Protein 2OL1 (pdb70)

Radius of gyration: 19.92 Å; Cα contacts (8 Å, |Δi|>4): 1117; chains: 3; bounding box: 46×47×49 Å

Foldseek 3Di:
DDKDKDQQDPLADDWDDDDPPDQFTWAFASAKDKAFAQGKDKGWRSMFIQADPQWWKFFAADVVVVVQQWGWPDGTGDNPTGDTDITIIHRNHHGMDIGHRGDGGTGIGTGGHDDDDDDDDPDD/DDKDKDQQDPLADDFDAPDPPGQFTWAFASAKDKAAAQGKDWGWRSMFIQADPQWWKFFAFDVVVVVQQKGWPDGTHDNPTGDTDITIIHHNHNGMDIGHRGDGGTTIGTGGHDDDDDDDDPDD/DDDKDKDQQDPLADPWDDPDPPGQATWAAASAKDKAFAQGKDWGFRSMFIQADPQWWKFFAFDVVCVVQVWGWPDGTHDNPDGDTDITIIHRNHNGMDIGHRGDTGTGIGTGGHDDDDDDDDPPD

InterPro domains:
  IPR008181 Deoxyuridine triphosphate nucleotidohydrolase [PTHR11241] (9-145)
  IPR008181 Deoxyuridine triphosphate nucleotidohydrolase [TIGR00576] (10-145)
  IPR029054 dUTPase-like [PF00692] (18-145)
  IPR033704 dUTPase, trimeric [cd07557] (30-117)
  IPR036157 dUTPase-like superfamily [G3DSA:2.70.40.10] (2-146)
  IPR036157 dUTPase-like superfamily [SSF51283] (5-146)

B-factor: mean 25.53, std 4.1, range [13.59, 59.12]

Sequence (373 aa):
SPVRFVKETNRAKSPTRQSPGAAGYDLYSAYDYTIPPGERQLIKTDISMSMPKFCYGRIAPRSGLSLKGIDIGGGVIDEDYRGNIGVILINNGKCTFNVNTGDRIAQLIYQRIYYPELEEVQSLSPVRFVKETNRAKSPTRQSPGAAGYDLYSAYDYTIPPGERQLIKTDISMSMPKFCYGRIAPRSGLSLKGIDIGGGVIDEDYRGNIGVILINNGKCTFNVNTGDRIAQLIYQRIYYPELEEVQSLNSPVRFVKETNRAKSPTRQSPGAAGYDLYSAYDYTIPPGERQLIKTDISMSMPKFCYGRIAPRSGLSLKGIDIGGGVIDEDYRGNIGVILINNGKCTFNVNTGDRIAQLIYQRIYYYPELEEVQSL

CATH classification: 2.70.40.10

Nearest PDB structures (foldseek):
  2ol0-assembly1_C  TM=1.003E+00  e=3.080E-21  Orthopoxvirus vaccinia
  2okb-assembly1_A  TM=9.701E-01  e=3.869E-18  Orthopoxvirus vaccinia
  1f7r-assembly1_A  TM=9.213E-01  e=2.983E-09  Feline immunodeficiency virus
  1dun-assembly1_A  TM=8.952E-01  e=1.508E-09  Equine infectious anemia virus
  1f7q-assembly1_C  TM=9.386E-01  e=3.001E-08  Feline immunodeficiency virus

Organism: Vaccinia virus (strain Western Reserve) (NCBI:txid10254)

Secondary structure (DSSP, 8-state):
-PEEEEESSTT----B---TT-SSEEEE-SS-EEE-TTEEEEEE--EEE-PPTTEEEEEE--HHHHTTTEEEE--EE-TT--S--EEEEEE-SSSPEEE-TT-EEEEEEEEEEE-PPEEE-S--/-PEEEEESSTT------SSTT-SSEEEE-SS-EEE-TTEEEEEE--EEE-PPTTEEEEEE--HHHHHTTEEEE--EE-TT--S--EEEEEE-SSS-EEE-TT-EEEEEEEEEEE---EEE-S--/-PPEEEEESSTT----B-SSTT-SSEEEE-SS-EEE-TTEEEEEE--EEE-PPTTEEEEEE--HHHHHTTEEEE--EE-TT--S--EEEEEE-SSS-EEE-TT-EEEEEEEEEEE---EEE-S--

Structure (mmCIF, N/CA/C/O backbone):
data_2OL1
#
_entry.id   2OL1
#
_cell.length_a   119.970
_cell.length_b   119.970
_cell.length_c   50.130
_cell.angle_alpha   90.00
_cell.angle_beta   90.00
_cell.angle_gamma   120.00
#
_symmetry.space_group_name_H-M   'P 65'
#
loop_
_entity.id
_entity.type
_entity.pdbx_description
1 polymer "Deoxyuridine 5'-triphosphate nucleotidohydrolase"
2 non-polymer 'CHLORIDE ION'
3 non-polymer "2'-DEOXYURIDINE 5'-MONOPHOSPHATE"
4 non-polymer 1,2-ETHANEDIOL
5 water water
#
loop_
_atom_site.group_PDB
_atom_site.id
_atom_site.type_symbol
_atom_site.label_atom_id
_atom_site.label_alt_id
_atom_site.label_comp_id
_atom_site.label_asym_id
_atom_site.label_entity_id
_atom_site.label_seq_id
_atom_site.pdbx_PDB_ins_code
_atom_site.Cartn_x
_atom_site.Cartn_y
_atom_site.Cartn_z
_atom_site.occupancy
_atom_site.B_iso_or_equiv
_atom_site.auth_seq_id
_atom_site.auth_comp_id
_atom_site.auth_asym_id
_atom_site.auth_atom_id
_atom_site.pdbx_PDB_model_num
ATOM 1 N N . SER A 1 8 ? 29.698 41.706 -16.805 1.00 32.09 8 SER A N 1
ATOM 2 C CA . SER A 1 8 ? 29.936 40.316 -17.176 1.00 31.80 8 SER A CA 1
ATOM 3 C C . SER A 1 8 ? 28.677 39.474 -16.996 1.00 31.57 8 SER A C 1
ATOM 4 O O . SER A 1 8 ? 27.867 39.749 -16.120 1.00 31.74 8 SER A O 1
ATOM 7 N N . PRO A 1 9 ? 28.524 38.430 -17.841 1.00 31.26 9 PRO A N 1
ATOM 8 C CA . PRO A 1 9 ? 27.358 37.550 -17.728 1.00 30.82 9 PRO A CA 1
ATOM 9 C C . PRO A 1 9 ? 27.350 36.754 -16.426 1.00 30.39 9 PRO A C 1
ATOM 10 O O . PRO A 1 9 ? 28.409 36.472 -15.858 1.00 30.62 9 PRO A O 1
ATOM 14 N N . VAL A 1 10 ? 26.155 36.413 -15.958 1.00 29.55 10 VAL A N 1
ATOM 15 C CA . VAL A 1 10 ? 25.999 35.517 -14.823 1.00 28.96 10 VAL A CA 1
ATOM 16 C C . VAL A 1 10 ? 26.042 34.077 -15.334 1.00 28.54 10 VAL A C 1
ATOM 17 O O . VAL A 1 10 ? 25.242 33.687 -16.185 1.00 28.55 10 VAL A O 1
ATOM 21 N N . ARG A 1 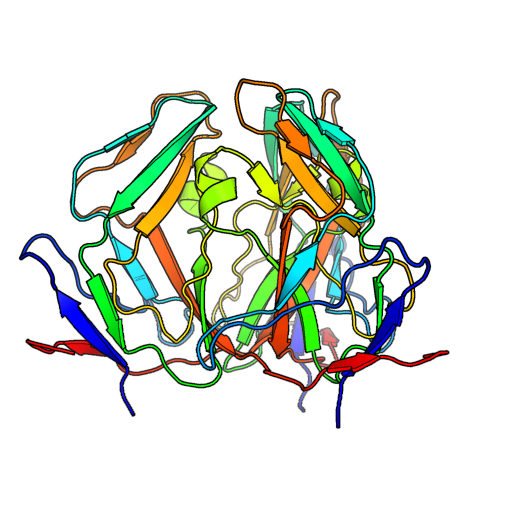11 ? 26.998 33.302 -14.827 1.00 27.98 11 ARG A N 1
ATOM 22 C CA . ARG A 1 11 ? 27.143 31.908 -15.228 1.00 27.42 11 ARG A CA 1
ATOM 23 C C . ARG A 1 11 ? 26.190 31.009 -14.448 1.00 26.87 11 ARG A C 1
ATOM 24 O O . ARG A 1 11 ? 25.963 31.234 -13.257 1.00 26.65 11 ARG A O 1
ATOM 32 N N . PHE A 1 12 ? 25.626 30.017 -15.119 1.00 26.35 12 PHE A N 1
ATOM 33 C CA . PHE A 1 12 ? 24.794 29.021 -14.449 1.00 25.84 12 PHE A CA 1
ATOM 34 C C . PHE A 1 12 ? 25.063 27.615 -14.977 1.00 25.63 12 PHE A C 1
ATOM 35 O O . PHE A 1 12 ? 25.499 27.444 -16.115 1.00 25.34 12 PHE A O 1
ATOM 43 N N . VAL A 1 13 ? 24.806 26.620 -14.130 1.00 25.53 13 VAL A N 1
ATOM 44 C CA . VAL A 1 13 ? 25.013 25.215 -14.473 1.00 25.59 13 VAL A CA 1
ATOM 45 C C . VAL A 1 13 ? 23.713 24.441 -14.259 1.00 25.61 13 VAL A C 1
ATOM 46 O O . VAL A 1 13 ? 23.015 24.643 -13.259 1.00 25.43 13 VAL A O 1
ATOM 50 N N . LYS A 1 14 ? 23.384 23.583 -15.221 1.00 25.86 14 LYS A N 1
ATOM 51 C CA . LYS A 1 14 ? 22.292 22.631 -15.074 1.00 26.14 14 LYS A CA 1
ATOM 52 C C . LYS A 1 14 ? 22.832 21.377 -14.393 1.00 26.31 14 LYS A C 1
ATOM 53 O O . LYS A 1 14 ? 23.709 20.699 -14.941 1.00 26.23 14 LYS A O 1
ATOM 59 N N . GLU A 1 15 ? 22.325 21.080 -13.197 1.00 26.49 15 GLU A N 1
ATOM 60 C CA . GLU A 1 15 ? 22.747 19.884 -12.456 1.00 27.03 15 GLU A CA 1
ATOM 61 C C . GLU A 1 15 ? 22.313 18.603 -13.178 1.00 26.90 15 GLU A C 1
ATOM 62 O O . GLU A 1 15 ? 23.070 17.628 -13.240 1.00 26.93 15 GLU A O 1
ATOM 68 N N . THR A 1 16 ? 21.093 18.614 -13.715 1.00 26.85 16 THR A N 1
ATOM 69 C CA . THR A 1 16 ? 20.604 17.545 -14.589 1.00 26.71 16 THR A CA 1
ATOM 70 C C . THR A 1 16 ? 20.024 18.146 -15.871 1.00 26.68 16 THR A C 1
ATOM 71 O O . THR A 1 16 ? 19.874 19.365 -15.979 1.00 26.63 16 THR A O 1
ATOM 75 N N . ASN A 1 17 ? 19.694 17.287 -16.836 1.00 26.57 17 ASN A N 1
ATOM 76 C CA . ASN A 1 17 ? 19.046 17.727 -18.073 1.00 26.69 17 ASN A CA 1
ATOM 77 C C . A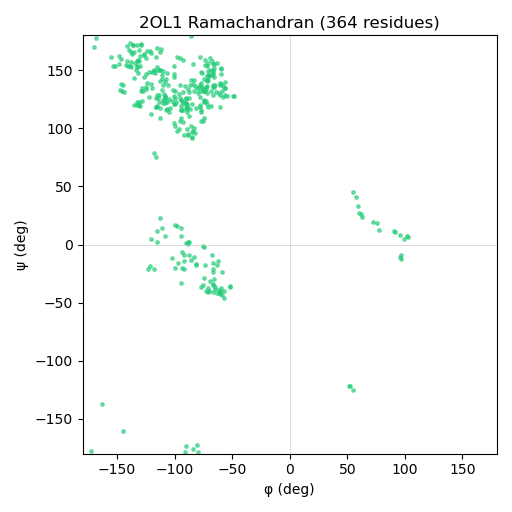SN A 1 17 ? 17.564 18.084 -17.887 1.00 26.47 17 ASN A C 1
ATOM 78 O O . ASN A 1 17 ? 16.897 18.514 -18.832 1.00 26.60 17 ASN A O 1
ATOM 83 N N . ARG A 1 18 ? 17.064 17.901 -16.665 1.00 26.11 18 ARG A N 1
ATOM 84 C CA . ARG A 1 18 ? 15.673 18.210 -16.328 1.00 25.82 18 ARG A CA 1
ATOM 85 C C . ARG A 1 18 ? 15.479 19.700 -16.056 1.00 25.63 18 ARG A C 1
ATOM 86 O O . ARG A 1 18 ? 14.349 20.201 -16.064 1.00 25.51 18 ARG A O 1
ATOM 94 N N . ALA A 1 19 ? 16.587 20.394 -15.806 1.00 25.32 19 ALA A N 1
ATOM 95 C CA . ALA A 1 19 ? 16.573 21.834 -15.555 1.00 25.23 19 ALA A CA 1
ATOM 96 C C . ALA A 1 19 ? 16.270 22.616 -16.828 1.00 25.27 19 ALA A C 1
ATOM 97 O O . ALA A 1 19 ? 16.719 22.250 -17.919 1.00 25.46 19 ALA A O 1
ATOM 99 N N . LYS A 1 20 ? 15.498 23.688 -16.683 1.00 25.35 20 LYS A N 1
ATOM 100 C CA . LYS A 1 20 ? 15.263 24.615 -17.780 1.00 25.32 20 LYS A CA 1
ATOM 101 C C . LYS A 1 20 ? 15.993 25.919 -17.485 1.00 25.29 20 LYS A C 1
ATOM 102 O O . LYS A 1 20 ? 15.871 26.474 -16.389 1.00 25.24 20 LYS A O 1
ATOM 108 N N . SER A 1 21 ? 16.767 26.387 -18.463 1.00 25.21 21 SER A N 1
ATOM 109 C CA . SER A 1 21 ? 17.475 27.659 -18.360 1.00 25.16 21 SER A CA 1
ATOM 110 C C . SER A 1 21 ? 16.483 28.781 -18.061 1.00 24.99 21 SER A C 1
ATOM 111 O O . SER A 1 21 ? 15.460 28.893 -18.744 1.00 24.95 21 SER A O 1
ATOM 114 N N . PRO A 1 22 ? 16.765 29.597 -17.023 1.00 24.85 22 PRO A N 1
ATOM 115 C CA . PRO A 1 22 ? 15.869 30.710 -16.686 1.00 24.66 22 PRO A CA 1
ATOM 116 C C . PRO A 1 22 ? 15.658 31.643 -17.873 1.00 24.66 22 PRO A C 1
ATOM 117 O O . PRO A 1 22 ? 16.601 31.918 -18.624 1.00 24.87 22 PRO A O 1
ATOM 121 N N . THR A 1 23 ? 14.423 32.105 -18.044 1.00 24.39 23 THR A N 1
ATOM 122 C CA . THR A 1 23 ? 14.042 32.879 -19.226 1.00 24.19 23 THR A CA 1
ATOM 123 C C . THR A 1 23 ? 13.637 34.316 -18.896 1.00 24.15 23 THR A C 1
ATOM 124 O O . THR A 1 23 ? 13.163 34.604 -17.792 1.00 24.33 23 THR A O 1
ATOM 128 N N . ARG A 1 24 ? 13.830 35.207 -19.866 1.00 23.96 24 ARG A N 1
ATOM 129 C CA . ARG A 1 24 ? 13.432 36.611 -19.753 1.00 24.02 24 ARG A CA 1
ATOM 130 C C . ARG A 1 24 ? 12.657 36.998 -21.012 1.00 23.96 24 ARG A C 1
ATOM 131 O O . ARG A 1 24 ? 13.163 36.870 -22.128 1.00 23.62 24 ARG A O 1
ATOM 139 N N . GLN A 1 25 ? 11.428 37.467 -20.821 1.00 24.22 25 GLN A N 1
ATOM 140 C CA . GLN A 1 25 ? 10.488 37.671 -21.927 1.00 24.66 25 GLN A CA 1
ATOM 141 C C . GLN A 1 25 ? 10.485 39.101 -22.485 1.00 24.34 25 GLN A C 1
ATOM 142 O O . GLN A 1 25 ? 10.290 39.302 -23.685 1.00 24.45 25 GLN A O 1
ATOM 152 N N . SER A 1 26 ? 10.721 40.085 -21.623 1.00 24.10 26 SER A N 1
ATOM 153 C CA . SER A 1 26 ? 10.668 41.487 -22.035 1.00 24.08 26 SER A CA 1
ATOM 154 C C . SER A 1 26 ? 11.742 42.340 -21.351 1.00 23.69 26 SER A C 1
ATOM 155 O O . SER A 1 26 ? 12.218 41.988 -20.267 1.00 23.54 26 SER A O 1
ATOM 158 N N . PRO A 1 27 ? 12.137 43.458 -21.993 1.00 23.49 27 PRO A N 1
ATOM 159 C CA . PRO A 1 27 ? 13.149 44.356 -21.426 1.00 23.36 27 PRO A CA 1
ATOM 160 C C . PRO A 1 27 ? 12.733 45.004 -20.106 1.00 23.40 27 PRO A C 1
ATOM 161 O O . PRO A 1 27 ? 13.589 45.502 -19.373 1.00 23.23 27 PRO A O 1
ATOM 165 N N . GLY A 1 28 ? 11.433 44.985 -19.813 1.00 23.43 28 GLY A N 1
ATOM 166 C CA . GLY A 1 28 ? 10.895 45.614 -18.611 1.00 23.60 28 GLY A CA 1
ATOM 167 C C . GLY A 1 28 ? 10.424 44.656 -17.526 1.00 23.61 28 GLY A C 1
ATOM 168 O O . GLY A 1 28 ? 9.818 45.089 -16.545 1.00 23.62 28 GLY A O 1
ATOM 169 N N . ALA A 1 29 ? 10.688 43.360 -17.702 1.00 23.51 29 ALA A N 1
ATOM 170 C CA . ALA A 1 29 ? 10.398 42.360 -16.675 1.00 23.48 29 ALA A CA 1
ATOM 171 C C . ALA A 1 29 ? 11.375 42.508 -15.512 1.00 23.52 29 ALA A C 1
ATOM 172 O O . ALA A 1 29 ? 12.558 42.760 -15.726 1.00 23.46 29 ALA A O 1
ATOM 174 N N . ALA A 1 30 ? 10.878 42.352 -14.286 1.00 23.72 30 ALA A N 1
ATOM 175 C CA . ALA A 1 30 ? 11.717 42.481 -13.092 1.00 24.03 30 ALA A CA 1
ATOM 176 C C . ALA A 1 30 ? 12.762 41.378 -12.987 1.00 24.38 30 ALA A C 1
ATOM 177 O O . ALA A 1 30 ? 13.869 41.606 -12.497 1.00 23.98 30 ALA A O 1
ATOM 179 N N . GLY A 1 31 ? 12.396 40.186 -13.450 1.00 25.17 31 GLY A N 1
ATOM 180 C CA . GLY A 1 31 ? 13.201 39.007 -13.209 1.00 25.84 31 GLY A CA 1
ATOM 181 C C . GLY A 1 31 ? 13.258 37.972 -14.309 1.00 26.14 31 GLY A C 1
ATOM 182 O O . GLY A 1 31 ? 12.977 38.248 -15.482 1.00 26.39 31 GLY A O 1
ATOM 183 N N . TYR A 1 32 ? 13.652 36.771 -13.903 1.00 26.13 32 TYR A N 1
ATOM 184 C CA . TYR A 1 32 ? 13.915 35.669 -14.804 1.00 26.10 32 TYR A CA 1
ATOM 185 C C . TYR A 1 32 ? 13.098 34.489 -14.307 1.00 25.80 32 TYR A C 1
ATOM 186 O O . TYR A 1 32 ? 13.104 34.193 -13.112 1.00 25.70 32 TYR A O 1
ATOM 195 N N . ASP A 1 33 ? 12.383 33.837 -15.220 1.00 25.66 33 ASP A N 1
ATOM 196 C CA . ASP A 1 33 ? 11.489 32.737 -14.859 1.00 25.81 33 ASP A CA 1
ATOM 197 C C . ASP A 1 33 ? 12.288 31.558 -14.323 1.00 25.38 33 ASP A C 1
ATOM 198 O O . ASP A 1 33 ? 13.321 31.199 -14.887 1.00 25.35 33 ASP A O 1
ATOM 203 N N . LEU A 1 34 ? 11.811 30.976 -13.226 1.00 24.94 34 LEU A N 1
ATOM 204 C CA . LEU A 1 34 ? 12.362 29.726 -12.705 1.00 24.47 34 LEU A CA 1
ATOM 205 C C . LEU A 1 34 ? 11.358 28.597 -12.885 1.00 24.39 34 LEU A C 1
ATOM 206 O O . LEU A 1 34 ? 10.150 28.791 -12.731 1.00 24.35 34 LEU A O 1
ATOM 211 N N . TYR A 1 35 ? 11.876 27.417 -13.202 1.00 24.03 35 TYR A N 1
ATOM 212 C CA . TYR A 1 35 ? 11.039 26.268 -13.508 1.00 23.79 35 TYR A CA 1
ATOM 213 C C . TYR A 1 35 ? 11.344 25.100 -12.580 1.00 23.58 35 TYR A C 1
ATOM 214 O O . TYR A 1 35 ? 12.483 24.922 -12.134 1.00 23.48 35 TYR A O 1
ATOM 223 N N . SER A 1 36 ? 10.320 24.305 -12.290 1.00 23.12 36 SER A N 1
ATOM 224 C CA . SER A 1 36 ? 10.506 23.073 -11.538 1.00 22.83 36 SER A CA 1
ATOM 225 C C . SER A 1 36 ? 11.216 22.030 -12.397 1.00 22.70 36 SER A C 1
ATOM 226 O O . SER A 1 36 ? 10.895 21.868 -13.577 1.00 22.60 36 SER A O 1
ATOM 229 N N . ALA A 1 37 ? 12.181 21.334 -11.800 1.00 22.63 37 ALA A N 1
ATOM 230 C CA . ALA A 1 37 ? 12.860 20.231 -12.470 1.00 22.81 37 ALA A CA 1
ATOM 231 C C . ALA A 1 37 ? 12.182 18.893 -12.180 1.00 22.86 37 ALA A C 1
ATOM 232 O O . ALA A 1 37 ? 12.532 17.878 -12.790 1.00 23.03 37 ALA A O 1
ATOM 234 N N . TYR A 1 38 ? 11.225 18.888 -11.248 1.00 22.91 38 TYR A N 1
ATOM 235 C CA . TYR A 1 38 ? 10.582 17.636 -10.800 1.00 23.13 38 TYR A CA 1
ATOM 236 C C . TYR A 1 38 ? 9.073 17.765 -10.576 1.00 23.23 38 TYR A C 1
ATOM 237 O O . TYR A 1 38 ? 8.530 18.874 -10.550 1.00 22.97 38 TYR A O 1
ATOM 246 N N . ASP A 1 39 ? 8.408 16.619 -10.432 1.00 23.28 39 ASP A N 1
ATOM 247 C CA . ASP A 1 39 ? 6.984 16.566 -10.107 1.00 23.60 39 ASP A CA 1
ATOM 248 C C . ASP A 1 39 ? 6.784 16.606 -8.597 1.00 23.64 39 ASP A C 1
ATOM 249 O O . ASP A 1 39 ? 7.434 15.862 -7.851 1.00 23.80 39 ASP A O 1
ATOM 254 N N . TYR A 1 40 ? 5.883 17.475 -8.153 1.00 23.56 40 TYR A N 1
ATOM 255 C CA . TYR A 1 40 ? 5.533 17.581 -6.743 1.00 23.75 40 TYR A CA 1
ATOM 256 C C . TYR A 1 40 ? 4.027 17.741 -6.583 1.00 23.89 40 TYR A C 1
ATOM 257 O O . TYR A 1 40 ? 3.343 18.191 -7.504 1.00 24.23 40 TYR A O 1
ATOM 266 N N . THR A 1 41 ? 3.523 17.377 -5.407 1.00 24.15 41 THR A N 1
ATOM 267 C CA . THR A 1 41 ? 2.156 17.704 -5.002 1.00 24.64 41 THR A CA 1
ATOM 268 C C . THR A 1 41 ? 2.210 18.341 -3.618 1.00 24.73 41 THR A C 1
ATOM 269 O O . THR A 1 41 ? 2.888 17.832 -2.718 1.00 25.04 41 THR A O 1
ATOM 273 N N . ILE A 1 42 ? 1.513 19.461 -3.454 1.00 24.65 42 ILE A N 1
ATOM 274 C CA . ILE A 1 42 ? 1.546 20.201 -2.195 1.00 24.62 42 ILE A CA 1
ATOM 275 C C . ILE A 1 42 ? 0.142 20.316 -1.602 1.00 24.55 42 ILE A C 1
ATOM 276 O O . ILE A 1 42 ? -0.715 21.001 -2.165 1.00 24.61 42 ILE A O 1
ATOM 281 N N . PRO A 1 43 ? -0.098 19.644 -0.461 1.00 24.62 43 PRO A N 1
ATOM 282 C CA . PRO A 1 43 ? -1.410 19.715 0.192 1.00 24.63 43 PRO A CA 1
ATOM 283 C C . PRO A 1 43 ? -1.674 21.121 0.742 1.00 24.68 43 PRO A C 1
ATOM 284 O O . PRO A 1 43 ? -0.720 21.875 0.961 1.00 24.47 43 PRO A O 1
ATOM 288 N N . PRO A 1 44 ? -2.958 21.478 0.952 1.00 24.76 44 PRO A N 1
ATOM 289 C CA . PRO A 1 44 ? -3.294 22.778 1.539 1.00 24.85 44 PRO A CA 1
ATOM 290 C C . PRO A 1 44 ? -2.699 22.915 2.937 1.00 24.99 44 PRO A C 1
ATOM 291 O O . PRO A 1 44 ? -2.741 21.962 3.724 1.00 24.98 44 PRO A O 1
ATOM 295 N N . GLY A 1 45 ? -2.141 24.088 3.228 1.00 24.82 45 GLY A N 1
ATOM 296 C CA . GLY A 1 45 ? -1.529 24.360 4.525 1.00 25.00 45 GLY A CA 1
ATOM 297 C C . GLY A 1 45 ? -0.147 23.755 4.696 1.00 25.03 45 GLY A C 1
ATOM 298 O O . GLY A 1 45 ? 0.379 23.707 5.810 1.00 25.58 45 GLY A O 1
ATOM 299 N N . GLU A 1 46 ? 0.440 23.294 3.594 1.00 24.67 46 GLU A N 1
ATOM 300 C CA . GLU A 1 46 ? 1.788 22.722 3.608 1.00 24.56 46 GLU A CA 1
ATOM 301 C C . GLU A 1 46 ? 2.698 23.493 2.661 1.00 24.52 46 GLU A C 1
ATOM 302 O O . GLU A 1 46 ? 2.226 24.288 1.843 1.00 24.51 46 GLU A O 1
ATOM 308 N N . ARG A 1 47 ? 4.001 23.255 2.784 1.00 24.23 47 ARG A N 1
ATOM 309 C CA . ARG A 1 47 ? 4.992 23.857 1.899 1.00 24.40 47 ARG A CA 1
ATOM 310 C C . ARG A 1 47 ? 5.981 22.808 1.400 1.00 24.37 47 ARG A C 1
ATOM 311 O O . ARG A 1 47 ? 6.150 21.758 2.026 1.00 24.60 47 ARG A O 1
ATOM 319 N N . GLN A 1 48 ? 6.629 23.105 0.277 1.00 24.35 48 GLN A N 1
ATOM 320 C CA . GLN A 1 48 ? 7.521 22.157 -0.383 1.00 24.47 48 GLN A CA 1
ATOM 321 C C . GLN A 1 48 ? 8.688 22.885 -1.046 1.00 24.32 48 GLN A C 1
ATOM 322 O O . GLN A 1 48 ? 8.485 23.870 -1.755 1.00 24.03 48 GLN A O 1
ATOM 328 N N . LEU A 1 49 ? 9.902 22.395 -0.808 1.00 24.31 49 LEU A N 1
ATOM 329 C CA . LEU A 1 49 ? 11.080 22.889 -1.514 1.00 24.17 49 LEU A CA 1
ATOM 330 C C . LEU A 1 49 ? 11.116 22.284 -2.917 1.00 23.94 49 LEU A C 1
ATOM 331 O O . LEU A 1 49 ? 11.165 21.056 -3.083 1.00 23.97 49 LEU A O 1
ATOM 336 N N . ILE A 1 50 ? 11.077 23.160 -3.915 1.00 23.56 50 ILE A N 1
ATOM 337 C CA . ILE A 1 50 ? 11.037 22.775 -5.322 1.00 23.58 50 ILE A CA 1
ATOM 338 C C . ILE A 1 50 ? 12.412 23.003 -5.954 1.00 23.51 50 ILE A C 1
ATOM 339 O O . ILE A 1 50 ? 12.881 24.140 -6.063 1.00 23.71 50 ILE A O 1
ATOM 344 N N . LYS A 1 51 ? 13.059 21.913 -6.359 1.00 23.79 51 LYS A N 1
ATOM 345 C CA . LYS A 1 51 ? 14.393 21.991 -6.957 1.00 23.65 51 LYS A CA 1
ATOM 346 C C . LYS A 1 51 ? 14.321 22.444 -8.409 1.00 23.34 51 LYS A C 1
ATOM 347 O O . LYS A 1 51 ? 13.520 21.930 -9.195 1.00 23.35 51 LYS A O 1
ATOM 353 N N . THR A 1 52 ? 15.165 23.413 -8.756 1.00 22.98 52 THR A N 1
ATOM 354 C CA . THR A 1 52 ? 15.286 23.876 -10.139 1.00 22.82 52 THR A CA 1
ATOM 355 C C . THR A 1 52 ? 16.377 23.128 -10.904 1.00 22.61 52 THR A C 1
ATOM 356 O O . THR A 1 52 ? 16.375 23.120 -12.135 1.00 22.47 52 THR A O 1
ATOM 360 N N . ASP A 1 53 ? 17.309 22.523 -10.167 1.00 22.91 53 ASP A N 1
ATOM 361 C CA . ASP A 1 53 ? 18.531 21.920 -10.733 1.00 23.09 53 ASP A CA 1
ATOM 362 C C . ASP A 1 53 ? 19.392 22.962 -11.462 1.00 23.47 53 ASP A C 1
ATOM 363 O O . ASP A 1 53 ? 20.150 22.640 -12.385 1.00 23.36 53 ASP A O 1
ATOM 368 N N . ILE A 1 54 ? 19.262 24.212 -11.021 1.00 23.60 54 ILE A N 1
ATOM 369 C CA . ILE A 1 54 ? 20.059 25.326 -11.528 1.00 24.21 54 ILE A CA 1
ATOM 370 C C . ILE A 1 54 ? 20.919 25.887 -10.399 1.00 24.60 54 ILE A C 1
ATOM 371 O O . ILE A 1 54 ? 20.412 26.214 -9.325 1.00 24.71 54 ILE A O 1
ATOM 376 N N . SER A 1 55 ? 22.222 25.971 -10.645 1.00 25.24 55 SER A N 1
ATOM 377 C CA . SER A 1 55 ? 23.139 26.676 -9.758 1.00 25.96 55 SER A CA 1
ATOM 378 C C . SER A 1 55 ? 23.743 27.828 -10.557 1.00 26.76 55 SER A C 1
ATOM 379 O O . SER A 1 55 ? 23.879 27.722 -11.771 1.00 26.54 55 SER A O 1
ATOM 382 N N . MET A 1 56 ? 24.074 28.931 -9.890 1.00 28.00 56 MET A N 1
ATOM 383 C CA . MET A 1 56 ? 24.675 30.074 -10.578 1.00 29.53 56 MET A CA 1
ATOM 384 C C . MET A 1 56 ? 25.687 30.853 -9.738 1.00 30.36 56 MET A C 1
ATOM 385 O O . MET A 1 56 ? 25.707 30.751 -8.508 1.00 30.70 56 MET A O 1
ATOM 390 N N . SER A 1 57 ? 26.541 31.607 -10.427 1.00 31.32 57 SER A N 1
ATOM 391 C CA . SER A 1 57 ? 27.446 32.551 -9.776 1.00 32.06 57 SER A CA 1
ATOM 392 C C . SER A 1 57 ? 26.848 33.958 -9.826 1.00 32.24 57 SER A C 1
ATOM 393 O O . SER A 1 57 ? 26.940 34.662 -10.840 1.00 32.65 57 SER A O 1
ATOM 396 N N . MET A 1 58 ? 26.212 34.332 -8.716 1.00 32.12 58 MET A N 1
ATOM 397 C CA . MET A 1 58 ? 25.487 35.591 -8.546 1.00 31.76 58 MET A CA 1
ATOM 398 C C . MET A 1 58 ? 26.411 36.798 -8.740 1.00 31.16 58 MET A C 1
ATOM 399 O O . MET A 1 58 ? 27.598 36.722 -8.410 1.00 31.19 58 MET A O 1
ATOM 407 N N . PRO A 1 59 ? 25.879 37.911 -9.288 1.00 30.41 59 PRO A N 1
ATOM 408 C CA . PRO A 1 59 ? 26.733 39.091 -9.456 1.00 29.69 59 PRO A CA 1
ATOM 409 C C . PRO A 1 59 ? 27.107 39.739 -8.119 1.00 28.82 59 PRO A C 1
ATOM 410 O O . PRO A 1 59 ? 26.448 39.490 -7.103 1.00 28.36 59 PRO A O 1
ATOM 414 N N . LYS A 1 60 ? 28.170 40.543 -8.129 1.00 27.88 60 LYS A N 1
ATOM 415 C CA . LYS A 1 60 ? 28.660 41.214 -6.925 1.00 27.07 60 LYS A CA 1
ATOM 416 C C . LYS A 1 60 ? 27.671 42.259 -6.412 1.00 26.11 60 LYS A C 1
ATOM 417 O O . LYS A 1 60 ? 26.979 42.906 -7.205 1.00 25.83 60 LYS A O 1
ATOM 423 N N . PHE A 1 61 ? 27.630 42.420 -5.087 1.00 25.24 61 PHE A N 1
ATOM 424 C CA . PHE A 1 61 ? 26.768 43.402 -4.406 1.00 24.71 61 PHE A CA 1
ATOM 425 C C . PHE A 1 61 ? 25.296 43.238 -4.786 1.00 24.41 61 PHE A C 1
ATOM 426 O O . PHE A 1 61 ? 24.573 44.204 -5.056 1.00 24.17 61 PHE A O 1
ATOM 434 N N . CYS A 1 62 ? 24.870 41.982 -4.774 1.00 24.02 62 CYS A N 1
ATOM 435 C CA . CYS A 1 62 ? 23.563 41.580 -5.248 1.00 23.73 62 CYS A CA 1
ATOM 436 C C . CYS A 1 62 ? 23.147 40.328 -4.494 1.00 23.27 62 CYS A C 1
ATOM 437 O O . CYS A 1 62 ? 23.995 39.579 -4.011 1.00 22.70 62 CYS A O 1
ATOM 441 N N . TYR A 1 63 ? 21.841 40.123 -4.368 1.00 22.71 63 TYR A N 1
ATOM 442 C CA . TYR A 1 63 ? 21.318 38.799 -4.070 1.00 22.57 63 TYR A CA 1
ATOM 443 C C . TYR A 1 63 ? 20.172 38.510 -5.019 1.00 22.25 63 TYR A C 1
ATOM 444 O O . TYR A 1 63 ? 19.518 39.435 -5.509 1.00 22.38 63 TYR A O 1
ATOM 453 N N . GLY A 1 64 ? 19.945 37.230 -5.295 1.00 22.06 64 GLY A N 1
ATOM 454 C CA . GLY A 1 64 ? 18.792 36.824 -6.087 1.00 22.17 64 GLY A CA 1
ATOM 455 C C . GLY A 1 64 ? 17.599 36.567 -5.185 1.00 22.22 64 GLY A C 1
ATOM 456 O O . GLY A 1 64 ? 17.642 35.680 -4.327 1.00 22.19 64 GLY A O 1
ATOM 457 N N . ARG A 1 65 ? 16.545 37.362 -5.357 1.00 22.21 65 ARG A N 1
ATOM 458 C CA . ARG A 1 65 ? 15.312 37.160 -4.613 1.00 22.54 65 ARG A CA 1
ATOM 459 C C . ARG A 1 65 ? 14.399 36.219 -5.392 1.00 22.55 65 ARG A C 1
ATOM 460 O O . ARG A 1 65 ? 14.065 36.488 -6.547 1.00 22.74 65 ARG A O 1
ATOM 468 N N . ILE A 1 66 ? 14.031 35.102 -4.768 1.00 22.57 66 ILE A N 1
ATOM 469 C CA . ILE A 1 66 ? 12.997 34.226 -5.305 1.00 22.88 66 ILE A CA 1
ATOM 470 C C . ILE A 1 66 ? 11.667 34.905 -5.035 1.00 22.43 66 ILE A C 1
ATOM 471 O O . ILE A 1 66 ? 11.215 34.955 -3.891 1.00 22.85 66 ILE A O 1
ATOM 476 N N . ALA A 1 67 ? 11.068 35.450 -6.089 1.00 22.40 67 ALA A N 1
ATOM 477 C CA . ALA A 1 67 ? 9.886 36.295 -5.966 1.00 22.43 67 ALA A CA 1
ATOM 478 C C . ALA A 1 67 ? 8.653 35.636 -6.582 1.00 22.76 67 ALA A C 1
ATOM 479 O O . ALA A 1 67 ? 8.775 34.849 -7.524 1.00 22.44 67 ALA A O 1
ATOM 481 N N . PRO A 1 68 ? 7.459 35.942 -6.040 1.00 23.12 68 PRO A N 1
ATOM 482 C CA . PRO A 1 68 ? 6.241 35.314 -6.562 1.00 23.72 68 PRO A CA 1
ATOM 483 C C . PRO A 1 68 ? 5.801 35.806 -7.942 1.00 24.36 68 PRO A C 1
ATOM 484 O O . PRO A 1 68 ? 5.962 36.990 -8.273 1.00 24.23 68 PRO A O 1
ATOM 488 N N . ARG A 1 69 ? 5.253 34.883 -8.732 1.00 24.85 69 ARG A N 1
ATOM 489 C CA . ARG A 1 69 ? 4.445 35.220 -9.898 1.00 25.76 69 ARG A CA 1
ATOM 490 C C . ARG A 1 69 ? 3.074 35.637 -9.371 1.00 25.15 69 ARG A C 1
ATOM 491 O O . ARG A 1 69 ? 2.551 35.022 -8.439 1.00 25.06 69 ARG A O 1
ATOM 499 N N . SER A 1 70 ? 2.490 36.677 -9.957 1.00 24.84 70 SER A N 1
ATOM 500 C CA . SER A 1 70 ? 1.212 37.193 -9.462 1.00 24.76 70 SER A CA 1
ATOM 501 C C . SER A 1 70 ? 0.067 36.183 -9.621 1.00 24.30 70 SER A C 1
ATOM 502 O O . SER A 1 70 ? -0.808 36.095 -8.759 1.00 24.28 70 SER A O 1
ATOM 505 N N . GLY A 1 71 ? 0.093 35.426 -10.717 1.00 23.84 71 GLY A N 1
ATOM 506 C CA . GLY A 1 71 ? -0.934 34.417 -11.005 1.00 23.64 71 GLY A CA 1
ATOM 507 C C . GLY A 1 71 ? -1.014 33.330 -9.950 1.00 23.11 71 GLY A C 1
ATOM 508 O O . GLY A 1 71 ? -2.109 32.908 -9.560 1.00 23.15 71 GLY A O 1
ATOM 509 N N . LEU A 1 72 ? 0.148 32.881 -9.486 1.00 22.73 72 LEU A N 1
ATOM 510 C CA . LEU A 1 72 ? 0.212 31.885 -8.422 1.00 22.36 72 LEU A CA 1
ATOM 511 C C . LEU A 1 72 ? -0.163 32.480 -7.069 1.00 22.02 72 LEU A C 1
ATOM 512 O O . LEU A 1 72 ? -0.859 31.845 -6.284 1.00 21.56 72 LEU A O 1
ATOM 517 N N . SER A 1 73 ? 0.288 33.708 -6.807 1.00 21.41 73 SER A N 1
ATOM 518 C CA . SER A 1 73 ? -0.091 34.414 -5.584 1.00 21.21 73 SER A CA 1
ATOM 519 C C . SER A 1 73 ? -1.612 34.565 -5.449 1.00 21.35 73 SER A C 1
ATOM 520 O O . SER A 1 73 ? -2.162 34.406 -4.357 1.00 21.18 73 SER A O 1
ATOM 523 N N . LEU A 1 74 ? -2.286 34.853 -6.560 1.00 21.45 74 LEU A N 1
ATOM 524 C CA . LEU A 1 74 ? -3.747 34.965 -6.563 1.00 21.98 74 LEU A CA 1
ATOM 525 C C . LEU A 1 74 ? -4.429 33.620 -6.292 1.00 22.15 74 LEU A C 1
ATOM 526 O O . LEU A 1 74 ? -5.589 33.583 -5.881 1.00 22.30 74 LEU A O 1
ATOM 531 N N . LYS A 1 75 ? -3.699 32.530 -6.518 1.00 22.28 75 LYS A N 1
ATOM 532 C CA . LYS A 1 75 ? -4.196 31.179 -6.245 1.00 22.84 75 LYS A CA 1
ATOM 533 C C . LYS A 1 75 ? -3.880 30.719 -4.820 1.00 22.71 75 LYS A C 1
ATOM 534 O O . LYS A 1 75 ? -4.224 29.603 -4.432 1.00 22.83 75 LYS A O 1
ATOM 540 N N . GLY A 1 76 ? -3.238 31.592 -4.046 1.00 22.59 76 GLY A N 1
ATOM 541 C CA . GLY A 1 76 ? -2.879 31.296 -2.660 1.00 22.50 76 GLY A CA 1
ATOM 542 C C . GLY A 1 76 ? -1.507 30.664 -2.501 1.00 22.53 76 GLY A C 1
ATOM 543 O O . GLY A 1 76 ? -1.165 30.180 -1.422 1.00 22.70 76 GLY A O 1
ATOM 544 N N . ILE A 1 77 ? -0.717 30.670 -3.571 1.00 22.32 77 ILE A N 1
ATOM 545 C CA . ILE A 1 77 ? 0.639 30.122 -3.519 1.00 22.36 77 ILE A CA 1
ATOM 546 C C . ILE A 1 77 ? 1.639 31.238 -3.230 1.00 22.25 77 ILE A C 1
ATOM 547 O O . ILE A 1 77 ? 1.796 32.163 -4.024 1.00 22.43 77 ILE A O 1
ATOM 552 N N . ASP A 1 78 ? 2.299 31.136 -2.082 1.00 21.84 78 ASP A N 1
ATOM 553 C CA . ASP A 1 78 ? 3.261 32.137 -1.631 1.00 21.89 78 ASP A CA 1
ATOM 554 C C . ASP A 1 78 ? 4.677 31.564 -1.631 1.00 21.83 78 ASP A C 1
ATOM 555 O O . ASP A 1 78 ? 4.854 30.354 -1.786 1.00 21.93 78 ASP A O 1
ATOM 560 N N . ILE A 1 79 ? 5.675 32.439 -1.469 1.00 21.92 79 ILE A N 1
ATOM 561 C CA . ILE A 1 79 ? 7.092 32.031 -1.465 1.00 22.24 79 ILE A CA 1
ATOM 562 C C . ILE A 1 79 ? 7.701 32.126 -0.065 1.00 22.22 79 ILE A C 1
ATOM 563 O O . ILE A 1 79 ? 7.685 33.194 0.556 1.00 22.65 79 ILE A O 1
ATOM 568 N N . GLY A 1 80 ? 8.253 31.013 0.413 1.00 22.20 80 GLY A N 1
ATOM 569 C CA . GLY A 1 80 ? 9.012 30.989 1.661 1.00 21.89 80 GLY A CA 1
ATOM 570 C C . GLY A 1 80 ? 10.488 31.205 1.388 1.00 21.99 80 GLY A C 1
ATOM 571 O O . GLY A 1 80 ? 10.953 30.980 0.263 1.00 22.04 80 GLY A O 1
ATOM 572 N N . GLY A 1 81 ? 11.222 31.631 2.417 1.00 21.97 81 GLY A N 1
ATOM 573 C CA . GLY A 1 81 ? 12.659 31.915 2.293 1.00 22.13 81 GLY A CA 1
ATOM 574 C C . GLY A 1 81 ? 12.947 32.867 1.142 1.00 22.12 81 GLY A C 1
ATOM 575 O O . GLY A 1 81 ? 12.429 33.983 1.110 1.00 22.17 81 GLY A O 1
ATOM 576 N N . GLY A 1 82 ? 13.773 32.417 0.198 1.00 22.22 82 GLY A N 1
ATOM 577 C CA . GLY A 1 82 ? 13.929 33.102 -1.087 1.00 22.40 82 GLY A CA 1
ATOM 578 C C . GLY A 1 82 ? 15.157 33.976 -1.282 1.00 22.37 82 GLY A C 1
ATOM 579 O O . GLY A 1 82 ? 15.270 34.673 -2.297 1.00 22.50 82 GLY A O 1
ATOM 580 N N . VAL A 1 83 ? 16.076 33.942 -0.322 1.00 22.52 83 VAL A N 1
ATOM 581 C CA . VAL A 1 83 ? 17.302 34.736 -0.407 1.00 22.56 83 VAL A CA 1
ATOM 582 C C . VAL A 1 83 ? 18.444 33.891 -0.986 1.00 22.85 83 VAL A C 1
ATOM 583 O O . VAL A 1 83 ? 18.972 33.001 -0.314 1.00 22.31 83 VAL A O 1
ATOM 587 N N . ILE A 1 84 ? 18.810 34.160 -2.238 1.00 22.95 84 ILE A N 1
ATOM 588 C CA . ILE A 1 84 ? 19.981 33.518 -2.832 1.00 23.38 84 ILE A CA 1
ATOM 589 C C . ILE A 1 84 ? 21.182 34.462 -2.790 1.00 23.70 84 ILE A C 1
ATOM 590 O O . ILE A 1 84 ? 21.290 35.383 -3.600 1.00 23.83 84 ILE A O 1
ATOM 595 N N . ASP A 1 85 ? 22.080 34.216 -1.840 1.00 23.96 85 ASP A N 1
ATOM 596 C CA . ASP A 1 85 ? 23.271 35.047 -1.653 1.00 24.29 85 ASP A CA 1
ATOM 597 C C . ASP A 1 85 ? 24.317 34.810 -2.746 1.00 24.31 85 ASP A C 1
ATOM 598 O O . ASP A 1 85 ? 24.320 33.760 -3.398 1.00 23.90 85 ASP A O 1
ATOM 603 N N . GLU A 1 86 ? 25.209 35.781 -2.935 1.00 24.26 86 GLU A N 1
ATOM 604 C CA . GLU A 1 86 ? 26.242 35.656 -3.966 1.00 24.86 86 GLU A CA 1
ATOM 605 C C . GLU A 1 86 ? 27.278 34.551 -3.689 1.00 24.63 86 GLU A C 1
ATOM 606 O O . GLU A 1 86 ? 27.991 34.131 -4.596 1.00 25.04 86 GLU A O 1
ATOM 612 N N . ASP A 1 87 ? 27.332 34.064 -2.451 1.00 24.57 87 ASP A N 1
ATOM 613 C CA . ASP A 1 87 ? 28.222 32.950 -2.100 1.00 24.92 87 ASP A CA 1
ATOM 614 C C . ASP A 1 87 ? 27.651 31.559 -2.423 1.00 25.08 87 ASP A C 1
ATOM 615 O O . ASP A 1 87 ? 28.378 30.563 -2.363 1.00 25.22 87 ASP A O 1
ATOM 620 N N . TYR A 1 88 ? 26.365 31.490 -2.762 1.00 25.19 88 TYR A N 1
ATOM 621 C CA . TYR A 1 88 ? 25.693 30.200 -2.969 1.00 25.43 88 TYR A CA 1
ATOM 622 C C . TYR A 1 88 ? 26.007 29.562 -4.319 1.00 25.65 88 TYR A C 1
ATOM 623 O O . TYR A 1 88 ? 25.825 30.180 -5.372 1.00 25.96 88 TYR A O 1
ATOM 632 N N . ARG A 1 89 ? 26.453 28.312 -4.268 1.00 25.98 89 ARG A N 1
ATOM 633 C CA . ARG A 1 89 ? 26.842 27.576 -5.464 1.00 26.41 89 ARG A CA 1
ATOM 634 C C . ARG A 1 89 ? 26.016 26.302 -5.632 1.00 26.04 89 ARG A C 1
ATOM 635 O O . ARG A 1 89 ? 26.259 25.505 -6.545 1.00 26.16 89 ARG A O 1
ATOM 643 N N . GLY A 1 90 ? 25.036 26.120 -4.750 1.00 25.72 90 GLY A N 1
ATOM 644 C CA . GLY A 1 90 ? 24.198 24.925 -4.766 1.00 25.27 90 GLY A CA 1
ATOM 645 C C . GLY A 1 90 ? 22.955 25.040 -5.630 1.00 24.86 90 GLY A C 1
ATOM 646 O O . GLY A 1 90 ? 22.768 26.023 -6.349 1.00 24.75 90 GLY A O 1
ATOM 647 N N . ASN A 1 91 ? 22.107 24.017 -5.541 1.00 24.29 91 ASN A N 1
ATOM 648 C CA . ASN A 1 91 ? 20.851 23.928 -6.277 1.00 24.01 91 ASN A CA 1
ATOM 649 C C . ASN A 1 91 ? 19.861 24.973 -5.755 1.00 23.75 91 ASN A C 1
ATOM 650 O O . ASN A 1 91 ? 19.511 24.972 -4.572 1.00 23.79 91 ASN A O 1
ATOM 655 N N . ILE A 1 92 ? 19.434 25.884 -6.627 1.00 23.32 92 ILE A N 1
ATOM 656 C CA . ILE A 1 92 ? 18.459 26.908 -6.232 1.00 22.96 92 ILE A CA 1
ATOM 657 C C . ILE A 1 92 ? 17.094 26.250 -6.024 1.00 22.63 92 ILE A C 1
ATOM 658 O O . ILE A 1 92 ? 16.541 25.653 -6.946 1.00 22.46 92 ILE A O 1
ATOM 663 N N . GLY A 1 93 ? 16.592 26.334 -4.795 1.00 22.49 93 GLY A N 1
ATOM 664 C CA . GLY A 1 93 ? 15.301 25.754 -4.432 1.00 22.77 93 GLY A CA 1
ATOM 665 C C . GLY A 1 93 ? 14.253 26.814 -4.152 1.00 22.79 93 GLY A C 1
ATOM 666 O O . GLY A 1 93 ? 14.531 27.822 -3.490 1.00 23.16 93 GLY A O 1
ATOM 667 N N . VAL A 1 94 ? 13.044 26.591 -4.664 1.00 22.32 94 VAL A N 1
ATOM 668 C CA . VAL A 1 94 ? 11.920 27.500 -4.443 1.00 22.13 94 VAL A CA 1
ATOM 669 C C . VAL A 1 94 ? 10.973 26.899 -3.405 1.00 21.98 94 VAL A C 1
ATOM 670 O O . VAL A 1 94 ? 10.407 25.823 -3.622 1.00 22.41 94 VAL A O 1
ATOM 674 N N . ILE A 1 95 ? 10.817 27.581 -2.273 1.00 21.88 95 ILE A N 1
ATOM 675 C CA . ILE A 1 95 ? 9.870 27.141 -1.252 1.00 22.06 95 ILE A CA 1
ATOM 676 C C . ILE A 1 95 ? 8.466 27.645 -1.601 1.00 21.85 95 ILE A C 1
ATOM 677 O O . ILE A 1 95 ? 8.133 28.818 -1.384 1.00 22.13 95 ILE A O 1
ATOM 682 N N . LEU A 1 96 ? 7.663 26.750 -2.169 1.00 21.88 96 LEU A N 1
ATOM 683 C CA . LEU A 1 96 ? 6.273 27.063 -2.483 1.00 21.56 96 LEU A CA 1
ATOM 684 C C . LEU A 1 96 ? 5.391 26.711 -1.291 1.00 21.66 96 LEU A C 1
ATOM 685 O O . LEU A 1 96 ? 5.418 25.580 -0.799 1.00 21.48 96 LEU A O 1
ATOM 690 N N . ILE A 1 97 ? 4.627 27.695 -0.825 1.00 21.55 97 ILE A N 1
ATOM 691 C CA . ILE A 1 97 ? 3.715 27.519 0.296 1.00 21.50 97 ILE A CA 1
ATOM 692 C C . ILE A 1 97 ? 2.290 27.485 -0.239 1.00 21.65 97 ILE A C 1
ATOM 693 O O . ILE A 1 97 ? 1.812 28.460 -0.821 1.00 21.32 97 ILE A O 1
ATOM 698 N N . ASN A 1 98 ? 1.616 26.356 -0.055 1.00 21.88 98 ASN A N 1
ATOM 699 C CA . ASN A 1 98 ? 0.229 26.252 -0.479 1.00 22.34 98 ASN A CA 1
ATOM 700 C C . ASN A 1 98 ? -0.703 26.786 0.601 1.00 22.88 98 ASN A C 1
ATOM 701 O O . ASN A 1 98 ? -1.102 26.055 1.516 1.00 22.96 98 ASN A O 1
ATOM 706 N N . ASN A 1 99 ? -1.037 28.070 0.488 1.00 23.26 99 ASN A N 1
ATOM 707 C CA . ASN A 1 99 ? -2.022 28.690 1.369 1.00 23.95 99 ASN A CA 1
ATOM 708 C C . ASN A 1 99 ? -3.411 28.760 0.725 1.00 24.30 99 ASN A C 1
ATOM 709 O O . ASN A 1 99 ? -4.293 29.484 1.193 1.00 24.21 99 ASN A O 1
ATOM 714 N N . GLY A 1 100 ? -3.588 27.988 -0.346 1.00 24.82 100 GLY A N 1
ATOM 715 C CA . GLY A 1 100 ? -4.899 27.754 -0.951 1.00 25.56 100 GLY A CA 1
ATOM 716 C C . GLY A 1 100 ? -5.636 26.637 -0.232 1.00 26.16 100 GLY A C 1
ATOM 717 O O . GLY A 1 100 ? -5.141 26.097 0.766 1.00 26.34 100 GLY A O 1
ATOM 718 N N . LYS A 1 101 ? -6.811 26.278 -0.748 1.00 26.70 101 LYS A N 1
ATOM 719 C CA . LYS A 1 101 ? -7.698 25.318 -0.083 1.00 27.16 101 LYS A CA 1
ATOM 720 C C . LYS A 1 101 ? -7.660 23.922 -0.702 1.00 27.12 101 LYS A C 1
ATOM 721 O O . LYS A 1 101 ? -8.184 22.967 -0.120 1.00 27.13 101 LYS A O 1
ATOM 727 N N . CYS A 1 102 ? -7.047 23.807 -1.878 1.00 27.07 102 CYS A N 1
ATOM 728 C CA . CYS A 1 102 ? -6.943 22.524 -2.570 1.00 27.13 102 CYS A CA 1
ATOM 729 C C . CYS A 1 102 ? -5.482 22.142 -2.798 1.00 27.01 102 CYS A C 1
ATOM 730 O O . CYS A 1 102 ? -4.581 22.981 -2.668 1.00 26.91 102 CYS A O 1
ATOM 734 N N . THR A 1 103 ? -5.254 20.874 -3.132 1.00 26.81 103 THR A N 1
ATOM 735 C CA . THR A 1 103 ? -3.914 20.391 -3.454 1.00 26.78 103 THR A CA 1
ATOM 736 C C . THR A 1 103 ? -3.380 21.134 -4.678 1.00 26.64 103 THR A C 1
ATOM 737 O O . THR A 1 103 ? -4.075 21.261 -5.692 1.00 26.51 103 THR A O 1
ATOM 741 N N . PHE A 1 104 ? -2.159 21.651 -4.559 1.00 26.39 104 PHE A N 1
ATOM 742 C CA . PHE A 1 104 ? -1.499 22.329 -5.669 1.00 26.42 104 PHE A CA 1
ATOM 743 C C . PHE A 1 104 ? -0.462 21.405 -6.302 1.00 26.54 104 PHE A C 1
ATOM 744 O O . PHE A 1 104 ? 0.441 20.903 -5.625 1.00 26.38 104 PHE A O 1
ATOM 752 N N . ASN A 1 105 ? -0.608 21.186 -7.605 1.00 26.62 105 ASN A N 1
ATOM 753 C CA . ASN A 1 105 ? 0.273 20.295 -8.341 1.00 26.98 105 ASN A CA 1
ATOM 754 C C . ASN A 1 105 ? 1.350 21.045 -9.104 1.00 26.87 105 ASN A C 1
ATOM 755 O O . ASN A 1 105 ? 1.074 22.034 -9.791 1.00 26.63 105 ASN A O 1
ATOM 760 N N . VAL A 1 106 ? 2.583 20.568 -8.961 1.00 26.85 106 VAL A N 1
ATOM 761 C CA . VAL A 1 106 ? 3.716 21.102 -9.698 1.00 26.97 106 VAL A CA 1
ATOM 762 C C . VAL A 1 106 ? 4.248 20.019 -10.631 1.00 27.07 106 VAL A C 1
ATOM 763 O O . VAL A 1 106 ? 4.658 18.946 -10.181 1.00 27.18 106 VAL A O 1
ATOM 767 N N . ASN A 1 107 ? 4.215 20.301 -11.929 1.00 27.19 107 ASN A N 1
ATOM 768 C CA . ASN A 1 107 ? 4.760 19.398 -12.935 1.00 27.55 107 ASN A CA 1
ATOM 769 C C . ASN A 1 107 ? 6.137 19.866 -13.384 1.00 27.32 107 ASN A C 1
ATOM 770 O O . ASN A 1 107 ? 6.454 21.055 -13.298 1.00 27.58 107 ASN A O 1
ATOM 775 N N . THR A 1 108 ? 6.958 18.927 -13.847 1.00 27.19 108 THR A N 1
ATOM 776 C CA . THR A 1 108 ? 8.274 19.256 -14.394 1.00 26.80 108 THR A CA 1
ATOM 777 C C . THR A 1 108 ? 8.116 20.235 -15.555 1.00 26.55 108 THR A C 1
ATOM 778 O O . THR A 1 108 ? 7.344 19.989 -16.484 1.00 26.32 108 THR A O 1
ATOM 782 N N . GLY A 1 109 ? 8.835 21.354 -15.479 1.00 26.18 109 GLY A N 1
ATOM 783 C CA . GLY A 1 109 ? 8.774 22.387 -16.511 1.00 26.00 109 GLY A CA 1
ATOM 784 C C . GLY A 1 109 ? 7.835 23.540 -16.200 1.00 25.73 109 GLY A C 1
ATOM 785 O O . GLY A 1 109 ? 7.817 24.535 -16.926 1.00 25.60 109 GLY A O 1
ATOM 786 N N . ASP A 1 110 ? 7.047 23.404 -15.132 1.00 25.61 110 ASP A N 1
ATOM 787 C CA . ASP A 1 110 ? 6.132 24.461 -14.695 1.00 25.39 110 ASP A CA 1
ATOM 788 C C . ASP A 1 110 ? 6.885 25.683 -14.191 1.00 25.50 110 ASP A C 1
ATOM 789 O O . ASP A 1 110 ? 7.868 25.558 -13.458 1.00 25.07 110 ASP A O 1
ATOM 794 N N . ARG A 1 111 ? 6.401 26.859 -14.580 1.00 25.57 111 ARG A N 1
ATOM 795 C CA . ARG A 1 111 ? 6.929 28.123 -14.085 1.00 25.99 111 ARG A CA 1
ATOM 796 C C . ARG A 1 111 ? 6.443 28.329 -12.648 1.00 25.58 111 ARG A C 1
ATOM 797 O O . ARG A 1 111 ? 5.237 28.342 -12.388 1.00 25.60 111 ARG A O 1
ATOM 805 N N . ILE A 1 112 ? 7.384 28.490 -11.720 1.00 25.04 112 ILE A N 1
ATOM 806 C CA . ILE A 1 112 ? 7.066 28.478 -10.286 1.00 24.89 112 ILE A CA 1
ATOM 807 C C . ILE A 1 112 ? 7.378 29.780 -9.535 1.00 24.62 112 ILE A C 1
ATOM 808 O O . ILE A 1 112 ? 6.826 30.028 -8.460 1.00 24.45 112 ILE A O 1
ATOM 813 N N . ALA A 1 113 ? 8.265 30.596 -10.098 1.00 24.29 113 ALA A N 1
ATOM 814 C CA . ALA A 1 113 ? 8.699 31.840 -9.464 1.00 23.99 113 ALA A CA 1
ATOM 815 C C . ALA A 1 113 ? 9.491 32.692 -10.446 1.00 23.99 113 ALA A C 1
ATOM 816 O O . ALA A 1 113 ? 9.716 32.294 -11.591 1.00 24.20 113 ALA A O 1
ATOM 818 N N . GLN A 1 114 ? 9.905 33.870 -9.994 1.00 23.58 114 GLN A N 1
ATOM 819 C CA . GLN A 1 114 ? 10.804 34.709 -10.774 1.00 23.60 114 GLN A CA 1
ATOM 820 C C . GLN A 1 114 ? 12.007 35.126 -9.928 1.00 23.20 114 GLN A C 1
ATOM 821 O O . GLN A 1 114 ? 11.859 35.504 -8.766 1.00 23.61 114 GLN A O 1
ATOM 827 N N . LEU A 1 115 ? 13.198 35.028 -10.510 1.00 22.44 115 LEU A N 1
ATOM 828 C CA . LEU A 1 115 ? 14.409 35.421 -9.808 1.00 21.98 115 LEU A CA 1
ATOM 829 C C . LEU A 1 115 ? 14.727 36.869 -10.140 1.00 21.31 115 LEU A C 1
ATOM 830 O O . LEU A 1 115 ? 14.855 37.225 -11.309 1.00 21.30 115 LEU A O 1
ATOM 835 N N . ILE A 1 116 ? 14.842 37.696 -9.106 1.00 21.08 116 ILE A N 1
ATOM 836 C CA . ILE A 1 116 ? 15.174 39.109 -9.281 1.00 20.88 116 ILE A CA 1
ATOM 837 C C . ILE A 1 116 ? 16.539 39.403 -8.677 1.00 20.88 116 ILE A C 1
ATOM 838 O O . ILE A 1 116 ? 16.784 39.106 -7.505 1.00 20.77 116 ILE A O 1
ATOM 843 N N . TYR A 1 117 ? 17.416 39.986 -9.490 1.00 21.04 117 TYR A N 1
ATOM 844 C CA . TYR A 1 117 ? 18.766 40.360 -9.063 1.00 21.46 117 TYR A CA 1
ATOM 845 C C . TYR A 1 117 ? 18.721 41.725 -8.399 1.00 21.25 117 TYR A C 1
ATOM 846 O O . TYR A 1 117 ? 18.743 42.757 -9.065 1.00 21.72 117 TYR A O 1
ATOM 855 N N . GLN A 1 118 ? 18.657 41.709 -7.076 1.00 21.13 118 GLN A N 1
ATOM 856 C CA . GLN A 1 118 ? 18.425 42.912 -6.295 1.00 21.57 118 GLN A CA 1
ATOM 857 C C . GLN A 1 118 ? 19.729 43.519 -5.789 1.00 21.56 118 GLN A C 1
ATOM 858 O O . GLN A 1 118 ? 20.573 42.829 -5.209 1.00 21.40 118 GLN A O 1
ATOM 864 N N . ARG A 1 119 ? 19.887 44.815 -6.034 1.00 21.30 119 ARG A N 1
ATOM 865 C CA . ARG A 1 119 ? 21.123 45.513 -5.710 1.00 21.63 119 ARG A CA 1
ATOM 866 C C . ARG A 1 119 ? 21.177 45.856 -4.232 1.00 21.17 119 ARG A C 1
ATOM 867 O O . ARG A 1 119 ? 20.225 46.401 -3.675 1.00 21.23 119 ARG A O 1
ATOM 875 N N . ILE A 1 120 ? 22.296 45.524 -3.600 1.00 20.68 120 ILE A N 1
ATOM 876 C CA . ILE A 1 120 ? 22.437 45.675 -2.156 1.00 20.47 120 ILE A CA 1
ATOM 877 C C . ILE A 1 120 ? 23.784 46.272 -1.753 1.00 20.76 120 ILE A C 1
ATOM 878 O O . ILE A 1 120 ? 24.684 46.436 -2.581 1.00 20.51 120 ILE A O 1
ATOM 883 N N . TYR A 1 121 ? 23.892 46.580 -0.464 1.00 21.36 121 TYR A N 1
ATOM 884 C CA . TYR A 1 121 ? 25.029 47.264 0.123 1.00 22.26 121 TYR A CA 1
ATOM 885 C C . TYR A 1 121 ? 25.573 46.397 1.259 1.00 22.17 121 TYR A C 1
ATOM 886 O O . TYR A 1 121 ? 24.801 45.793 2.009 1.00 21.93 121 TYR A O 1
ATOM 895 N N . TYR A 1 122 ? 26.898 46.313 1.368 1.00 21.77 122 TYR A N 1
ATOM 896 C CA . TYR A 1 122 ? 27.529 45.574 2.461 1.00 21.87 122 TYR A CA 1
ATOM 897 C C . TYR A 1 122 ? 28.347 46.507 3.365 1.00 21.93 122 TYR A C 1
ATOM 898 O O . TYR A 1 122 ? 29.580 46.498 3.302 1.00 21.85 122 TYR A O 1
ATOM 907 N N . PRO A 1 123 ? 27.674 47.300 4.223 1.00 21.94 123 PRO A N 1
ATOM 908 C CA . PRO A 1 123 ? 28.418 48.205 5.093 1.00 22.17 123 PRO A CA 1
ATOM 909 C C . PRO A 1 123 ? 29.165 47.469 6.195 1.00 22.31 123 PRO A C 1
ATOM 910 O O . PRO A 1 123 ? 28.761 46.378 6.603 1.00 22.19 123 PRO A O 1
ATOM 914 N N . GLU A 1 124 ? 30.252 48.068 6.668 1.00 22.65 124 GLU A N 1
ATOM 915 C CA . GLU A 1 124 ? 30.880 47.592 7.884 1.00 23.06 124 GLU A CA 1
ATOM 916 C C . GLU A 1 124 ? 30.057 48.130 9.044 1.00 23.01 124 GLU A C 1
ATOM 917 O O . GLU A 1 124 ? 29.641 49.287 9.024 1.00 23.15 124 GLU A O 1
ATOM 927 N N . LEU A 1 125 ? 29.785 47.281 10.028 1.00 22.87 125 LEU A N 1
ATOM 928 C CA . LEU A 1 125 ? 29.020 47.709 11.196 1.00 22.98 125 LEU A CA 1
ATOM 929 C C . LEU A 1 125 ? 29.954 48.116 12.317 1.00 22.92 125 LEU A C 1
ATOM 930 O O . LEU A 1 125 ? 30.951 47.445 12.579 1.00 22.49 125 LEU A O 1
ATOM 935 N N . GLU A 1 126 ? 29.624 49.225 12.970 1.00 22.84 126 GLU A N 1
ATOM 936 C CA . GLU A 1 126 ? 30.421 49.733 14.075 1.00 23.10 126 GLU A CA 1
ATOM 937 C C . GLU A 1 126 ? 29.519 50.024 15.263 1.00 22.55 126 GLU A C 1
ATOM 938 O O . GLU A 1 126 ? 28.613 50.851 15.167 1.00 22.36 126 GLU A O 1
ATOM 944 N N . GLU A 1 127 ? 29.761 49.341 16.378 1.00 22.05 127 GLU A N 1
ATOM 945 C CA . GLU A 1 127 ? 29.017 49.624 17.599 1.00 21.70 127 GLU A CA 1
ATOM 946 C C . GLU A 1 127 ? 29.452 50.962 18.185 1.00 21.46 127 GLU A C 1
ATOM 947 O O . GLU A 1 127 ? 30.647 51.227 18.335 1.00 21.33 127 GLU A O 1
ATOM 953 N N . VAL A 1 128 ? 28.469 51.801 18.497 1.00 21.28 128 VAL A N 1
ATOM 954 C CA . VAL A 1 128 ? 28.713 53.077 19.165 1.00 21.39 128 VAL A CA 1
ATOM 955 C C . VAL A 1 128 ? 27.894 53.177 20.457 1.00 21.78 128 VAL A C 1
ATOM 956 O O . VAL A 1 128 ? 26.987 52.374 20.686 1.00 21.36 128 VAL A O 1
ATOM 960 N N . GLN A 1 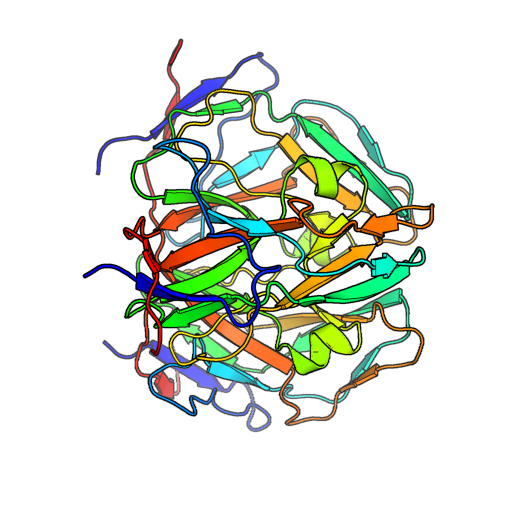129 ? 28.228 54.155 21.297 1.00 22.21 129 GLN A N 1
ATOM 961 C CA . GLN A 1 129 ? 27.524 54.372 22.567 1.00 23.06 129 GLN A CA 1
ATOM 962 C C . GLN A 1 129 ? 26.114 54.930 22.387 1.00 23.69 129 GLN A C 1
ATOM 963 O O . GLN A 1 129 ? 25.191 54.536 23.102 1.00 24.05 129 GLN A O 1
ATOM 969 N N . SER A 1 130 ? 25.970 55.868 21.453 1.00 24.64 130 SER A N 1
ATOM 970 C CA . SER A 1 130 ? 24.677 56.468 21.114 1.00 25.48 130 SER A CA 1
ATOM 971 C C . SER A 1 130 ? 24.699 56.955 19.671 1.00 26.10 130 SER A C 1
ATOM 972 O O . SER A 1 130 ? 25.765 57.263 19.129 1.00 26.15 130 SER A O 1
ATOM 975 N N . LEU A 1 131 ? 23.523 57.018 19.052 1.00 26.83 131 LEU A N 1
ATOM 976 C CA . LEU A 1 131 ? 23.400 57.466 17.666 1.00 27.65 131 LEU A CA 1
ATOM 977 C C . LEU A 1 131 ? 23.225 58.982 17.596 1.00 28.12 131 LEU A C 1
ATOM 978 O O . LEU A 1 131 ? 22.401 59.570 18.302 1.00 28.48 131 LEU A O 1
ATOM 983 N N . SER B 1 8 ? 14.538 61.699 -13.882 1.00 33.05 8 SER B N 1
ATOM 984 C CA . SER B 1 8 ? 13.187 62.125 -14.350 1.00 32.93 8 SER B CA 1
ATOM 985 C C . SER B 1 8 ? 12.095 61.575 -13.429 1.00 32.43 8 SER B C 1
ATOM 986 O O . SER B 1 8 ? 12.164 60.415 -13.016 1.00 32.68 8 SER B O 1
ATOM 989 N N . PRO B 1 9 ? 11.087 62.408 -13.096 1.00 31.92 9 PRO B N 1
ATOM 990 C CA . PRO B 1 9 ? 9.997 61.979 -12.218 1.00 31.23 9 PRO B CA 1
ATOM 991 C C . PRO B 1 9 ? 9.200 60.791 -12.759 1.00 30.51 9 PRO B C 1
ATOM 992 O O . PRO B 1 9 ? 9.112 60.597 -13.975 1.00 30.59 9 PRO B O 1
ATOM 996 N N . VAL B 1 10 ? 8.636 60.001 -11.853 1.00 29.39 10 VAL B N 1
ATOM 997 C CA . VAL B 1 10 ? 7.735 58.925 -12.240 1.00 28.47 10 VAL B CA 1
ATOM 998 C C . VAL B 1 10 ? 6.361 59.530 -12.487 1.00 27.92 10 VAL B C 1
ATOM 999 O O . VAL B 1 10 ? 5.758 60.108 -11.581 1.00 27.58 10 VAL B O 1
ATOM 1003 N N . ARG B 1 11 ? 5.888 59.416 -13.723 1.00 27.35 11 ARG B N 1
ATOM 1004 C CA . ARG B 1 11 ? 4.543 59.856 -14.073 1.00 27.16 11 ARG B CA 1
ATOM 1005 C C . ARG B 1 11 ? 3.524 58.819 -13.615 1.00 26.51 11 ARG B C 1
ATOM 1006 O O . ARG B 1 11 ? 3.746 57.616 -13.762 1.00 26.43 11 ARG B O 1
ATOM 1014 N N . PHE B 1 12 ? 2.419 59.290 -13.042 1.00 25.75 12 PHE B N 1
ATOM 1015 C CA . PHE B 1 12 ? 1.313 58.407 -12.675 1.00 25.31 12 PHE B CA 1
ATOM 1016 C C . PHE B 1 12 ? -0.031 58.964 -13.129 1.00 25.27 12 PHE B C 1
ATOM 1017 O O . PHE B 1 12 ? -0.186 60.174 -13.294 1.00 25.00 12 PHE B O 1
ATOM 1025 N N . VAL B 1 13 ? -0.987 58.064 -13.340 1.00 25.38 13 VAL B N 1
ATOM 1026 C CA . VAL B 1 13 ? -2.343 58.434 -13.736 1.00 25.60 13 VAL B CA 1
ATOM 1027 C C . VAL B 1 13 ? -3.331 57.929 -12.686 1.00 25.93 13 VAL B C 1
ATOM 1028 O O . VAL B 1 13 ? -3.184 56.819 -12.167 1.00 25.71 13 VAL B O 1
ATOM 1032 N 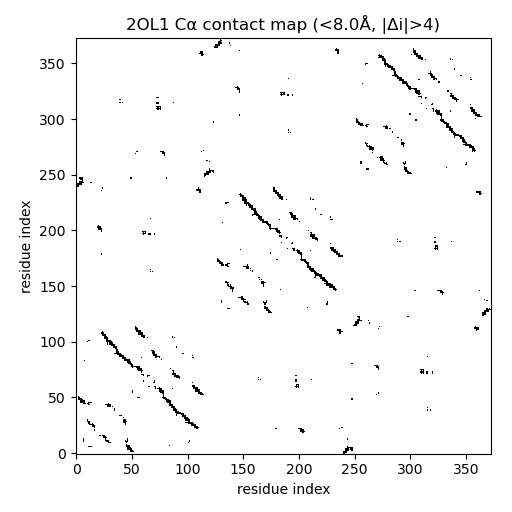N . LYS B 1 14 ? -4.318 58.763 -12.362 1.00 26.40 14 LYS B N 1
ATOM 1033 C CA . LYS B 1 14 ? -5.457 58.337 -11.561 1.00 27.05 14 LYS B CA 1
ATOM 1034 C C . LYS B 1 14 ? -6.532 57.808 -12.503 1.00 27.39 14 LYS B C 1
ATOM 1035 O O . LYS B 1 14 ? -7.083 58.565 -13.308 1.00 27.33 14 LYS B O 1
ATOM 1041 N N . GLU B 1 15 ? -6.813 56.510 -12.416 1.00 28.00 15 GLU B N 1
ATOM 1042 C CA . GLU B 1 15 ? -7.839 55.885 -13.257 1.00 28.57 15 GLU B CA 1
ATOM 1043 C C . GLU B 1 15 ? -9.236 56.416 -12.948 1.00 28.64 15 GLU B C 1
ATOM 1044 O O . GLU B 1 15 ? -10.054 56.592 -13.855 1.00 28.83 15 GLU B O 1
ATOM 1054 N N . THR B 1 16 ? -9.504 56.660 -11.667 1.00 28.71 16 THR B N 1
ATOM 1055 C CA . THR B 1 16 ? -10.745 57.307 -11.232 1.00 28.78 16 THR B CA 1
ATOM 1056 C C . THR B 1 16 ? -10.427 58.359 -10.170 1.00 28.66 16 THR B C 1
ATOM 1057 O O . THR B 1 16 ? -9.293 58.440 -9.692 1.00 28.63 16 THR B O 1
ATOM 1061 N N . ASN B 1 17 ? -11.428 59.155 -9.793 1.00 28.60 17 ASN B N 1
ATOM 1062 C CA . ASN B 1 17 ? -11.248 60.153 -8.735 1.00 28.51 17 ASN B CA 1
ATOM 1063 C C . ASN B 1 17 ? -11.212 59.565 -7.316 1.00 28.40 17 ASN B C 1
ATOM 1064 O O . ASN B 1 17 ? -11.033 60.290 -6.334 1.00 28.33 17 ASN B O 1
ATOM 1069 N N . ARG B 1 18 ? -11.366 58.244 -7.230 1.00 28.11 18 ARG B N 1
ATOM 1070 C CA . ARG B 1 18 ? -11.258 57.513 -5.969 1.00 28.09 18 ARG B CA 1
ATOM 1071 C C . ARG B 1 18 ? -9.790 57.244 -5.613 1.00 27.77 18 ARG B C 1
ATOM 1072 O O . ARG B 1 18 ? -9.469 56.929 -4.467 1.00 27.70 18 ARG B O 1
ATOM 1080 N N . ALA B 1 19 ? -8.910 57.381 -6.602 1.00 27.62 19 ALA B N 1
ATOM 1081 C CA . ALA B 1 19 ? -7.474 57.197 -6.407 1.00 27.59 19 ALA B CA 1
ATOM 1082 C C . ALA B 1 19 ? -6.850 58.321 -5.581 1.00 27.66 19 ALA B C 1
ATOM 1083 O O . ALA B 1 19 ? -7.262 59.486 -5.676 1.00 27.46 19 ALA B O 1
ATOM 1085 N N . LYS B 1 20 ? -5.860 57.955 -4.768 1.00 27.71 20 LYS B N 1
ATOM 1086 C CA . LYS B 1 20 ? -5.079 58.918 -3.999 1.00 27.90 20 LYS B CA 1
ATOM 1087 C C . LYS B 1 20 ? -3.616 58.827 -4.402 1.00 27.94 20 LYS B C 1
ATOM 1088 O O . LYS B 1 20 ? -3.057 57.725 -4.518 1.00 27.72 20 LYS B O 1
ATOM 1094 N N . SER B 1 21 ? -3.003 59.989 -4.613 1.00 27.97 21 SER B N 1
ATOM 1095 C CA . SER B 1 21 ? -1.597 60.076 -5.002 1.00 27.98 21 SER B CA 1
ATOM 1096 C C . SER B 1 21 ? -0.694 59.453 -3.942 1.00 28.33 21 SER B C 1
ATOM 1097 O O . SER B 1 21 ? -0.827 59.770 -2.757 1.00 28.13 21 SER B O 1
ATOM 1100 N N . PRO B 1 22 ? 0.204 58.539 -4.361 1.00 28.81 22 PRO B N 1
ATOM 1101 C CA . PRO B 1 22 ? 1.203 57.966 -3.457 1.00 29.25 22 PRO B CA 1
ATOM 1102 C C . PRO B 1 22 ? 2.179 59.023 -2.951 1.00 29.71 22 PRO B C 1
ATOM 1103 O O . PRO B 1 22 ? 2.717 59.808 -3.743 1.00 30.10 22 PRO B O 1
ATOM 1107 N N . THR B 1 23 ? 2.384 59.041 -1.635 1.00 30.05 23 THR B N 1
ATOM 1108 C CA . THR B 1 23 ? 3.259 60.013 -0.980 1.00 30.55 23 THR B CA 1
ATOM 1109 C C . THR B 1 23 ? 4.177 59.296 0.007 1.00 30.00 23 THR B C 1
ATOM 1110 O O . THR B 1 23 ? 3.802 58.269 0.565 1.00 29.77 23 THR B O 1
ATOM 1114 N N . ARG B 1 24 ? 5.377 59.838 0.219 1.00 29.96 24 ARG B N 1
ATOM 1115 C CA . ARG B 1 24 ? 6.248 59.362 1.298 1.00 29.75 24 ARG B CA 1
ATOM 1116 C C . ARG B 1 24 ? 5.948 60.114 2.595 1.00 29.79 24 ARG B C 1
ATOM 1117 O O . ARG B 1 24 ? 5.827 61.341 2.592 1.00 29.62 24 ARG B O 1
ATOM 1125 N N . GLN B 1 25 ? 5.835 59.367 3.694 1.00 29.81 25 GLN B N 1
ATOM 1126 C CA . GLN B 1 25 ? 5.525 59.916 5.023 1.00 29.94 25 GLN B CA 1
ATOM 1127 C C . GLN B 1 25 ? 6.573 60.925 5.500 1.00 29.38 25 GLN B C 1
ATOM 1128 O O . GLN B 1 25 ? 6.232 61.955 6.091 1.00 29.42 25 GLN B O 1
ATOM 1134 N N . SER B 1 26 ? 7.842 60.615 5.233 1.00 28.59 26 SER B N 1
ATOM 1135 C CA . SER B 1 26 ? 8.984 61.406 5.695 1.00 27.90 26 SER B CA 1
ATOM 1136 C C . SER B 1 26 ? 10.138 61.321 4.682 1.00 27.01 26 SER B C 1
ATOM 1137 O O . SER B 1 26 ? 10.144 60.424 3.836 1.00 26.91 26 SER B O 1
ATOM 1140 N N . PRO B 1 27 ? 11.113 62.257 4.748 1.00 26.43 27 PRO B N 1
ATOM 1141 C CA . PRO B 1 27 ? 12.245 62.188 3.810 1.00 25.70 27 PRO B CA 1
ATOM 1142 C C . PRO B 1 27 ? 13.107 60.918 3.924 1.00 24.89 27 PRO B C 1
ATOM 1143 O O . PRO B 1 27 ? 13.909 60.641 3.026 1.00 24.80 27 PRO B O 1
ATOM 1147 N N . GLY B 1 28 ? 12.938 60.164 5.010 1.00 23.84 28 GLY B N 1
ATOM 1148 C CA . GLY B 1 28 ? 13.675 58.914 5.210 1.00 22.56 28 GLY B CA 1
ATOM 1149 C C . GLY B 1 28 ? 12.809 57.668 5.135 1.00 21.85 28 GLY B C 1
ATOM 1150 O O . GLY B 1 28 ? 13.234 56.581 5.541 1.00 21.20 28 GLY B O 1
ATOM 1151 N N . ALA B 1 29 ? 11.590 57.823 4.622 1.00 21.18 29 ALA B N 1
ATOM 1152 C CA . ALA B 1 29 ? 10.677 56.693 4.442 1.00 20.70 29 ALA B CA 1
ATOM 1153 C C . ALA B 1 29 ? 11.094 55.854 3.234 1.00 20.59 29 ALA B C 1
ATOM 1154 O O . ALA B 1 29 ? 11.411 56.393 2.176 1.00 20.33 29 ALA B O 1
ATOM 1156 N N . ALA B 1 30 ? 11.092 54.532 3.393 1.00 20.86 30 ALA B N 1
ATOM 1157 C CA . ALA B 1 30 ? 11.454 53.630 2.301 1.00 20.90 30 ALA B CA 1
ATOM 1158 C C . ALA B 1 30 ? 10.448 53.649 1.148 1.00 21.07 30 ALA B C 1
ATOM 1159 O O . ALA B 1 30 ? 10.826 53.515 -0.020 1.00 20.96 30 ALA B O 1
ATOM 1161 N N . GLY B 1 31 ? 9.172 53.825 1.485 1.00 21.37 31 GLY B N 1
ATOM 1162 C CA . GLY B 1 31 ? 8.098 53.593 0.530 1.00 21.42 31 GLY B CA 1
ATOM 1163 C C . GLY B 1 31 ? 7.063 54.690 0.382 1.00 21.65 31 GLY B C 1
ATOM 1164 O O . GLY B 1 31 ? 6.942 55.578 1.229 1.00 22.22 31 GLY B O 1
ATOM 1165 N N . TYR B 1 32 ? 6.332 54.617 -0.724 1.00 21.65 32 TYR B N 1
ATOM 1166 C CA . TYR B 1 32 ? 5.271 55.560 -1.051 1.00 21.72 32 TYR B CA 1
ATOM 1167 C C . TYR B 1 32 ? 3.933 54.921 -0.687 1.00 21.87 32 TYR B C 1
ATOM 1168 O O . TYR B 1 32 ? 3.639 53.805 -1.123 1.00 21.65 32 TYR B O 1
ATOM 1177 N N . ASP B 1 33 ? 3.140 55.626 0.120 1.00 22.22 33 ASP B N 1
ATOM 1178 C CA . ASP B 1 33 ? 1.867 55.096 0.625 1.00 22.73 33 ASP B CA 1
ATOM 1179 C C . ASP B 1 33 ? 0.928 54.723 -0.512 1.00 22.70 33 ASP B C 1
ATOM 1180 O O . ASP B 1 33 ? 0.734 55.501 -1.449 1.00 22.93 33 ASP B O 1
ATOM 1185 N N . LEU B 1 34 ? 0.353 53.526 -0.422 1.00 22.76 34 LEU B N 1
ATOM 1186 C CA . LEU B 1 34 ? -0.679 53.088 -1.355 1.00 22.56 34 LEU B CA 1
ATOM 1187 C C . LEU B 1 34 ? -2.003 52.960 -0.618 1.00 22.63 34 LEU B C 1
ATOM 1188 O O . LEU B 1 34 ? -2.044 52.513 0.529 1.00 22.65 34 LEU B O 1
ATOM 1193 N N . TYR B 1 35 ? -3.075 53.365 -1.290 1.00 22.68 35 TYR B N 1
ATOM 1194 C CA . TYR B 1 35 ? -4.400 53.454 -0.687 1.00 22.63 35 TYR B CA 1
ATOM 1195 C C . TYR B 1 35 ? -5.394 52.643 -1.496 1.00 22.68 35 TYR B C 1
ATOM 1196 O O . TYR B 1 35 ? -5.280 52.555 -2.720 1.00 22.98 35 TYR B O 1
ATOM 1205 N N . SER B 1 36 ? -6.375 52.062 -0.813 1.00 22.53 36 SER B N 1
ATOM 1206 C CA . SER B 1 36 ? -7.474 51.386 -1.495 1.00 22.34 36 SER B CA 1
ATOM 1207 C C . SER B 1 36 ? -8.420 52.389 -2.156 1.00 22.22 36 SER B C 1
ATOM 1208 O O . SER B 1 36 ? -8.819 53.386 -1.546 1.00 22.26 36 SER B O 1
ATOM 1211 N N . ALA B 1 37 ? -8.776 52.113 -3.406 1.00 22.05 37 ALA B N 1
ATOM 1212 C CA . ALA B 1 37 ? -9.727 52.946 -4.132 1.00 22.01 37 ALA B CA 1
ATOM 1213 C C . ALA B 1 37 ? -11.175 52.511 -3.897 1.00 22.13 37 ALA B C 1
ATOM 1214 O O . ALA B 1 37 ? -12.103 53.208 -4.304 1.00 22.14 37 ALA B O 1
ATOM 1216 N N . TYR B 1 38 ? -11.361 51.358 -3.249 1.00 22.28 38 TYR B N 1
ATOM 1217 C CA . TYR B 1 38 ? -12.696 50.777 -3.038 1.00 22.32 38 TYR B CA 1
ATOM 1218 C C . TYR B 1 38 ? -12.853 50.138 -1.658 1.00 22.12 38 TYR B C 1
ATOM 1219 O O . TYR B 1 38 ? -11.881 50.002 -0.910 1.00 21.94 38 TYR B O 1
ATOM 1228 N N . ASP B 1 39 ? -14.090 49.766 -1.328 1.00 21.71 39 ASP B N 1
ATOM 1229 C CA . ASP B 1 39 ? -14.389 49.024 -0.111 1.00 21.75 39 ASP B CA 1
ATOM 1230 C C . ASP B 1 39 ? -14.168 47.538 -0.363 1.00 21.55 39 ASP B C 1
ATOM 1231 O O . ASP B 1 39 ? -14.533 47.025 -1.424 1.00 21.45 39 ASP B O 1
ATOM 1236 N N . TYR B 1 40 ? -13.559 46.862 0.607 1.00 21.39 40 TYR B N 1
ATOM 1237 C CA . TYR B 1 40 ? -13.361 45.414 0.541 1.00 21.28 40 TYR B CA 1
ATOM 1238 C C . TYR B 1 40 ? -13.586 44.759 1.897 1.00 21.26 40 TYR B C 1
ATOM 1239 O O . TYR B 1 40 ? -13.408 45.390 2.941 1.00 21.38 40 TYR B O 1
ATOM 1248 N N . THR B 1 41 ? -13.963 43.483 1.868 1.00 21.28 41 THR B N 1
ATOM 1249 C CA . THR B 1 41 ? -14.088 42.682 3.080 1.00 20.94 41 THR B CA 1
ATOM 1250 C C . THR B 1 41 ? -13.356 41.362 2.859 1.00 21.06 41 THR B C 1
ATOM 1251 O O . THR B 1 41 ? -13.691 40.609 1.938 1.00 21.05 41 THR B O 1
ATOM 1255 N N . ILE B 1 42 ? -12.355 41.093 3.696 1.00 21.02 42 ILE B N 1
ATOM 1256 C CA . ILE B 1 42 ? -11.543 39.884 3.550 1.00 21.10 42 ILE B CA 1
ATOM 1257 C C . ILE B 1 42 ? -11.776 38.921 4.713 1.00 21.32 42 ILE B C 1
ATOM 1258 O O . ILE B 1 42 ? -11.476 39.257 5.862 1.00 21.48 42 ILE B O 1
ATOM 1263 N N . PRO B 1 43 ? -12.300 37.711 4.419 1.00 21.77 43 PRO B N 1
ATOM 1264 C CA . PRO B 1 43 ? -12.471 36.692 5.455 1.00 21.70 43 PRO B CA 1
ATOM 1265 C C . PRO B 1 43 ? -11.113 36.228 5.983 1.00 21.71 43 PRO B C 1
ATOM 1266 O O . PRO B 1 43 ? -10.123 36.330 5.260 1.00 21.66 43 PRO B O 1
ATOM 1270 N N . PRO B 1 44 ? -11.066 35.718 7.232 1.00 21.91 44 PRO B N 1
ATOM 1271 C CA . PRO B 1 44 ? -9.827 35.124 7.753 1.00 21.84 44 PRO B CA 1
ATOM 1272 C C . PRO B 1 44 ? -9.398 33.928 6.905 1.00 21.91 44 PRO B C 1
ATOM 1273 O O . PRO B 1 44 ? -10.244 33.132 6.482 1.00 21.57 44 PRO B O 1
ATOM 1277 N N . GLY B 1 45 ? -8.094 33.820 6.655 1.00 21.92 45 GLY B N 1
ATOM 1278 C CA . GLY B 1 45 ? -7.542 32.760 5.813 1.00 22.23 45 GLY B CA 1
ATOM 1279 C C . GLY B 1 45 ? -7.823 32.921 4.330 1.00 22.45 45 GLY B C 1
ATOM 1280 O O . GLY B 1 45 ? -7.749 31.950 3.570 1.00 22.77 45 GLY B O 1
ATOM 1281 N N . GLU B 1 46 ? -8.159 34.143 3.918 1.00 22.47 46 GLU B N 1
ATOM 1282 C CA . GLU B 1 46 ? -8.397 34.461 2.512 1.00 22.48 46 GLU B CA 1
ATOM 1283 C C . GLU B 1 46 ? -7.578 35.691 2.113 1.00 22.41 46 GLU B C 1
ATOM 1284 O O . GLU B 1 46 ? -6.958 36.341 2.959 1.00 22.36 46 GLU B O 1
ATOM 1290 N N . ARG B 1 47 ? -7.584 35.999 0.820 1.00 22.32 47 ARG B N 1
ATOM 1291 C CA . ARG B 1 47 ? -6.891 37.170 0.299 1.00 22.65 47 ARG B CA 1
ATOM 1292 C C . ARG B 1 47 ? -7.747 37.891 -0.734 1.00 22.64 47 ARG B C 1
ATOM 1293 O O . ARG B 1 47 ? -8.718 37.333 -1.252 1.00 22.54 47 ARG B O 1
ATOM 1301 N N . GLN B 1 48 ? -7.373 39.128 -1.039 1.00 22.90 48 GLN B N 1
ATOM 1302 C CA . GLN B 1 48 ? -8.136 39.962 -1.951 1.00 23.07 48 GLN B CA 1
ATOM 1303 C C . GLN B 1 48 ? -7.194 40.877 -2.725 1.00 23.00 48 GLN B C 1
ATOM 1304 O O . GLN B 1 48 ? -6.303 41.491 -2.137 1.00 23.05 48 GLN B O 1
ATOM 1310 N N . LEU B 1 49 ? -7.385 40.945 -4.040 1.00 22.86 49 LEU B N 1
ATOM 1311 C CA . LEU B 1 49 ? -6.705 41.937 -4.863 1.00 23.22 49 LEU B CA 1
ATOM 1312 C C . LEU B 1 49 ? -7.396 43.287 -4.673 1.00 23.21 49 LEU B C 1
ATOM 1313 O O . LEU B 1 49 ? -8.572 43.447 -5.020 1.00 23.40 49 LEU B O 1
ATOM 1318 N N . ILE B 1 50 ? -6.660 44.244 -4.113 1.00 23.37 50 ILE B N 1
ATOM 1319 C CA . ILE B 1 50 ? -7.172 45.593 -3.848 1.00 23.67 50 ILE B CA 1
ATOM 1320 C C . ILE B 1 50 ? -6.678 46.549 -4.938 1.00 23.57 50 ILE B C 1
ATOM 1321 O O . ILE B 1 50 ? -5.472 46.705 -5.122 1.00 23.43 50 ILE B O 1
ATOM 1326 N N . LYS B 1 51 ? -7.605 47.181 -5.652 1.00 23.50 51 LYS B N 1
ATOM 1327 C CA . LYS B 1 51 ? -7.246 48.157 -6.687 1.00 23.45 51 LYS B CA 1
ATOM 1328 C C . LYS B 1 51 ? -6.921 49.509 -6.065 1.00 22.94 51 LYS B C 1
ATOM 1329 O O . LYS B 1 51 ? -7.648 49.988 -5.193 1.00 22.88 51 LYS B O 1
ATOM 1335 N N . THR B 1 52 ? -5.821 50.111 -6.518 1.00 22.48 52 THR B N 1
ATOM 1336 C CA . THR B 1 52 ? -5.434 51.460 -6.091 1.00 22.31 52 THR B CA 1
ATOM 1337 C C . THR B 1 52 ? -5.958 52.511 -7.060 1.00 21.95 52 THR B C 1
ATOM 1338 O O . THR B 1 52 ? -6.057 53.689 -6.708 1.00 21.89 52 THR B O 1
ATOM 1342 N N . ASP B 1 53 ? -6.273 52.075 -8.282 1.00 22.07 53 ASP B N 1
ATOM 1343 C CA . ASP B 1 53 ? -6.640 52.967 -9.393 1.00 22.41 53 ASP B CA 1
ATOM 1344 C C . ASP B 1 53 ? -5.501 53.925 -9.767 1.00 22.55 53 ASP B C 1
ATOM 1345 O O . ASP B 1 53 ? -5.734 55.015 -10.296 1.00 22.52 53 ASP B O 1
ATOM 1350 N N . ILE B 1 54 ? -4.272 53.502 -9.479 1.00 22.73 54 ILE B N 1
ATOM 1351 C CA . ILE B 1 54 ? -3.071 54.242 -9.860 1.00 23.26 54 ILE B CA 1
ATOM 1352 C C . ILE B 1 54 ? -2.271 53.413 -10.864 1.00 23.58 54 ILE B C 1
ATOM 1353 O O . ILE B 1 54 ? -1.997 52.241 -10.623 1.00 23.71 54 ILE B O 1
ATOM 1358 N N . SER B 1 55 ? -1.915 54.027 -11.990 1.00 24.21 55 SER B N 1
ATOM 1359 C CA . SER B 1 55 ? -1.005 53.418 -12.956 1.00 24.98 55 SER B CA 1
ATOM 1360 C C . SER B 1 55 ? 0.255 54.275 -13.051 1.00 25.37 55 SER B C 1
ATOM 1361 O O . SER B 1 55 ? 0.188 55.489 -12.887 1.00 25.09 55 SER B O 1
ATOM 1364 N N . MET B 1 56 ? 1.396 53.638 -13.301 1.00 25.94 56 MET B N 1
ATOM 1365 C CA . MET B 1 56 ? 2.689 54.331 -13.312 1.00 26.99 56 MET B CA 1
ATOM 1366 C C . MET B 1 56 ? 3.543 54.019 -14.530 1.00 26.92 56 MET B C 1
ATOM 1367 O O . MET B 1 56 ? 3.509 52.906 -15.063 1.00 26.84 56 MET B O 1
ATOM 1372 N N . SER B 1 57 ? 4.316 55.019 -14.948 1.00 27.00 57 SER B N 1
ATOM 1373 C CA . SER B 1 57 ? 5.433 54.818 -15.856 1.00 27.20 57 SER B CA 1
ATOM 1374 C C . SER B 1 57 ? 6.647 54.587 -14.965 1.00 27.11 57 SER B C 1
ATOM 1375 O O . SER B 1 57 ? 7.278 55.531 -14.491 1.00 27.08 57 SER B O 1
ATOM 1378 N N . MET B 1 58 ? 6.938 53.314 -14.718 1.00 26.90 58 MET B N 1
ATOM 1379 C CA . MET B 1 58 ? 7.940 52.899 -13.740 1.00 26.79 58 MET B CA 1
ATOM 1380 C C . MET B 1 58 ? 9.371 53.266 -14.152 1.00 26.59 58 MET B C 1
ATOM 1381 O O . MET B 1 58 ? 9.692 53.259 -15.343 1.00 26.60 58 MET B O 1
ATOM 1386 N N . PRO B 1 59 ? 10.232 53.598 -13.166 1.00 26.23 59 PRO B N 1
ATOM 1387 C CA . PRO B 1 59 ? 11.608 54.009 -13.460 1.00 26.04 59 PRO B CA 1
ATOM 1388 C C . PRO B 1 59 ? 12.480 52.853 -13.952 1.00 25.75 59 PRO B C 1
ATOM 1389 O O . PRO B 1 59 ? 12.187 51.687 -13.663 1.00 25.58 59 PRO B O 1
ATOM 1393 N N . LYS B 1 60 ? 13.540 53.189 -14.686 1.00 25.38 60 LYS B N 1
ATOM 1394 C CA .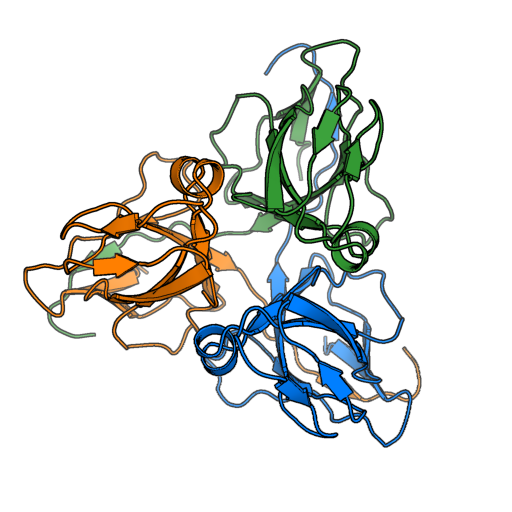 LYS B 1 60 ? 14.433 52.196 -15.290 1.00 25.24 60 LYS B CA 1
ATOM 1395 C C . LYS B 1 60 ? 15.290 51.468 -14.255 1.00 24.69 60 LYS B C 1
ATOM 1396 O O . LYS B 1 60 ? 15.683 52.055 -13.244 1.00 24.52 60 LYS B O 1
ATOM 1402 N N . PHE B 1 61 ? 15.568 50.190 -14.522 1.00 24.13 61 PHE B N 1
ATOM 1403 C CA . PHE B 1 61 ? 16.434 49.355 -13.675 1.00 23.78 61 PHE B CA 1
ATOM 1404 C C . PHE B 1 61 ? 15.933 49.272 -12.236 1.00 23.25 61 PHE B C 1
ATOM 1405 O O . PHE B 1 61 ? 16.701 49.311 -11.265 1.00 22.51 61 PHE B O 1
ATOM 1413 N N . CYS B 1 62 ? 14.616 49.147 -12.132 1.00 23.13 62 CYS B N 1
ATOM 1414 C CA . CYS B 1 62 ? 13.912 49.147 -10.875 1.00 22.41 62 CYS B CA 1
ATOM 1415 C C . CYS B 1 62 ? 12.685 48.251 -11.016 1.00 21.81 62 CYS B C 1
ATOM 1416 O O . CYS B 1 62 ? 12.200 48.026 -12.123 1.00 21.33 62 CYS B O 1
ATOM 1420 N N . TYR B 1 63 ? 12.207 47.724 -9.896 1.00 21.87 63 TYR B N 1
ATOM 1421 C CA . TYR B 1 63 ? 10.816 47.280 -9.812 1.00 22.07 63 TYR B CA 1
ATOM 1422 C C . TYR B 1 63 ? 10.173 47.874 -8.563 1.00 22.17 63 TYR B C 1
ATOM 1423 O O . TYR B 1 63 ? 10.864 48.198 -7.598 1.00 22.46 63 TYR B O 1
ATOM 1432 N N . GLY B 1 64 ? 8.855 48.038 -8.597 1.00 22.32 64 GLY B N 1
ATOM 1433 C CA . GLY B 1 64 ? 8.122 48.506 -7.427 1.00 22.30 64 GLY B CA 1
ATOM 1434 C C . GLY B 1 64 ? 7.695 47.312 -6.595 1.00 22.50 64 GLY B C 1
ATOM 1435 O O . GLY B 1 64 ? 6.950 46.450 -7.073 1.00 22.35 64 GLY B O 1
ATOM 1436 N N . ARG B 1 65 ? 8.181 47.249 -5.358 1.00 22.38 65 ARG B N 1
ATOM 1437 C CA . ARG B 1 65 ? 7.748 46.211 -4.431 1.00 22.90 65 ARG B CA 1
ATOM 1438 C C . ARG B 1 65 ? 6.576 46.724 -3.604 1.00 22.68 65 ARG B C 1
ATOM 1439 O O . ARG B 1 65 ? 6.685 47.756 -2.931 1.00 22.51 65 ARG B O 1
ATOM 1447 N N . ILE B 1 66 ? 5.452 46.010 -3.683 1.00 22.81 66 ILE B N 1
ATOM 1448 C CA . ILE B 1 66 ? 4.332 46.234 -2.773 1.00 22.86 66 ILE B CA 1
ATOM 1449 C C . ILE B 1 66 ? 4.751 45.635 -1.435 1.00 22.86 66 ILE B C 1
ATOM 1450 O O . ILE B 1 66 ? 4.850 44.413 -1.287 1.00 22.50 66 ILE B O 1
ATOM 1455 N N . ALA B 1 67 ? 5.019 46.509 -0.474 1.00 22.62 67 ALA B N 1
ATOM 1456 C CA . ALA B 1 67 ? 5.557 46.112 0.814 1.00 22.77 67 ALA B CA 1
ATOM 1457 C C . ALA B 1 67 ? 4.557 46.386 1.931 1.00 22.98 67 ALA B C 1
ATOM 1458 O O . ALA B 1 67 ? 3.744 47.309 1.821 1.00 22.87 67 ALA B O 1
ATOM 1460 N N . PRO B 1 68 ? 4.599 45.574 3.001 1.00 23.26 68 PRO B N 1
ATOM 1461 C CA . PRO B 1 68 ? 3.665 45.744 4.114 1.00 23.59 68 PRO B CA 1
ATOM 1462 C C . PRO B 1 68 ? 3.911 46.985 4.976 1.00 23.84 68 PRO B C 1
ATOM 1463 O O . PRO B 1 68 ? 5.050 47.453 5.105 1.00 23.66 68 PRO B O 1
ATOM 1467 N N . ARG B 1 69 ? 2.825 47.518 5.532 1.00 23.97 69 ARG B N 1
ATOM 1468 C CA . ARG B 1 69 ? 2.890 48.473 6.632 1.00 24.49 69 ARG B CA 1
ATOM 1469 C C . ARG B 1 69 ? 2.951 47.662 7.922 1.00 24.15 69 ARG B C 1
ATOM 1470 O O . ARG B 1 69 ? 2.220 46.675 8.070 1.00 24.19 69 ARG B O 1
ATOM 1478 N N . SER B 1 70 ? 3.808 48.081 8.853 1.00 23.71 70 SER B N 1
ATOM 1479 C CA . SER B 1 70 ? 4.068 47.299 10.072 1.00 23.58 70 SER B CA 1
ATOM 1480 C C . SER B 1 70 ? 2.830 47.088 10.954 1.00 23.25 70 SER B C 1
ATOM 1481 O O . SER B 1 70 ? 2.643 46.007 11.510 1.00 23.10 70 SER B O 1
ATOM 1484 N N . GLY B 1 71 ? 1.997 48.123 11.077 1.00 23.12 71 GLY B N 1
ATOM 1485 C CA . GLY B 1 71 ? 0.767 48.046 11.869 1.00 22.78 71 GLY B CA 1
ATOM 1486 C C . GLY B 1 71 ? -0.185 46.956 11.401 1.00 22.67 71 GLY B C 1
ATOM 1487 O O . GLY B 1 71 ? -0.747 46.214 12.214 1.00 22.74 71 GLY B O 1
ATOM 1488 N N . LEU B 1 72 ? -0.357 46.854 10.086 1.00 22.33 72 LEU B N 1
ATOM 1489 C CA . LEU B 1 72 ? -1.223 45.834 9.499 1.00 22.24 72 LEU B CA 1
ATOM 1490 C C . LEU B 1 72 ? -0.613 44.441 9.637 1.00 22.11 72 LEU B C 1
ATOM 1491 O O . LEU B 1 72 ? -1.323 43.467 9.876 1.00 21.80 72 LEU B O 1
ATOM 1496 N N . SER B 1 73 ? 0.708 44.361 9.495 1.00 22.03 73 SER B N 1
ATOM 1497 C CA . SER B 1 73 ? 1.431 43.107 9.681 1.00 22.12 73 SER B CA 1
ATOM 1498 C C . SER B 1 73 ? 1.255 42.548 11.092 1.00 22.29 73 SER B C 1
ATOM 1499 O O . SER B 1 73 ? 1.060 41.341 11.268 1.00 22.41 73 SER B O 1
ATOM 1502 N N . LEU B 1 74 ? 1.320 43.424 12.094 1.00 22.62 74 LEU B N 1
ATOM 1503 C CA . LEU B 1 74 ? 1.162 43.011 13.488 1.00 23.00 74 LEU B CA 1
ATOM 1504 C C . LEU B 1 74 ? -0.250 42.508 13.771 1.00 23.28 74 LEU B C 1
ATOM 1505 O O . LEU B 1 74 ? -0.460 41.729 14.700 1.00 23.38 74 LEU B O 1
ATOM 1510 N N . LYS B 1 75 ? -1.198 42.955 12.950 1.00 23.63 75 LYS B N 1
ATOM 1511 C CA . LYS B 1 75 ? -2.609 42.555 13.048 1.00 24.38 75 LYS B CA 1
ATOM 1512 C C . LYS B 1 75 ? -2.919 41.293 12.236 1.00 24.02 75 LYS B C 1
ATOM 1513 O O . LYS B 1 75 ? -4.070 40.830 12.196 1.00 24.11 75 LYS B O 1
ATOM 1519 N N . GLY B 1 76 ? -1.896 40.750 11.580 1.00 23.72 76 GLY B N 1
ATOM 1520 C CA . GLY B 1 76 ? -2.031 39.513 10.814 1.00 23.29 76 GLY B CA 1
ATOM 1521 C C . GLY B 1 76 ? -2.287 39.693 9.329 1.00 23.12 76 GLY B C 1
ATOM 1522 O O . GLY B 1 76 ? -2.562 38.722 8.625 1.00 22.98 76 GLY B O 1
ATOM 1523 N N . ILE B 1 77 ? -2.198 40.929 8.846 1.00 22.99 77 ILE B N 1
ATOM 1524 C CA . ILE B 1 77 ? -2.420 41.217 7.429 1.00 23.15 77 ILE B CA 1
ATOM 1525 C C . ILE B 1 77 ? -1.089 41.225 6.679 1.00 23.20 77 ILE B C 1
ATOM 1526 O O . ILE B 1 77 ? -0.206 42.028 6.976 1.00 23.42 77 ILE B O 1
ATOM 1531 N N . ASP B 1 78 ? -0.961 40.323 5.708 1.00 23.28 78 ASP B N 1
ATOM 1532 C CA . ASP B 1 78 ? 0.280 40.150 4.956 1.00 23.35 78 ASP B CA 1
ATOM 1533 C C . ASP B 1 78 ? 0.094 40.514 3.484 1.00 23.40 78 ASP B C 1
ATOM 1534 O O . ASP B 1 78 ? -1.034 40.701 3.027 1.00 23.89 78 ASP B O 1
ATOM 1539 N N . ILE B 1 79 ? 1.201 40.619 2.750 1.00 23.27 79 ILE B N 1
ATOM 1540 C CA . ILE B 1 79 ? 1.158 40.983 1.335 1.00 23.17 79 ILE B CA 1
ATOM 1541 C C . ILE B 1 79 ? 1.497 39.785 0.450 1.00 23.05 79 ILE B C 1
ATOM 1542 O O . ILE B 1 79 ? 2.525 39.132 0.643 1.00 23.15 79 ILE B O 1
ATOM 1547 N N . GLY B 1 80 ? 0.629 39.513 -0.523 1.00 22.80 80 GLY B N 1
ATOM 1548 C CA . GLY B 1 80 ? 0.895 38.506 -1.547 1.00 22.96 80 GLY B CA 1
ATOM 1549 C C . GLY B 1 80 ? 1.414 39.131 -2.830 1.00 22.76 80 GLY B C 1
ATOM 1550 O O . GLY B 1 80 ? 1.251 40.330 -3.048 1.00 22.82 80 GLY B O 1
ATOM 1551 N N . GLY B 1 81 ? 2.038 38.321 -3.685 1.00 22.64 81 GLY B N 1
ATOM 1552 C CA . GLY B 1 81 ? 2.608 38.831 -4.942 1.00 22.43 81 GLY B CA 1
ATOM 1553 C C . GLY B 1 81 ? 3.516 40.029 -4.704 1.00 22.48 81 GLY B C 1
ATOM 1554 O O . GLY B 1 81 ? 4.492 39.939 -3.956 1.00 22.43 81 GLY B O 1
ATOM 1555 N N . GLY B 1 82 ? 3.184 41.155 -5.335 1.00 22.19 82 GLY B N 1
ATOM 1556 C CA . GLY B 1 82 ? 3.834 42.429 -5.032 1.00 22.46 82 GLY B CA 1
ATOM 1557 C C . GLY B 1 82 ? 4.945 42.909 -5.947 1.00 22.55 82 GLY B C 1
ATOM 1558 O O . GLY B 1 82 ? 5.571 43.933 -5.663 1.00 22.82 82 GLY B O 1
ATOM 1559 N N . VAL B 1 83 ? 5.199 42.187 -7.035 1.00 22.54 83 VAL B N 1
ATOM 1560 C CA . VAL B 1 83 ? 6.221 42.604 -8.001 1.00 22.86 83 VAL B CA 1
ATOM 1561 C C . VAL B 1 83 ? 5.602 43.450 -9.120 1.00 22.86 83 VAL B C 1
ATOM 1562 O O . VAL B 1 83 ? 4.904 42.930 -9.998 1.00 23.13 83 VAL B O 1
ATOM 1566 N N . ILE B 1 84 ? 5.843 44.759 -9.064 1.00 23.14 84 ILE B N 1
ATOM 1567 C CA . ILE B 1 84 ? 5.408 45.668 -10.123 1.00 23.09 84 ILE B CA 1
ATOM 1568 C C . ILE B 1 84 ? 6.573 45.894 -11.080 1.00 23.60 84 ILE B C 1
ATOM 1569 O O . ILE B 1 84 ? 7.473 46.693 -10.805 1.00 23.22 84 ILE B O 1
ATOM 1574 N N . ASP B 1 85 ? 6.541 45.167 -12.195 1.00 24.25 85 ASP B N 1
ATOM 1575 C CA . ASP B 1 85 ? 7.557 45.226 -13.238 1.00 25.13 85 ASP B CA 1
ATOM 1576 C C . ASP B 1 85 ? 7.687 46.616 -13.836 1.00 25.46 85 ASP B C 1
ATOM 1577 O O . ASP B 1 85 ? 6.718 47.381 -13.888 1.00 25.28 85 ASP B O 1
ATOM 1582 N N . GLU B 1 86 ? 8.896 46.921 -14.296 1.00 25.74 86 GLU B N 1
ATOM 1583 C CA . GLU B 1 86 ? 9.197 48.170 -14.987 1.00 26.35 86 GLU B CA 1
ATOM 1584 C C . GLU B 1 86 ? 8.230 48.445 -16.150 1.00 26.56 86 GLU B C 1
ATOM 1585 O O . GLU B 1 86 ? 7.859 49.597 -16.400 1.00 26.69 86 GLU B O 1
ATOM 1591 N N . ASP B 1 87 ? 7.817 47.388 -16.848 1.00 26.95 87 ASP B N 1
ATOM 1592 C CA . ASP B 1 87 ? 6.963 47.536 -18.030 1.00 27.53 87 ASP B CA 1
ATOM 1593 C C . ASP B 1 87 ? 5.456 47.574 -17.736 1.00 27.35 87 ASP B C 1
ATOM 1594 O O . ASP B 1 87 ? 4.642 47.663 -18.662 1.00 27.49 87 ASP B O 1
ATOM 1599 N N . TYR B 1 88 ? 5.088 47.514 -16.456 1.00 27.05 88 TYR B N 1
ATOM 1600 C CA . TYR B 1 88 ? 3.675 47.508 -16.073 1.00 26.91 88 TYR B CA 1
ATOM 1601 C C . TYR B 1 88 ? 3.047 48.897 -16.135 1.00 26.85 88 TYR B C 1
ATOM 1602 O O . TYR B 1 88 ? 3.463 49.813 -15.422 1.00 26.82 88 TYR B O 1
ATOM 1611 N N . ARG B 1 89 ? 2.041 49.033 -16.993 1.00 27.05 89 ARG B N 1
ATOM 1612 C CA . ARG B 1 89 ? 1.328 50.297 -17.170 1.00 27.05 89 ARG B CA 1
ATOM 1613 C C . ARG B 1 89 ? -0.135 50.197 -16.736 1.00 26.81 89 ARG B C 1
ATOM 1614 O O . ARG B 1 89 ? -0.934 51.097 -17.003 1.00 26.97 89 ARG B O 1
ATOM 1622 N N . GLY B 1 90 ? -0.476 49.108 -16.054 1.00 26.28 90 GLY B N 1
ATOM 1623 C CA . GLY B 1 90 ? -1.842 48.889 -15.593 1.00 25.65 90 GLY B CA 1
ATOM 1624 C C . GLY B 1 90 ? -2.129 49.417 -14.199 1.00 25.18 90 GLY B C 1
ATOM 1625 O O . GLY B 1 90 ? -1.262 50.008 -13.549 1.00 24.82 90 GLY B O 1
ATOM 1626 N N . ASN B 1 91 ? -3.368 49.197 -13.759 1.00 24.94 91 ASN B N 1
ATOM 1627 C CA . ASN B 1 91 ? -3.830 49.490 -12.406 1.00 24.61 91 ASN B CA 1
ATOM 1628 C C . ASN B 1 91 ? -3.029 48.682 -11.384 1.00 24.46 91 ASN B C 1
ATOM 1629 O O . ASN B 1 91 ? -3.052 47.446 -11.406 1.00 24.18 91 ASN B O 1
ATOM 1634 N N . ILE B 1 92 ? -2.313 49.378 -10.500 1.00 24.06 92 ILE B N 1
ATOM 1635 C CA . ILE B 1 92 ? -1.516 48.707 -9.468 1.00 23.97 92 ILE B CA 1
ATOM 1636 C C . ILE B 1 92 ? -2.426 48.096 -8.403 1.00 23.82 92 ILE B C 1
ATOM 1637 O O . ILE B 1 92 ? -3.220 48.794 -7.765 1.00 23.60 92 ILE B O 1
ATOM 1642 N N . GLY B 1 93 ? -2.312 46.782 -8.240 1.00 23.90 93 GLY B N 1
ATOM 1643 C CA . GLY B 1 93 ? -3.113 46.046 -7.273 1.00 23.74 93 GLY B CA 1
ATOM 1644 C C . GLY B 1 93 ? -2.306 45.579 -6.076 1.00 23.67 93 GLY B C 1
ATOM 1645 O O . GLY B 1 93 ? -1.137 45.192 -6.200 1.00 23.71 93 GLY B O 1
ATOM 1646 N N . VAL B 1 94 ? -2.931 45.624 -4.907 1.00 23.10 94 VAL B N 1
ATOM 1647 C CA . VAL B 1 94 ? -2.309 45.145 -3.679 1.00 23.12 94 VAL B CA 1
ATOM 1648 C C . VAL B 1 94 ? -3.020 43.862 -3.248 1.00 23.22 94 VAL B C 1
ATOM 1649 O O . VAL B 1 94 ? -4.229 43.868 -3.046 1.00 23.19 94 VAL B O 1
ATOM 1653 N N . ILE B 1 95 ? -2.271 42.767 -3.129 1.00 22.81 95 ILE B N 1
ATOM 1654 C CA . ILE B 1 95 ? -2.846 41.522 -2.627 1.00 23.06 95 ILE B CA 1
ATOM 1655 C C . ILE B 1 95 ? -2.701 41.495 -1.108 1.00 23.03 95 ILE B C 1
ATOM 1656 O O . ILE B 1 95 ? -1.628 41.194 -0.583 1.00 23.04 95 ILE B O 1
ATOM 1661 N N . LEU B 1 96 ? -3.783 41.845 -0.415 1.00 22.98 96 LEU B N 1
ATOM 1662 C CA . LEU B 1 96 ? -3.828 41.747 1.039 1.00 22.95 96 LEU B CA 1
ATOM 1663 C C . LEU B 1 96 ? -4.293 40.360 1.452 1.00 22.91 96 LEU B C 1
ATOM 1664 O O . LEU B 1 96 ? -5.353 39.895 1.016 1.00 22.87 96 LEU B O 1
ATOM 1669 N N . ILE B 1 97 ? -3.497 39.708 2.294 1.00 22.77 97 ILE B N 1
ATOM 1670 C CA . ILE B 1 97 ? -3.848 38.398 2.839 1.00 22.54 97 ILE B CA 1
ATOM 1671 C C . ILE B 1 97 ? -4.247 38.557 4.296 1.00 22.67 97 ILE B C 1
ATOM 1672 O O . ILE B 1 97 ? -3.468 39.054 5.113 1.00 22.67 97 ILE B O 1
ATOM 1677 N N . ASN B 1 98 ? -5.462 38.128 4.622 1.00 22.88 98 ASN B N 1
ATOM 1678 C CA . ASN B 1 98 ? -5.928 38.179 5.997 1.00 23.08 98 ASN B CA 1
ATOM 1679 C C . ASN B 1 98 ? -5.546 36.921 6.764 1.00 23.29 98 ASN B C 1
ATOM 1680 O O . ASN B 1 98 ? -6.259 35.915 6.735 1.00 23.16 98 ASN B O 1
ATOM 1685 N N . ASN B 1 99 ? -4.409 36.988 7.451 1.00 23.48 99 ASN B N 1
ATOM 1686 C CA . ASN B 1 99 ? -3.984 35.900 8.319 1.00 23.88 99 ASN B CA 1
ATOM 1687 C C . ASN B 1 99 ? -4.295 36.176 9.792 1.00 24.09 99 ASN B C 1
ATOM 1688 O O . ASN B 1 99 ? -3.750 35.532 10.691 1.00 24.47 99 ASN B O 1
ATOM 1693 N N . GLY B 1 100 ? -5.187 37.140 10.020 1.00 24.29 100 GLY B N 1
ATOM 1694 C CA . GLY B 1 100 ? -5.787 37.359 11.334 1.00 24.56 100 GLY B CA 1
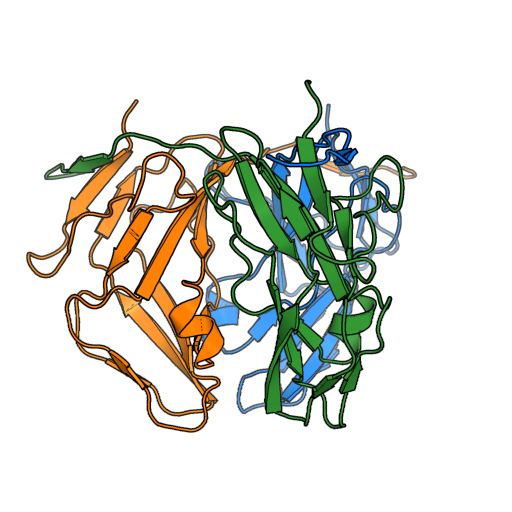ATOM 1695 C C . GLY B 1 100 ? -6.914 36.367 11.589 1.00 24.89 100 GLY B C 1
ATOM 1696 O O . GLY B 1 100 ? -7.205 35.509 10.748 1.00 24.88 100 GLY B O 1
ATOM 1697 N N . LYS B 1 101 ? -7.552 36.490 12.749 1.00 25.00 101 LYS B N 1
ATOM 1698 C CA . LYS B 1 101 ? -8.616 35.569 13.154 1.00 25.30 101 LYS B CA 1
ATOM 1699 C C . LYS B 1 101 ? -10.017 36.111 12.868 1.00 25.23 101 LYS B C 1
ATOM 1700 O O . LYS B 1 101 ? -10.994 35.355 12.880 1.00 25.13 101 LYS B O 1
ATOM 1706 N N . CYS B 1 102 ? -10.110 37.416 12.616 1.00 25.01 102 CYS B N 1
ATOM 1707 C CA . CYS B 1 102 ? -11.402 38.062 12.375 1.00 25.08 102 CYS B CA 1
ATOM 1708 C C . CYS B 1 102 ? -11.498 38.626 10.960 1.00 24.89 102 CYS B C 1
ATOM 1709 O O . CYS B 1 102 ? -10.484 38.839 10.296 1.00 25.01 102 CYS B O 1
ATOM 1713 N N . THR B 1 103 ? -12.727 38.872 10.514 1.00 24.73 103 THR B N 1
ATOM 1714 C CA . THR B 1 103 ? -12.979 39.516 9.228 1.00 24.47 103 THR B CA 1
ATOM 1715 C C . THR B 1 103 ? -12.257 40.866 9.178 1.00 24.45 103 THR B C 1
ATOM 1716 O O . THR B 1 103 ? -12.296 41.632 10.145 1.00 24.34 103 THR B O 1
ATOM 1720 N N . PHE B 1 104 ? -11.582 41.140 8.064 1.00 24.56 104 PHE B N 1
ATOM 1721 C CA . PHE B 1 104 ? -10.845 42.395 7.912 1.00 24.72 104 PHE B CA 1
ATOM 1722 C C . PHE B 1 104 ? -11.518 43.346 6.927 1.00 24.74 104 PHE B C 1
ATOM 1723 O O . PHE B 1 104 ? -11.719 43.012 5.757 1.00 24.72 104 PHE B O 1
ATOM 1731 N N . ASN B 1 105 ? -11.850 44.534 7.422 1.00 24.95 105 ASN B N 1
ATOM 1732 C CA . ASN B 1 105 ? -12.504 45.569 6.630 1.00 25.19 105 ASN B CA 1
ATOM 1733 C C . ASN B 1 105 ? -11.509 46.535 5.979 1.00 24.99 105 ASN B C 1
ATOM 1734 O O . ASN B 1 105 ? -10.604 47.045 6.641 1.00 25.44 105 ASN B O 1
ATOM 1739 N N . VAL B 1 106 ? -11.684 46.767 4.679 1.00 24.75 106 VAL B N 1
ATOM 1740 C CA . VAL B 1 106 ? -10.968 47.820 3.955 1.00 24.67 106 VAL B CA 1
ATOM 1741 C C . VAL B 1 106 ? -11.975 48.879 3.499 1.00 24.58 106 VAL B C 1
ATOM 1742 O O . VAL B 1 106 ? -12.952 48.567 2.813 1.00 24.24 106 VAL B O 1
ATOM 1746 N N . ASN B 1 107 ? -11.743 50.122 3.908 1.00 24.55 107 ASN B N 1
ATOM 1747 C CA . ASN B 1 107 ? -12.560 51.249 3.464 1.00 24.69 107 ASN B CA 1
ATOM 1748 C C . ASN B 1 107 ? -11.852 52.026 2.369 1.00 24.24 107 ASN B C 1
ATOM 1749 O O . ASN B 1 107 ? -10.629 52.155 2.398 1.00 23.90 107 ASN B O 1
ATOM 1754 N N . THR B 1 108 ? -12.616 52.535 1.404 1.00 23.84 108 THR B N 1
ATOM 1755 C CA . THR B 1 108 ? -12.067 53.425 0.376 1.00 23.68 108 THR B CA 1
ATOM 1756 C C . THR B 1 108 ? -11.218 54.518 1.040 1.00 23.58 108 THR B C 1
ATOM 1757 O O . THR B 1 108 ? -11.670 55.182 1.978 1.00 23.68 108 THR B O 1
ATOM 1761 N N . GLY B 1 109 ? -9.985 54.677 0.566 1.00 23.59 109 GLY B N 1
ATOM 1762 C CA . GLY B 1 109 ? -9.072 55.683 1.102 1.00 23.59 109 GLY B CA 1
ATOM 1763 C C . GLY B 1 109 ? -8.082 55.183 2.146 1.00 23.54 109 GLY B C 1
ATOM 1764 O O . GLY B 1 109 ? -7.144 55.903 2.495 1.00 23.41 109 GLY B O 1
ATOM 1765 N N . ASP B 1 110 ? -8.292 53.966 2.653 1.00 23.70 110 ASP B N 1
ATOM 1766 C CA . ASP B 1 110 ? -7.411 53.372 3.676 1.00 23.81 110 ASP B CA 1
ATOM 1767 C C . ASP B 1 110 ? -5.995 53.113 3.160 1.00 24.10 110 ASP B C 1
ATOM 1768 O O . ASP B 1 110 ? -5.814 52.619 2.048 1.00 23.77 110 ASP B O 1
ATOM 1773 N N . ARG B 1 111 ? -5.000 53.433 3.986 1.00 24.40 111 ARG B N 1
ATOM 1774 C CA . ARG B 1 111 ? -3.607 53.098 3.687 1.00 25.11 111 ARG B CA 1
ATOM 1775 C C . ARG B 1 111 ? -3.438 51.584 3.866 1.00 25.10 111 ARG B C 1
ATOM 1776 O O . ARG B 1 111 ? -3.753 51.039 4.929 1.00 25.40 111 ARG B O 1
ATOM 1790 N N . ILE B 1 112 ? -2.984 50.909 2.811 1.00 24.63 112 ILE B N 1
ATOM 1791 C CA . ILE B 1 112 ? -2.987 49.441 2.762 1.00 24.62 112 ILE B CA 1
ATOM 1792 C C . ILE B 1 112 ? -1.609 48.801 2.560 1.00 24.07 112 ILE B C 1
ATOM 1793 O O . ILE B 1 112 ? -1.435 47.607 2.809 1.00 23.76 112 ILE B O 1
ATOM 1798 N N . ALA B 1 113 ? -0.651 49.593 2.087 1.00 23.29 113 ALA B N 1
ATOM 1799 C CA . ALA B 1 113 ? 0.683 49.101 1.758 1.00 23.04 113 ALA B CA 1
ATOM 1800 C C . ALA B 1 113 ? 1.586 50.278 1.421 1.00 22.89 113 ALA B C 1
ATOM 1801 O O . ALA B 1 113 ? 1.168 51.434 1.489 1.00 22.81 113 ALA B O 1
ATOM 1803 N N . GLN B 1 114 ? 2.825 49.971 1.058 1.00 22.50 114 GLN B N 1
ATOM 1804 C CA . GLN B 1 114 ? 3.760 50.977 0.584 1.00 22.66 114 GLN B CA 1
ATOM 1805 C C . GLN B 1 114 ? 4.490 50.456 -0.648 1.00 22.69 114 GLN B C 1
ATOM 1806 O O . GLN B 1 114 ? 4.798 49.258 -0.744 1.00 23.12 114 GLN B O 1
ATOM 1812 N N . LEU B 1 115 ? 4.752 51.351 -1.596 1.00 22.24 115 LEU B N 1
ATOM 1813 C CA . LEU B 1 115 ? 5.509 50.992 -2.790 1.00 21.93 115 LEU B CA 1
ATOM 1814 C C . LEU B 1 115 ? 6.962 51.413 -2.632 1.00 21.46 115 LEU B C 1
ATOM 1815 O O . LEU B 1 115 ? 7.254 52.592 -2.408 1.00 20.80 115 LEU B O 1
ATOM 1820 N N . ILE B 1 116 ? 7.867 50.444 -2.746 1.00 20.92 116 ILE B N 1
ATOM 1821 C CA . ILE B 1 116 ? 9.297 50.718 -2.660 1.00 20.92 116 ILE B CA 1
ATOM 1822 C C . ILE B 1 116 ? 9.932 50.537 -4.038 1.00 20.89 116 ILE B C 1
ATOM 1823 O O . ILE B 1 116 ? 9.794 49.482 -4.667 1.00 20.53 116 ILE B O 1
ATOM 1828 N N . TYR B 1 117 ? 10.608 51.580 -4.511 1.00 20.83 117 TYR B N 1
ATOM 1829 C CA . TYR B 1 117 ? 11.313 51.509 -5.786 1.00 21.24 117 TYR B CA 1
ATOM 1830 C C . TYR B 1 117 ? 12.674 50.845 -5.600 1.00 21.47 117 TYR B C 1
ATOM 1831 O O . TYR B 1 117 ? 13.661 51.488 -5.229 1.00 21.50 117 TYR B O 1
ATOM 1840 N N . GLN B 1 118 ? 12.710 49.543 -5.870 1.00 21.49 118 GLN B N 1
ATOM 1841 C CA . GLN B 1 118 ? 13.870 48.716 -5.565 1.00 21.79 118 GLN B CA 1
ATOM 1842 C C . GLN B 1 118 ? 14.811 48.591 -6.757 1.00 21.60 118 GLN B C 1
ATOM 1843 O O . GLN B 1 118 ? 14.396 48.184 -7.842 1.00 21.55 118 GLN B O 1
ATOM 1849 N N . ARG B 1 119 ? 16.078 48.944 -6.547 1.00 21.47 119 ARG B N 1
ATOM 1850 C CA . ARG B 1 119 ? 17.076 48.924 -7.617 1.00 21.71 119 ARG B CA 1
ATOM 1851 C C . ARG B 1 119 ? 17.528 47.506 -7.942 1.00 21.64 119 ARG B C 1
ATOM 1852 O O . ARG B 1 119 ? 17.843 46.728 -7.043 1.00 21.70 119 ARG B O 1
ATOM 1860 N N . ILE B 1 120 ? 17.554 47.188 -9.233 1.00 21.63 120 ILE B N 1
ATOM 1861 C CA . ILE B 1 120 ? 17.879 45.838 -9.697 1.00 22.10 120 ILE B CA 1
ATOM 1862 C C . ILE B 1 120 ? 18.850 45.827 -10.880 1.00 22.51 120 ILE B C 1
ATOM 1863 O O . ILE B 1 120 ? 19.106 46.865 -11.503 1.00 22.09 120 ILE B O 1
ATOM 1868 N N . TYR B 1 121 ? 19.410 44.649 -11.150 1.00 22.93 121 TYR B N 1
ATOM 1869 C CA . TYR B 1 121 ? 20.234 44.403 -12.324 1.00 24.00 121 TYR B CA 1
ATOM 1870 C C . TYR B 1 121 ? 19.515 43.482 -13.298 1.00 23.76 121 TYR B C 1
ATOM 1871 O O . TYR B 1 121 ? 18.734 42.623 -12.888 1.00 23.63 121 TYR B O 1
ATOM 1880 N N . TYR B 1 122 ? 19.801 43.660 -14.585 1.00 23.53 122 TYR B N 1
ATOM 1881 C CA . TYR B 1 122 ? 19.343 42.737 -15.618 1.00 23.21 122 TYR B CA 1
ATOM 1882 C C . TYR B 1 122 ? 20.568 42.117 -16.284 1.00 23.28 122 TYR B C 1
ATOM 1883 O O . TYR B 1 122 ? 20.957 42.528 -17.380 1.00 22.94 122 TYR B O 1
ATOM 1892 N N . PRO B 1 123 ? 21.179 41.115 -15.629 1.00 23.29 123 PRO B N 1
ATOM 1893 C CA . PRO B 1 123 ? 22.396 40.562 -16.198 1.00 23.48 123 PRO B CA 1
ATOM 1894 C C . PRO B 1 123 ? 22.104 39.617 -17.356 1.00 23.53 123 PRO B C 1
ATOM 1895 O O . PRO B 1 123 ? 20.970 39.151 -17.515 1.00 23.50 123 PRO B O 1
ATOM 1899 N N . GLU B 1 124 ? 23.123 39.369 -18.170 1.00 23.52 124 GLU B N 1
ATOM 1900 C CA . GLU B 1 124 ? 23.083 38.304 -19.156 1.00 23.80 124 GLU B CA 1
ATOM 1901 C C . GLU B 1 124 ? 23.277 36.985 -18.430 1.00 23.79 124 GLU B C 1
ATOM 1902 O O . GLU B 1 124 ? 23.984 36.931 -17.423 1.00 23.78 124 GLU B O 1
ATOM 1908 N N . LEU B 1 125 ? 22.652 35.929 -18.940 1.00 23.83 125 LEU B N 1
ATOM 1909 C CA . LEU B 1 125 ? 22.892 34.587 -18.424 1.00 23.91 125 LEU B CA 1
ATOM 1910 C C . LEU B 1 125 ? 23.687 33.773 -19.439 1.00 23.86 125 LEU B C 1
ATOM 1911 O O . LEU B 1 125 ? 23.450 33.865 -20.645 1.00 23.83 125 LEU B O 1
ATOM 1916 N N . GLU B 1 126 ? 24.640 32.992 -18.940 1.00 23.78 126 GLU B N 1
ATOM 1917 C CA . GLU B 1 126 ? 25.471 32.141 -19.782 1.00 23.98 126 GLU B CA 1
ATOM 1918 C C . GLU B 1 126 ? 25.594 30.760 -19.141 1.00 23.90 126 GLU B C 1
ATOM 1919 O O . GLU B 1 126 ? 26.069 30.638 -18.009 1.00 23.73 126 GLU B O 1
ATOM 1925 N N . GLU B 1 127 ? 25.155 29.727 -19.855 1.00 23.86 127 GLU B N 1
ATOM 1926 C CA . GLU B 1 127 ? 25.297 28.365 -19.354 1.00 24.02 127 GLU B CA 1
ATOM 1927 C C . GLU B 1 127 ? 26.738 27.884 -19.495 1.00 24.03 127 GLU B C 1
ATOM 1928 O O . GLU B 1 127 ? 27.365 28.063 -20.547 1.00 23.96 127 GLU B O 1
ATOM 1934 N N . VAL B 1 128 ? 27.254 27.284 -18.424 1.00 24.23 128 VAL B N 1
ATOM 1935 C CA . VAL B 1 128 ? 28.605 26.710 -18.411 1.00 24.43 128 VAL B CA 1
ATOM 1936 C C . VAL B 1 128 ? 28.607 25.281 -17.856 1.00 24.77 128 VAL B C 1
ATOM 1937 O O . VAL B 1 128 ? 27.612 24.827 -17.287 1.00 24.79 128 VAL B O 1
ATOM 1941 N N . GLN B 1 129 ? 29.724 24.577 -18.037 1.00 25.35 129 GLN B N 1
ATOM 1942 C CA . GLN B 1 129 ? 29.911 23.242 -17.466 1.00 25.81 129 GLN B CA 1
ATOM 1943 C C . GLN B 1 129 ? 30.202 23.300 -15.967 1.00 25.99 129 GLN B C 1
ATOM 1944 O O . GLN B 1 129 ? 29.764 22.418 -15.203 1.00 26.09 129 GLN B O 1
ATOM 1950 N N . SER B 1 130 ? 30.934 24.347 -15.556 1.00 26.29 130 SER B N 1
ATOM 1951 C CA . SER B 1 130 ? 31.335 24.529 -14.160 1.00 26.67 130 SER B CA 1
ATOM 1952 C C . SER B 1 130 ? 31.400 26.002 -13.764 1.00 26.75 130 SER B C 1
ATOM 1953 O O . SER B 1 130 ? 31.897 26.838 -14.524 1.00 26.96 130 SER B O 1
ATOM 1956 N N . LEU B 1 131 ? 30.900 26.310 -12.568 1.00 26.72 131 LEU B N 1
ATOM 1957 C CA . LEU B 1 131 ? 30.994 27.659 -12.009 1.00 26.65 131 LEU B CA 1
ATOM 1958 C C . LEU B 1 131 ? 32.401 27.956 -11.489 1.00 26.75 131 LEU B C 1
ATOM 1959 O O . LEU B 1 131 ? 33.232 27.053 -11.347 1.00 27.02 131 LEU B O 1
ATOM 1964 N N . ASN C 1 7 ? 30.323 52.732 1.822 1.00 36.72 7 ASN C N 1
ATOM 1965 C CA . ASN C 1 7 ? 31.702 53.275 2.007 1.00 36.71 7 ASN C CA 1
ATOM 1966 C C . ASN C 1 7 ? 32.037 53.469 3.490 1.00 36.37 7 ASN C C 1
ATOM 1967 O O . ASN C 1 7 ? 32.913 52.786 4.028 1.00 36.56 7 ASN C O 1
ATOM 1972 N N . SER C 1 8 ? 31.329 54.390 4.145 1.00 35.75 8 SER C N 1
ATOM 1973 C CA . SER C 1 8 ? 31.497 54.640 5.580 1.00 34.94 8 SER C CA 1
ATOM 1974 C C . SER C 1 8 ? 30.663 53.644 6.406 1.00 34.10 8 SER C C 1
ATOM 1975 O O . SER C 1 8 ? 29.664 53.115 5.907 1.00 34.01 8 SER C O 1
ATOM 1978 N N . PRO C 1 9 ? 31.067 53.386 7.669 1.00 33.12 9 PRO C N 1
ATOM 1979 C CA . PRO C 1 9 ? 30.381 52.364 8.469 1.00 32.36 9 PRO C CA 1
ATOM 1980 C C . PRO C 1 9 ? 28.959 52.730 8.897 1.00 31.42 9 PRO C C 1
ATOM 1981 O O . PRO C 1 9 ? 28.642 53.911 9.076 1.00 31.32 9 PRO C O 1
ATOM 1985 N N . VAL C 1 10 ? 28.116 51.711 9.050 1.00 30.24 10 VAL C N 1
ATOM 1986 C CA . VAL C 1 10 ? 26.789 51.882 9.630 1.00 29.07 10 VAL C CA 1
ATOM 1987 C C . VAL C 1 10 ? 26.914 51.692 11.136 1.00 28.51 10 VAL C C 1
ATOM 1988 O O . VAL C 1 10 ? 27.337 50.634 11.617 1.00 28.24 10 VAL C O 1
ATOM 1992 N N . ARG C 1 11 ? 26.570 52.743 11.871 1.00 27.63 11 ARG C N 1
ATOM 1993 C CA . ARG C 1 11 ? 26.696 52.747 13.317 1.00 27.40 11 ARG C CA 1
ATOM 1994 C C . ARG C 1 11 ? 25.455 52.132 13.944 1.00 26.82 11 ARG C C 1
ATOM 1995 O O . ARG C 1 11 ? 24.338 52.325 13.456 1.00 26.69 11 ARG C O 1
ATOM 2003 N N . PHE C 1 12 ? 25.660 51.370 15.013 1.00 26.28 12 PHE C N 1
ATOM 2004 C CA . PHE C 1 12 ? 24.549 50.730 15.710 1.00 25.68 12 PHE C CA 1
ATOM 2005 C C . PHE C 1 12 ? 24.749 50.749 17.223 1.00 25.58 12 PHE C C 1
ATOM 2006 O O . PHE C 1 12 ? 25.877 50.880 17.714 1.00 25.35 12 PHE C O 1
ATOM 2014 N N . VAL C 1 13 ? 23.642 50.628 17.947 1.00 25.47 13 VAL C N 1
ATOM 2015 C CA . VAL C 1 13 ? 23.641 50.681 19.404 1.00 25.66 13 VAL C CA 1
ATOM 2016 C C . VAL C 1 13 ? 22.981 49.424 19.972 1.00 26.09 13 VAL C C 1
ATOM 2017 O O . VAL C 1 13 ? 21.928 48.988 19.492 1.00 25.64 13 VAL C O 1
ATOM 2021 N N . LYS C 1 14 ? 23.633 48.832 20.970 1.00 26.56 14 LYS C N 1
ATOM 2022 C CA . LYS C 1 14 ? 23.035 47.775 21.777 1.00 27.21 14 LYS C CA 1
ATOM 2023 C C . LYS C 1 14 ? 22.291 48.449 22.920 1.00 27.46 14 LYS C C 1
ATOM 2024 O O . LYS C 1 14 ? 22.909 49.037 23.812 1.00 27.37 14 LYS C O 1
ATOM 2030 N N . GLU C 1 15 ? 20.964 48.377 22.886 1.00 27.78 15 GLU C N 1
ATOM 2031 C CA . GLU C 1 15 ? 20.148 49.094 23.865 1.00 28.23 15 GLU C CA 1
ATOM 2032 C C . GLU C 1 15 ? 20.175 48.439 25.242 1.00 28.03 15 GLU C C 1
ATOM 2033 O O . GLU C 1 15 ? 20.017 49.112 26.261 1.00 28.17 15 GLU C O 1
ATOM 2039 N N . THR C 1 16 ? 20.374 47.123 25.262 1.00 27.70 16 THR C N 1
ATOM 2040 C CA . THR C 1 16 ? 20.653 46.402 26.500 1.00 27.49 16 THR C CA 1
ATOM 2041 C C . THR C 1 16 ? 21.840 45.469 26.278 1.00 27.19 16 THR C C 1
ATOM 2042 O O . THR C 1 16 ? 22.287 45.284 25.142 1.00 26.90 16 THR C O 1
ATOM 2046 N N . ASN C 1 17 ? 22.323 44.873 27.366 1.00 27.14 17 ASN C N 1
ATOM 2047 C CA . ASN C 1 17 ? 23.391 43.872 27.315 1.00 27.27 17 ASN C CA 1
ATOM 2048 C C . ASN C 1 17 ? 22.969 42.559 26.637 1.00 27.14 17 ASN C C 1
ATOM 2049 O O . ASN C 1 17 ? 23.805 41.699 26.355 1.00 26.98 17 ASN C O 1
ATOM 2054 N N . ARG C 1 18 ? 21.674 42.423 26.366 1.00 27.17 18 ARG C N 1
ATOM 2055 C CA . ARG C 1 18 ? 21.126 41.208 25.761 1.00 27.25 18 ARG C CA 1
ATOM 2056 C C . ARG C 1 18 ? 21.213 41.211 24.238 1.00 27.18 18 ARG C C 1
ATOM 2057 O O . ARG C 1 18 ? 21.016 40.175 23.600 1.00 27.23 18 ARG C O 1
ATOM 2065 N N . ALA C 1 19 ? 21.498 42.376 23.661 1.00 27.08 19 ALA C N 1
ATOM 2066 C CA . ALA C 1 19 ? 21.621 42.505 22.215 1.00 27.09 19 ALA C CA 1
ATOM 2067 C C . ALA C 1 19 ? 22.905 41.843 21.729 1.00 27.24 19 ALA C C 1
ATOM 2068 O O . ALA C 1 19 ? 23.937 41.907 22.397 1.00 27.09 19 ALA C O 1
ATOM 2070 N N . LYS C 1 20 ? 22.818 41.182 20.579 1.00 27.44 20 LYS C N 1
ATOM 2071 C CA . LYS C 1 20 ? 23.987 40.624 19.912 1.00 27.84 20 LYS C CA 1
ATOM 2072 C C . LYS C 1 20 ? 24.244 41.418 18.644 1.00 27.30 20 LYS C C 1
ATOM 2073 O O . LYS C 1 20 ? 23.314 41.683 17.875 1.00 27.18 20 LYS C O 1
ATOM 2079 N N . SER C 1 21 ? 25.504 41.803 18.440 1.00 26.90 21 SER C N 1
ATOM 2080 C CA . SER C 1 21 ? 25.918 42.519 17.239 1.00 26.60 21 SER C CA 1
ATOM 2081 C C . SER C 1 21 ? 25.509 41.735 15.996 1.00 26.57 21 SER C C 1
ATOM 2082 O O . SER C 1 21 ? 25.783 40.534 15.909 1.00 26.53 21 SER C O 1
ATOM 2085 N N . PRO C 1 22 ? 24.808 42.395 15.052 1.00 26.39 22 PRO C N 1
ATOM 2086 C CA . PRO C 1 22 ? 24.517 41.741 13.777 1.00 26.31 22 PRO C CA 1
ATOM 2087 C C . PRO C 1 22 ? 25.790 41.314 13.053 1.00 26.04 22 PRO C C 1
ATOM 2088 O O . PRO C 1 22 ? 26.770 42.062 13.009 1.00 26.29 22 PRO C O 1
ATOM 2092 N N . THR C 1 23 ? 25.761 40.104 12.506 1.00 25.80 23 THR C N 1
ATOM 2093 C CA . THR C 1 23 ? 26.948 39.466 11.960 1.00 25.00 23 THR C CA 1
ATOM 2094 C C . THR C 1 23 ? 26.803 39.155 10.475 1.00 24.79 23 THR C C 1
ATOM 2095 O O . THR C 1 23 ? 25.703 38.884 9.991 1.00 24.69 23 THR C O 1
ATOM 2099 N N . ARG C 1 24 ? 27.930 39.197 9.768 1.00 24.59 24 ARG C N 1
ATOM 2100 C CA . ARG C 1 24 ? 28.021 38.742 8.387 1.00 24.39 24 ARG C CA 1
ATOM 2101 C C . ARG C 1 24 ? 28.362 37.253 8.402 1.00 23.73 24 ARG C C 1
ATOM 2102 O O . ARG C 1 24 ? 29.421 36.868 8.890 1.00 23.58 24 ARG C O 1
ATOM 2110 N N . GLN C 1 25 ? 27.472 36.418 7.870 1.00 23.13 25 GLN C N 1
ATOM 2111 C CA . GLN C 1 25 ? 27.715 34.967 7.858 1.00 22.81 25 GLN C CA 1
ATOM 2112 C C . GLN C 1 25 ? 28.945 34.577 7.026 1.00 22.34 25 GLN C C 1
ATOM 2113 O O . GLN C 1 25 ? 29.731 33.702 7.420 1.00 22.17 25 GLN C O 1
ATOM 2119 N N . SER C 1 26 ? 29.084 35.227 5.874 1.00 21.74 26 SER C N 1
ATOM 2120 C CA . SER C 1 26 ? 30.179 35.005 4.934 1.00 21.56 26 SER C CA 1
ATOM 2121 C C . SER C 1 26 ? 30.343 36.288 4.113 1.00 21.54 26 SER C C 1
ATOM 2122 O O . SER C 1 26 ? 29.419 37.108 4.081 1.00 21.37 26 SER C O 1
ATOM 2125 N N . PRO C 1 27 ? 31.513 36.477 3.461 1.00 21.53 27 PRO C N 1
ATOM 2126 C CA . PRO C 1 27 ? 31.790 37.708 2.700 1.00 21.43 27 PRO C CA 1
ATOM 2127 C C . PRO C 1 27 ? 30.808 38.013 1.567 1.00 21.45 27 PRO C C 1
ATOM 2128 O O . PRO C 1 27 ? 30.670 39.174 1.181 1.00 21.41 27 PRO C O 1
ATOM 2132 N N . GLY C 1 28 ? 30.131 36.988 1.049 1.00 21.37 28 GLY C N 1
ATOM 2133 C CA . GLY C 1 28 ? 29.109 37.183 0.018 1.00 21.35 28 GLY C CA 1
ATOM 2134 C C . GLY C 1 28 ? 27.687 36.877 0.471 1.00 21.43 28 GLY C C 1
ATOM 2135 O O . GLY C 1 28 ? 26.816 36.594 -0.353 1.00 21.41 28 GLY C O 1
ATOM 2136 N N . ALA C 1 29 ? 27.454 36.934 1.779 1.00 21.35 29 ALA C N 1
ATOM 2137 C CA . ALA C 1 29 ? 26.115 36.781 2.338 1.00 21.37 29 ALA C CA 1
ATOM 2138 C C . ALA C 1 29 ? 25.267 37.980 1.914 1.00 21.34 29 ALA C C 1
ATOM 2139 O O . ALA C 1 29 ? 25.804 39.039 1.604 1.00 21.03 29 ALA C O 1
ATOM 2141 N N . ALA C 1 30 ? 23.949 37.816 1.878 1.00 21.54 30 ALA C N 1
ATOM 2142 C CA . ALA C 1 30 ? 23.075 38.915 1.454 1.00 21.93 30 ALA C CA 1
ATOM 2143 C C . ALA C 1 30 ? 23.026 40.065 2.461 1.00 22.51 30 ALA C C 1
ATOM 2144 O O . ALA C 1 30 ? 22.860 41.228 2.084 1.00 22.56 30 ALA C O 1
ATOM 2146 N N . GLY C 1 31 ? 23.170 39.746 3.739 1.00 22.96 31 GLY C N 1
ATOM 2147 C CA . GLY C 1 31 ? 23.035 40.769 4.764 1.00 23.48 31 GLY C CA 1
ATOM 2148 C C . GLY C 1 31 ? 23.601 40.401 6.116 1.00 23.85 31 GLY C C 1
ATOM 2149 O O . GLY C 1 31 ? 24.684 39.813 6.210 1.00 24.02 31 GLY C O 1
ATOM 2150 N N . TYR C 1 32 ? 22.842 40.742 7.156 1.00 23.51 32 TYR C N 1
ATOM 2151 C CA . TYR C 1 32 ? 23.335 40.788 8.528 1.00 23.74 32 TYR C CA 1
ATOM 2152 C C . TYR C 1 32 ? 22.380 40.074 9.458 1.00 23.65 32 TYR C C 1
ATOM 2153 O O . TYR C 1 32 ? 21.214 40.448 9.573 1.00 23.41 32 TYR C O 1
ATOM 2162 N N . ASP C 1 33 ? 22.875 39.037 10.122 1.00 23.94 33 ASP C N 1
ATOM 2163 C CA . ASP C 1 33 ? 22.010 38.221 10.955 1.00 24.11 33 ASP C CA 1
ATOM 2164 C C . ASP C 1 33 ? 21.587 38.911 12.239 1.00 23.94 33 ASP C C 1
ATOM 2165 O O . ASP C 1 33 ? 22.386 39.565 12.916 1.00 23.44 33 ASP C O 1
ATOM 2170 N N . LEU C 1 34 ? 20.299 38.788 12.530 1.00 23.72 34 LEU C N 1
ATOM 2171 C CA . LEU C 1 34 ? 19.708 39.361 13.726 1.00 23.88 34 LEU C CA 1
ATOM 2172 C C . LEU C 1 34 ? 19.395 38.250 14.714 1.00 23.75 34 LEU C C 1
ATOM 2173 O O . LEU C 1 34 ? 19.074 37.125 14.315 1.00 23.94 34 LEU C O 1
ATOM 2178 N N . TYR C 1 35 ? 19.494 38.577 15.999 1.00 23.54 35 TYR C N 1
ATOM 2179 C CA . TYR C 1 35 ? 19.322 37.602 17.071 1.00 23.60 35 TYR C CA 1
ATOM 2180 C C . TYR C 1 35 ? 18.283 38.086 18.066 1.00 23.36 35 TYR C C 1
ATOM 2181 O O . TYR C 1 35 ? 18.191 39.283 18.347 1.00 23.93 35 TYR C O 1
ATOM 2190 N N . SER C 1 36 ? 17.508 37.152 18.606 1.00 23.25 36 SER C N 1
ATOM 2191 C CA . SER C 1 36 ? 16.556 37.479 19.655 1.00 23.08 36 SER C CA 1
ATOM 2192 C C . SER C 1 36 ? 17.268 37.915 20.932 1.00 23.19 36 SER C C 1
ATOM 2193 O O . SER C 1 36 ? 18.249 37.292 21.358 1.00 23.23 36 SER C O 1
ATOM 2196 N N . ALA C 1 37 ? 16.767 38.987 21.539 1.00 23.11 37 ALA C N 1
ATOM 2197 C CA . ALA C 1 37 ? 17.296 39.454 22.813 1.00 23.05 37 ALA C CA 1
ATOM 2198 C C . ALA C 1 37 ? 16.510 38.883 23.998 1.00 23.02 37 ALA C C 1
ATOM 2199 O O . ALA C 1 37 ? 16.901 39.069 25.151 1.00 22.92 37 ALA C O 1
ATOM 2201 N N . TYR C 1 38 ? 15.408 38.184 23.711 1.00 22.86 38 TYR C N 1
ATOM 2202 C CA . TYR C 1 38 ? 14.530 37.644 24.761 1.00 22.78 38 TYR C CA 1
ATOM 2203 C C . TYR C 1 38 ? 14.032 36.237 24.456 1.00 22.87 38 TYR C C 1
ATOM 2204 O O . TYR C 1 38 ? 14.284 35.698 23.378 1.00 23.27 38 TYR C O 1
ATOM 2213 N N . ASP C 1 39 ? 13.353 35.643 25.431 1.00 22.69 39 ASP C N 1
ATOM 2214 C CA . ASP C 1 39 ? 12.812 34.297 25.296 1.00 22.86 39 ASP C CA 1
ATOM 2215 C C . ASP C 1 39 ? 11.329 34.360 24.981 1.00 22.85 39 ASP C C 1
ATOM 2216 O O . ASP C 1 39 ? 10.571 35.032 25.681 1.00 23.07 39 ASP C O 1
ATOM 2221 N N . TYR C 1 40 ? 10.932 33.662 23.919 1.00 23.13 40 TYR C N 1
ATOM 2222 C CA . TYR C 1 40 ? 9.541 33.630 23.470 1.00 23.10 40 TYR C CA 1
ATOM 2223 C C . TYR C 1 40 ? 9.076 32.215 23.147 1.00 23.62 40 TYR C C 1
ATOM 2224 O O . TYR C 1 40 ? 9.885 31.330 22.841 1.00 23.37 40 TYR C O 1
ATOM 2233 N N . THR C 1 41 ? 7.760 32.023 23.211 1.00 24.15 41 THR C N 1
ATOM 2234 C CA . THR C 1 41 ? 7.105 30.813 22.720 1.00 24.83 41 THR C CA 1
ATOM 2235 C C . THR C 1 41 ? 5.974 31.250 21.786 1.00 24.72 41 THR C C 1
ATOM 2236 O O . THR C 1 41 ? 5.101 32.027 22.182 1.00 25.38 41 THR C O 1
ATOM 2240 N N . ILE C 1 42 ? 6.001 30.767 20.549 1.00 24.43 42 ILE C N 1
ATOM 2241 C CA . ILE C 1 42 ? 5.007 31.155 19.550 1.00 24.16 42 ILE C CA 1
ATOM 2242 C C . ILE C 1 42 ? 4.113 29.970 19.181 1.00 24.14 42 ILE C C 1
ATOM 2243 O O . ILE C 1 42 ? 4.564 29.034 18.514 1.00 24.06 42 ILE C O 1
ATOM 2248 N N . PRO C 1 43 ? 2.840 30.008 19.612 1.00 24.07 43 PRO C N 1
ATOM 2249 C CA . PRO C 1 43 ? 1.898 28.937 19.273 1.00 24.15 43 PRO C CA 1
ATOM 2250 C C . PRO C 1 43 ? 1.663 28.851 17.761 1.00 24.27 43 PRO C C 1
ATOM 2251 O O . PRO C 1 43 ? 1.865 29.845 17.055 1.00 24.31 43 PRO C O 1
ATOM 2255 N N . PRO C 1 44 ? 1.251 27.667 17.259 1.00 24.44 44 PRO C N 1
ATOM 2256 C CA . PRO C 1 44 ? 0.925 27.529 15.836 1.00 24.44 44 PRO C CA 1
ATOM 2257 C C . PRO C 1 44 ? -0.203 28.480 15.434 1.00 24.41 44 PRO C C 1
ATOM 2258 O O . PRO C 1 44 ? -1.167 28.647 16.183 1.00 24.34 44 PRO C O 1
ATOM 2262 N N . GLY C 1 45 ? -0.067 29.109 14.269 1.00 24.49 45 GLY C N 1
ATOM 2263 C CA . GLY C 1 45 ? -1.085 30.024 13.755 1.00 24.42 45 GLY C CA 1
ATOM 2264 C C . GLY C 1 45 ? -1.081 31.375 14.445 1.00 24.49 45 GLY C C 1
ATOM 2265 O O . GLY C 1 45 ? -2.069 32.114 14.383 1.00 24.81 45 GLY C O 1
ATOM 2266 N N . GLU C 1 46 ? 0.029 31.688 15.112 1.00 24.07 46 GLU C N 1
ATOM 2267 C CA . GLU C 1 46 ? 0.211 32.964 15.797 1.00 23.99 46 GLU C CA 1
ATOM 2268 C C . GLU C 1 46 ? 1.509 33.614 15.328 1.00 23.97 46 GLU C C 1
ATOM 2269 O O . GLU C 1 46 ? 2.367 32.947 14.737 1.00 23.77 46 GLU C O 1
ATOM 2275 N N . ARG C 1 47 ? 1.647 34.910 15.596 1.00 23.90 47 ARG C N 1
ATOM 2276 C CA . ARG C 1 47 ? 2.870 35.646 15.278 1.00 24.30 47 ARG C CA 1
ATOM 2277 C C . ARG C 1 47 ? 3.343 36.451 16.485 1.00 24.31 47 ARG C C 1
ATOM 2278 O O . ARG C 1 47 ? 2.559 36.751 17.389 1.00 24.45 47 ARG C O 1
ATOM 2286 N N . GLN C 1 48 ? 4.628 36.794 16.497 1.00 24.50 48 GLN C N 1
ATOM 2287 C CA . GLN C 1 48 ? 5.219 37.469 17.641 1.00 24.47 48 GLN C CA 1
ATOM 2288 C C . GLN C 1 48 ? 6.267 38.483 17.201 1.00 24.55 48 GLN C C 1
ATOM 2289 O O . GLN C 1 48 ? 7.136 38.171 16.384 1.00 24.09 48 GLN C O 1
ATOM 2295 N N . LEU C 1 49 ? 6.170 39.699 17.739 1.00 24.51 49 LEU C N 1
ATOM 2296 C CA . LEU C 1 49 ? 7.223 40.693 17.550 1.00 24.80 49 LEU C CA 1
ATOM 2297 C C . LEU C 1 49 ? 8.397 40.362 18.470 1.00 24.59 49 LEU C C 1
ATOM 2298 O O . LEU C 1 49 ? 8.277 40.409 19.701 1.00 24.65 49 LEU C O 1
ATOM 2303 N N . ILE C 1 50 ? 9.521 40.012 17.850 1.00 24.33 50 ILE C N 1
ATOM 2304 C CA . ILE C 1 50 ? 10.729 39.618 18.561 1.00 24.48 50 ILE C CA 1
ATOM 2305 C C . ILE C 1 50 ? 11.684 40.807 18.610 1.00 24.43 50 ILE C C 1
ATOM 2306 O O . ILE C 1 50 ? 12.088 41.318 17.566 1.00 24.78 50 ILE C O 1
ATOM 2311 N N . LYS C 1 51 ? 12.040 41.231 19.819 1.00 24.41 51 LYS C N 1
ATOM 2312 C CA . LYS C 1 51 ? 12.934 42.377 20.013 1.00 24.57 51 LYS C CA 1
ATOM 2313 C C . LYS C 1 51 ? 14.400 41.964 19.871 1.00 24.28 51 LYS C C 1
ATOM 2314 O O . LYS C 1 51 ? 14.811 40.930 20.395 1.00 24.29 51 LYS C O 1
ATOM 2320 N N . THR C 1 52 ? 15.179 42.777 19.160 1.00 24.07 52 THR C N 1
ATOM 2321 C CA . THR C 1 52 ? 16.625 42.543 19.022 1.00 23.85 52 THR C CA 1
ATOM 2322 C C . THR C 1 52 ? 17.432 43.421 19.974 1.00 23.98 52 THR C C 1
ATOM 2323 O O . THR C 1 52 ? 18.595 43.123 20.262 1.00 23.70 52 THR C O 1
ATOM 2327 N N . ASP C 1 53 ? 16.815 44.511 20.441 1.00 24.02 53 ASP C N 1
ATOM 2328 C CA . ASP C 1 53 ? 17.485 45.518 21.271 1.00 24.29 53 ASP C CA 1
ATOM 2329 C C . ASP C 1 53 ? 18.627 46.207 20.519 1.00 24.22 53 ASP C C 1
ATOM 2330 O O . ASP C 1 53 ? 19.553 46.741 21.132 1.00 24.36 53 ASP C O 1
ATOM 2335 N N . ILE C 1 54 ? 18.535 46.195 19.192 1.00 24.31 54 ILE C N 1
ATOM 2336 C CA . ILE C 1 54 ? 19.507 46.846 18.317 1.00 24.49 54 ILE C CA 1
ATOM 2337 C C . ILE C 1 54 ? 18.847 48.015 17.596 1.00 24.70 54 ILE C C 1
ATOM 2338 O O . ILE C 1 54 ? 17.784 47.861 16.996 1.00 24.71 54 ILE C O 1
ATOM 2343 N N . SER C 1 55 ? 19.477 49.184 17.669 1.00 25.12 55 SER C N 1
ATOM 2344 C CA . SER C 1 55 ? 19.076 50.316 16.845 1.00 25.85 55 SER C CA 1
ATOM 2345 C C . SER C 1 55 ? 20.240 50.692 15.939 1.00 26.46 55 SER C C 1
ATOM 2346 O O . SER C 1 55 ? 21.398 50.487 16.300 1.00 26.33 55 SER C O 1
ATOM 2349 N N . MET C 1 56 ? 19.938 51.225 14.759 1.00 27.00 56 MET C N 1
ATOM 2350 C CA . MET C 1 56 ? 20.999 51.653 13.851 1.00 27.83 56 MET C CA 1
ATOM 2351 C C . MET C 1 56 ? 20.731 52.985 13.156 1.00 27.62 56 MET C C 1
ATOM 2352 O O . MET C 1 56 ? 19.581 53.401 12.984 1.00 27.25 56 MET C O 1
ATOM 2357 N N . SER C 1 57 ? 21.819 53.660 12.798 1.00 27.47 57 SER C N 1
ATOM 2358 C CA . SER C 1 57 ? 21.754 54.805 11.906 1.00 27.58 57 SER C CA 1
ATOM 2359 C C . SER C 1 57 ? 21.859 54.234 10.498 1.00 27.09 57 SER C C 1
ATOM 2360 O O . SER C 1 57 ? 22.953 53.961 9.995 1.00 26.90 57 SER C O 1
ATOM 2363 N N . MET C 1 58 ? 20.697 54.025 9.887 1.00 26.54 58 MET C N 1
ATOM 2364 C CA . MET C 1 58 ? 20.583 53.355 8.597 1.00 26.02 58 MET C CA 1
ATOM 2365 C C . MET C 1 58 ? 21.228 54.146 7.452 1.00 25.83 58 MET C C 1
ATOM 2366 O O . MET C 1 58 ? 21.183 55.383 7.448 1.00 25.71 58 MET C O 1
ATOM 2371 N N . PRO C 1 59 ? 21.835 53.433 6.480 1.00 25.68 59 PRO C N 1
ATOM 2372 C CA . PRO C 1 59 ? 22.492 54.061 5.333 1.00 25.48 59 PRO C CA 1
ATOM 2373 C C . PRO C 1 59 ? 21.511 54.772 4.404 1.00 25.56 59 PRO C C 1
ATOM 2374 O O . PRO C 1 59 ? 20.355 54.359 4.291 1.00 25.15 59 PRO C O 1
ATOM 2378 N N . LYS C 1 60 ? 21.986 55.824 3.742 1.00 25.26 60 LYS C N 1
ATOM 2379 C CA . LYS C 1 60 ? 21.152 56.610 2.827 1.00 25.32 60 LYS C CA 1
ATOM 2380 C C . LYS C 1 60 ? 20.793 55.845 1.553 1.00 24.37 60 LYS C C 1
ATOM 2381 O O . LYS C 1 60 ? 21.590 55.046 1.049 1.00 23.86 60 LYS C O 1
ATOM 2387 N N . PHE C 1 61 ? 19.587 56.107 1.045 1.00 23.81 61 PHE C N 1
ATOM 2388 C CA . PHE C 1 61 ? 19.065 55.508 -0.194 1.00 23.53 61 PHE C CA 1
ATOM 2389 C C . PHE C 1 61 ? 19.003 53.975 -0.148 1.00 23.20 61 PHE C C 1
ATOM 2390 O O . PHE C 1 61 ? 19.181 53.291 -1.165 1.00 22.59 61 PHE C O 1
ATOM 2398 N N . CYS C 1 62 ? 18.749 53.462 1.052 1.00 22.95 62 CYS C N 1
ATOM 2399 C CA . CYS C 1 62 ? 18.497 52.047 1.288 1.00 22.85 62 CYS C CA 1
ATOM 2400 C C . CYS C 1 62 ? 17.347 51.914 2.267 1.00 22.43 62 CYS C C 1
ATOM 2401 O O . CYS C 1 62 ? 16.957 52.882 2.923 1.00 22.24 62 CYS C O 1
ATOM 2404 N N . TYR C 1 63 ? 16.812 50.701 2.358 1.00 22.07 63 TYR C N 1
ATOM 2405 C CA . TYR C 1 63 ? 16.050 50.290 3.523 1.00 22.13 63 TYR C CA 1
ATOM 2406 C C . TYR C 1 63 ? 16.562 48.930 3.964 1.00 22.35 63 TYR C C 1
ATOM 2407 O O . TYR C 1 63 ? 17.205 48.214 3.186 1.00 22.28 63 TYR C O 1
ATOM 2416 N N . GLY C 1 64 ? 16.313 48.599 5.224 1.00 22.47 64 GLY C N 1
ATOM 2417 C CA . GLY C 1 64 ? 16.690 47.301 5.749 1.00 22.70 64 GLY C CA 1
ATOM 2418 C C . GLY C 1 64 ? 15.510 46.370 5.588 1.00 22.72 64 GLY C C 1
ATOM 2419 O O . GLY C 1 64 ? 14.448 46.606 6.170 1.00 22.82 64 GLY C O 1
ATOM 2420 N N . ARG C 1 65 ? 15.679 45.332 4.772 1.00 22.95 65 ARG C N 1
ATOM 2421 C CA . ARG C 1 65 ? 14.657 44.297 4.663 1.00 23.33 65 ARG C CA 1
ATOM 2422 C C . ARG C 1 65 ? 14.955 43.196 5.670 1.00 23.35 65 ARG C C 1
ATOM 2423 O O . ARG C 1 65 ? 16.042 42.609 5.643 1.00 23.51 65 ARG C O 1
ATOM 2431 N N . ILE C 1 66 ? 13.998 42.941 6.564 1.00 23.22 66 ILE C N 1
ATOM 2432 C CA . ILE C 1 66 ? 14.057 41.782 7.451 1.00 23.49 66 ILE C CA 1
ATOM 2433 C C . ILE C 1 66 ? 13.651 40.578 6.608 1.00 23.32 66 ILE C C 1
ATOM 2434 O O . ILE C 1 66 ? 12.475 40.421 6.249 1.00 22.58 66 ILE C O 1
ATOM 2439 N N . ALA C 1 67 ? 14.642 39.754 6.273 1.00 22.85 67 ALA C N 1
ATOM 2440 C CA . ALA C 1 67 ? 14.447 38.628 5.366 1.00 22.89 67 ALA C CA 1
ATOM 2441 C C . ALA C 1 67 ? 14.602 37.292 6.088 1.00 22.94 67 ALA C C 1
ATOM 2442 O O . ALA C 1 67 ? 15.340 37.200 7.067 1.00 22.46 67 ALA C O 1
ATOM 2444 N N . PRO C 1 68 ? 13.893 36.252 5.610 1.00 23.16 68 PRO C N 1
ATOM 2445 C CA . PRO C 1 68 ? 13.933 34.959 6.287 1.00 23.23 68 PRO C CA 1
ATOM 2446 C C . PRO C 1 68 ? 15.201 34.153 6.031 1.00 23.51 68 PRO C C 1
ATOM 2447 O O . PRO C 1 68 ? 15.799 34.238 4.952 1.00 23.31 68 PRO C O 1
ATOM 2451 N N . ARG C 1 69 ? 15.590 33.376 7.036 1.00 23.73 69 ARG C N 1
ATOM 2452 C CA . ARG C 1 69 ? 16.555 32.306 6.853 1.00 24.11 69 ARG C CA 1
ATOM 2453 C C . ARG C 1 69 ? 15.779 31.038 6.514 1.00 24.39 69 ARG C C 1
ATOM 2454 O O . ARG C 1 69 ? 14.733 30.753 7.116 1.00 24.38 69 ARG C O 1
ATOM 2462 N N . SER C 1 70 ? 16.275 30.299 5.526 1.00 24.68 70 SER C N 1
ATOM 2463 C CA . SER C 1 70 ? 15.526 29.189 4.930 1.00 24.98 70 SER C CA 1
ATOM 2464 C C . SER C 1 70 ? 15.280 28.028 5.895 1.00 24.76 70 SER C C 1
ATOM 2465 O O . SER C 1 70 ? 14.280 27.314 5.762 1.00 24.60 70 SER C O 1
ATOM 2468 N N . GLY C 1 71 ? 16.193 27.844 6.851 1.00 24.54 71 GLY C N 1
ATOM 2469 C CA . GLY C 1 71 ? 16.051 26.824 7.890 1.00 24.80 71 GLY C CA 1
ATOM 2470 C C . GLY C 1 71 ? 14.766 27.003 8.676 1.00 24.83 71 GLY C C 1
ATOM 2471 O O . GLY C 1 71 ? 14.026 26.041 8.900 1.00 24.78 71 GLY C O 1
ATOM 2472 N N . LEU C 1 72 ? 14.494 28.246 9.071 1.00 24.45 72 LEU C N 1
ATOM 2473 C CA . LEU C 1 72 ? 13.261 28.588 9.785 1.00 24.41 72 LEU C CA 1
ATOM 2474 C C . LEU C 1 72 ? 12.043 28.502 8.866 1.00 23.99 72 LEU C C 1
ATOM 2475 O O . LEU C 1 72 ? 10.988 28.014 9.280 1.00 23.69 72 LEU C O 1
ATOM 2480 N N . SER C 1 73 ? 12.206 28.955 7.623 1.00 23.33 73 SER C N 1
ATOM 2481 C CA . SER C 1 73 ? 11.130 28.920 6.626 1.00 23.21 73 SER C CA 1
ATOM 2482 C C . SER C 1 73 ? 10.645 27.497 6.353 1.00 23.35 73 SER C C 1
ATOM 2483 O O . SER C 1 73 ? 9.449 27.266 6.168 1.00 23.12 73 SER C O 1
ATOM 2486 N N . LEU C 1 74 ? 11.576 26.546 6.339 1.00 23.67 74 LEU C N 1
ATOM 2487 C CA . LEU C 1 74 ? 11.231 25.151 6.099 1.00 24.18 74 LEU C CA 1
ATOM 2488 C C . LEU C 1 74 ? 10.540 24.499 7.303 1.00 24.36 74 LEU C C 1
ATOM 2489 O O . LEU C 1 74 ? 9.880 23.466 7.164 1.00 24.57 74 LEU C O 1
ATOM 2494 N N . LYS C 1 75 ? 10.680 25.121 8.471 1.00 24.50 75 LYS C N 1
ATOM 2495 C CA . LYS C 1 75 ? 9.950 24.709 9.670 1.00 24.92 75 LYS C CA 1
ATOM 2496 C C . LYS C 1 75 ? 8.585 25.404 9.756 1.00 24.66 75 LYS C C 1
ATOM 2497 O O . LYS C 1 75 ? 7.838 25.208 10.717 1.00 25.03 75 LYS C O 1
ATOM 2503 N N . GLY C 1 76 ? 8.269 26.213 8.747 1.00 24.32 76 GLY C N 1
ATOM 2504 C CA . GLY C 1 76 ? 7.010 26.953 8.700 1.00 23.75 76 GLY C CA 1
ATOM 2505 C C . GLY C 1 76 ? 7.054 28.343 9.313 1.00 23.84 76 GLY C C 1
ATOM 2506 O O . GLY C 1 76 ? 6.010 28.973 9.495 1.00 23.48 76 GLY C O 1
ATOM 2507 N N . ILE C 1 77 ? 8.254 28.834 9.625 1.00 23.46 77 ILE C N 1
ATOM 2508 C CA . ILE C 1 77 ? 8.393 30.167 10.229 1.00 23.62 77 ILE C CA 1
ATOM 2509 C C . ILE C 1 77 ? 8.647 31.238 9.166 1.00 23.52 77 ILE C C 1
ATOM 2510 O O . ILE C 1 77 ? 9.682 31.225 8.490 1.00 22.97 77 ILE C O 1
ATOM 2515 N N . ASP C 1 78 ? 7.693 32.161 9.031 1.00 23.41 78 ASP C N 1
ATOM 2516 C CA . ASP C 1 78 ? 7.755 33.218 8.019 1.00 23.25 78 ASP C CA 1
ATOM 2517 C C . ASP C 1 78 ? 7.932 34.611 8.648 1.00 23.40 78 ASP C C 1
ATOM 2518 O O . ASP C 1 78 ? 7.752 34.787 9.854 1.00 23.45 78 ASP C O 1
ATOM 2523 N N . ILE C 1 79 ? 8.297 35.590 7.824 1.00 23.11 79 ILE C N 1
ATOM 2524 C CA . ILE C 1 79 ? 8.542 36.945 8.303 1.00 23.30 79 ILE C CA 1
ATOM 2525 C C . ILE C 1 79 ? 7.393 37.881 7.933 1.00 23.12 79 ILE C C 1
ATOM 2526 O O . ILE C 1 79 ? 7.040 38.003 6.759 1.00 23.32 79 ILE C O 1
ATOM 2531 N N . GLY C 1 80 ? 6.831 38.546 8.938 1.00 23.25 80 GLY C N 1
ATOM 2532 C CA . GLY C 1 80 ? 5.826 39.596 8.712 1.00 23.23 80 GLY C CA 1
ATOM 2533 C C . GLY C 1 80 ? 6.469 40.972 8.683 1.00 23.43 80 GLY C C 1
ATOM 2534 O O . GLY C 1 80 ? 7.579 41.149 9.188 1.00 23.35 80 GLY C O 1
ATOM 2535 N N . GLY C 1 81 ? 5.774 41.952 8.106 1.00 23.50 81 GLY C N 1
ATOM 2536 C CA . GLY C 1 81 ? 6.314 43.318 8.013 1.00 23.54 81 GLY C CA 1
ATOM 2537 C C . GLY C 1 81 ? 7.676 43.309 7.346 1.00 23.74 81 GLY C C 1
ATOM 2538 O O . GLY C 1 81 ? 7.822 42.786 6.237 1.00 23.91 81 GLY C O 1
ATOM 2539 N N . GLY C 1 82 ? 8.669 43.874 8.031 1.00 23.48 82 GLY C N 1
ATOM 2540 C CA . GLY C 1 82 ? 10.073 43.736 7.630 1.00 23.65 82 GLY C CA 1
ATOM 2541 C C . GLY C 1 82 ? 10.709 44.928 6.937 1.00 23.66 82 GLY C C 1
ATOM 2542 O O . GLY C 1 82 ? 11.850 44.835 6.481 1.00 24.38 82 GLY C O 1
ATOM 2543 N N . VAL C 1 83 ? 9.992 46.049 6.857 1.00 23.58 83 VAL C N 1
ATOM 2544 C CA . VAL C 1 83 ? 10.554 47.269 6.254 1.00 23.66 83 VAL C CA 1
ATOM 2545 C C . VAL C 1 83 ? 11.156 48.195 7.323 1.00 23.49 83 VAL C C 1
ATOM 2546 O O . VAL C 1 83 ? 10.429 48.806 8.120 1.00 23.37 83 VAL C O 1
ATOM 2550 N N . ILE C 1 84 ? 12.488 48.281 7.340 1.00 23.21 84 ILE C N 1
ATOM 2551 C CA . ILE C 1 84 ? 13.202 49.175 8.248 1.00 23.05 84 ILE C CA 1
ATOM 2552 C C . ILE C 1 84 ? 13.612 50.420 7.472 1.00 23.07 84 ILE C C 1
ATOM 2553 O O . ILE C 1 84 ? 14.536 50.398 6.652 1.00 22.89 84 ILE C O 1
ATOM 2558 N N . ASP C 1 85 ? 12.892 51.501 7.730 1.00 23.15 85 ASP C N 1
ATOM 2559 C CA . ASP C 1 85 ? 13.103 52.768 7.044 1.00 23.72 85 ASP C CA 1
ATOM 2560 C C . ASP C 1 85 ? 14.450 53.387 7.389 1.00 23.76 85 ASP C C 1
ATOM 2561 O O . ASP C 1 85 ? 14.949 53.226 8.498 1.00 23.41 85 ASP C O 1
ATOM 2566 N N . GLU C 1 86 ? 15.009 54.098 6.414 1.00 24.49 86 GLU C N 1
ATOM 2567 C CA . GLU C 1 86 ? 16.275 54.820 6.532 1.00 25.37 86 GLU C CA 1
ATOM 2568 C C . GLU C 1 86 ? 16.319 55.747 7.753 1.00 25.38 86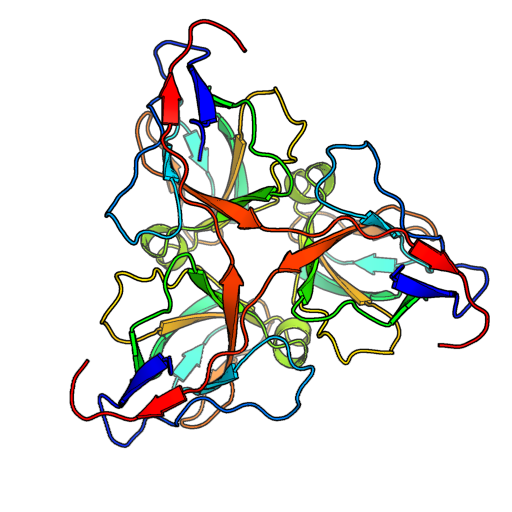 GLU C C 1
ATOM 2569 O O . GLU C 1 86 ? 17.374 55.916 8.380 1.00 25.18 86 GLU C O 1
ATOM 2575 N N . ASP C 1 87 ? 15.181 56.358 8.082 1.00 25.31 87 ASP C N 1
ATOM 2576 C CA . ASP C 1 87 ? 15.129 57.300 9.203 1.00 25.79 87 ASP C CA 1
ATOM 2577 C C . ASP C 1 87 ? 14.691 56.683 10.538 1.00 25.84 87 ASP C C 1
ATOM 2578 O O . ASP C 1 87 ? 14.489 57.397 11.519 1.00 25.69 87 ASP C O 1
ATOM 2583 N N . TYR C 1 88 ? 14.557 55.358 10.574 1.00 26.16 88 TYR C N 1
ATOM 2584 C CA . TYR C 1 88 ? 14.159 54.670 11.800 1.00 26.61 88 TYR C CA 1
ATOM 2585 C C . TYR C 1 88 ? 15.301 54.631 12.800 1.00 27.05 88 TYR C C 1
ATOM 2586 O O . TYR C 1 88 ? 16.382 54.122 12.498 1.00 26.99 88 TYR C O 1
ATOM 2595 N N . ARG C 1 89 ? 15.051 55.161 13.995 1.00 27.58 89 ARG C N 1
ATOM 2596 C CA . ARG C 1 89 ? 16.072 55.190 15.042 1.00 28.20 89 ARG C CA 1
ATOM 2597 C C . ARG C 1 89 ? 15.696 54.341 16.255 1.00 28.28 89 ARG C C 1
ATOM 2598 O O . ARG C 1 89 ? 16.442 54.280 17.234 1.00 28.60 89 ARG C O 1
ATOM 2612 N N . GLY C 1 90 ? 14.544 53.679 16.182 1.00 28.22 90 GLY C N 1
ATOM 2613 C CA . GLY C 1 90 ? 14.085 52.824 17.267 1.00 28.07 90 GLY C CA 1
ATOM 2614 C C . GLY C 1 90 ? 14.742 51.457 17.257 1.00 27.95 90 GLY C C 1
ATOM 2615 O O . GLY C 1 90 ? 15.663 51.193 16.480 1.00 27.72 90 GLY C O 1
ATOM 2616 N N . ASN C 1 91 ? 14.250 50.576 18.119 1.00 27.77 91 ASN C N 1
ATOM 2617 C CA . ASN C 1 91 ? 14.774 49.222 18.202 1.00 27.68 91 ASN C CA 1
ATOM 2618 C C . ASN C 1 91 ? 14.164 48.306 17.147 1.00 27.03 91 ASN C C 1
ATOM 2619 O O . ASN C 1 91 ? 12.946 48.281 16.950 1.00 26.57 91 ASN C O 1
ATOM 2624 N N . ILE C 1 92 ? 15.028 47.572 16.453 1.00 26.19 92 ILE C N 1
ATOM 2625 C CA . ILE C 1 92 ? 14.598 46.740 15.334 1.00 25.45 92 ILE C CA 1
ATOM 2626 C C . ILE C 1 92 ? 13.881 45.490 15.833 1.00 25.07 92 ILE C C 1
ATOM 2627 O O . ILE C 1 92 ? 14.412 44.740 16.659 1.00 24.90 92 ILE C O 1
ATOM 2632 N N . GLY C 1 93 ? 12.657 45.306 15.342 1.00 24.54 93 GLY C N 1
ATOM 2633 C CA . GLY C 1 93 ? 11.837 44.153 15.684 1.00 24.42 93 GLY C CA 1
ATOM 2634 C C . GLY C 1 93 ? 11.666 43.224 14.503 1.00 24.17 93 GLY C C 1
ATOM 2635 O O . GLY C 1 93 ? 11.608 43.669 13.351 1.00 24.59 93 GLY C O 1
ATOM 2636 N N . VAL C 1 94 ? 11.604 41.928 14.797 1.00 23.64 94 VAL C N 1
ATOM 2637 C CA . VAL C 1 94 ? 11.387 40.905 13.784 1.00 23.07 94 VAL C CA 1
ATOM 2638 C C . VAL C 1 94 ? 10.058 40.213 14.077 1.00 23.08 94 VAL C C 1
ATOM 2639 O O . VAL C 1 94 ? 9.876 39.622 15.148 1.00 22.88 94 VAL C O 1
ATOM 2643 N N . ILE C 1 95 ? 9.131 40.311 13.129 1.00 23.03 95 ILE C N 1
ATOM 2644 C CA . ILE C 1 95 ? 7.831 39.656 13.253 1.00 22.81 95 ILE C CA 1
ATOM 2645 C C . ILE C 1 95 ? 7.975 38.226 12.746 1.00 22.56 95 ILE C C 1
ATOM 2646 O O . ILE C 1 95 ? 8.035 37.993 11.541 1.00 22.77 95 ILE C O 1
ATOM 2651 N N . LEU C 1 96 ? 8.064 37.279 13.674 1.00 22.49 96 LEU C N 1
ATOM 2652 C CA . LEU C 1 96 ? 8.072 35.856 13.321 1.00 22.63 96 LEU C CA 1
ATOM 2653 C C . LEU C 1 96 ? 6.654 35.304 13.291 1.00 22.79 96 LEU C C 1
ATOM 2654 O O . LEU C 1 96 ? 5.909 35.437 14.265 1.00 23.36 96 LEU C O 1
ATOM 2659 N N . ILE C 1 97 ? 6.291 34.686 12.169 1.00 22.67 97 ILE C N 1
ATOM 2660 C CA . ILE C 1 97 ? 4.969 34.076 12.005 1.00 22.73 97 ILE C CA 1
ATOM 2661 C C . ILE C 1 97 ? 5.106 32.560 12.048 1.00 22.90 97 ILE C C 1
ATOM 2662 O O . ILE C 1 97 ? 5.734 31.971 11.167 1.00 22.83 97 ILE C O 1
ATOM 2667 N N . ASN C 1 98 ? 4.505 31.931 13.054 1.00 23.09 98 ASN C N 1
ATOM 2668 C CA . ASN C 1 98 ? 4.527 30.474 13.141 1.00 23.47 98 ASN C CA 1
ATOM 2669 C C . ASN C 1 98 ? 3.406 29.846 12.318 1.00 24.03 98 ASN C C 1
ATOM 2670 O O . ASN C 1 98 ? 2.294 29.649 12.805 1.00 23.80 98 ASN C O 1
ATOM 2675 N N . ASN C 1 99 ? 3.723 29.538 11.065 1.00 24.70 99 ASN C N 1
ATOM 2676 C CA . ASN C 1 99 ? 2.807 28.828 10.180 1.00 25.71 99 ASN C CA 1
ATOM 2677 C C . ASN C 1 99 ? 3.042 27.317 10.170 1.00 25.99 99 ASN C C 1
ATOM 2678 O O . ASN C 1 99 ? 2.523 26.602 9.306 1.00 26.05 99 ASN C O 1
ATOM 2683 N N . GLY C 1 100 ? 3.810 26.841 11.150 1.00 26.42 100 GLY C N 1
ATOM 2684 C CA . GLY C 1 100 ? 4.011 25.406 11.379 1.00 26.87 100 GLY C CA 1
ATOM 2685 C C . GLY C 1 100 ? 2.915 24.815 12.252 1.00 27.33 100 GLY C C 1
ATOM 2686 O O . GLY C 1 100 ? 2.015 25.527 12.704 1.00 27.32 100 GLY C O 1
ATOM 2687 N N . LYS C 1 101 ? 3.001 23.510 12.501 1.00 27.70 101 LYS C N 1
ATOM 2688 C CA . LYS C 1 101 ? 1.949 22.788 13.223 1.00 27.96 101 LYS C CA 1
ATOM 2689 C C . LYS C 1 101 ? 2.181 22.722 14.734 1.00 27.80 101 LYS C C 1
ATOM 2690 O O . LYS C 1 101 ? 1.269 22.384 15.495 1.00 27.73 101 LYS C O 1
ATOM 2696 N N . CYS C 1 102 ? 3.398 23.052 15.162 1.00 27.46 102 CYS C N 1
ATOM 2697 C CA . CYS C 1 102 ? 3.778 22.954 16.569 1.00 27.26 102 CYS C CA 1
ATOM 2698 C C . CYS C 1 102 ? 4.308 24.281 17.096 1.00 26.86 102 CYS C C 1
ATOM 2699 O O . CYS C 1 102 ? 4.722 25.140 16.319 1.00 26.45 102 CYS C O 1
ATOM 2703 N N . THR C 1 103 ? 4.295 24.427 18.420 1.00 26.51 103 THR C N 1
ATOM 2704 C CA . THR C 1 103 ? 4.841 25.603 19.093 1.00 26.26 103 THR C CA 1
ATOM 2705 C C . THR C 1 103 ? 6.302 25.797 18.695 1.00 25.94 103 THR C C 1
ATOM 2706 O O . THR C 1 103 ? 7.078 24.838 18.651 1.00 25.77 103 THR C O 1
ATOM 2710 N N . PHE C 1 104 ? 6.656 27.040 18.379 1.00 25.56 104 PHE C N 1
ATOM 2711 C CA . PHE C 1 104 ? 8.029 27.385 18.044 1.00 25.20 104 PHE C CA 1
ATOM 2712 C C . PHE C 1 104 ? 8.651 28.198 19.172 1.00 25.10 104 PHE C C 1
ATOM 2713 O O . PHE C 1 104 ? 8.097 29.211 19.607 1.00 24.81 104 PHE C O 1
ATOM 2721 N N . ASN C 1 105 ? 9.806 27.737 19.642 1.00 24.68 105 ASN C N 1
ATOM 2722 C CA . ASN C 1 105 ? 10.504 28.383 20.742 1.00 24.71 105 ASN C CA 1
ATOM 2723 C C . ASN C 1 105 ? 11.660 29.246 20.257 1.00 24.52 105 ASN C C 1
ATOM 2724 O O . ASN C 1 105 ? 12.458 28.823 19.417 1.00 24.47 105 ASN C O 1
ATOM 2729 N N . VAL C 1 106 ? 11.721 30.463 20.786 1.00 24.19 106 VAL C N 1
ATOM 2730 C CA . VAL C 1 106 ? 12.795 31.402 20.487 1.00 24.12 106 VAL C CA 1
ATOM 2731 C C . VAL C 1 106 ? 13.560 31.657 21.779 1.00 24.07 106 VAL C C 1
ATOM 2732 O O . VAL C 1 106 ? 12.996 32.148 22.757 1.00 23.98 106 VAL C O 1
ATOM 2736 N N . ASN C 1 107 ? 14.839 31.301 21.784 1.00 24.06 107 ASN C N 1
ATOM 2737 C CA . ASN C 1 107 ? 15.694 31.522 22.942 1.00 24.11 107 ASN C CA 1
ATOM 2738 C C . ASN C 1 107 ? 16.562 32.755 22.728 1.00 23.82 107 ASN C C 1
ATOM 2739 O O . ASN C 1 107 ? 16.950 33.054 21.595 1.00 23.60 107 ASN C O 1
ATOM 2744 N N . THR C 1 108 ? 16.853 33.468 23.813 1.00 23.77 108 THR C N 1
ATOM 2745 C CA . THR C 1 108 ? 17.785 34.593 23.772 1.00 23.82 108 THR C CA 1
ATOM 2746 C C . THR C 1 108 ? 19.065 34.147 23.065 1.00 23.91 108 THR C C 1
ATOM 2747 O O . THR C 1 108 ? 19.645 33.111 23.412 1.00 23.73 108 THR C O 1
ATOM 2751 N N . GLY C 1 109 ? 19.473 34.911 22.055 1.00 23.97 109 GLY C N 1
ATOM 2752 C CA . GLY C 1 109 ? 20.687 34.617 21.294 1.00 24.06 109 GLY C CA 1
ATOM 2753 C C . GLY C 1 109 ? 20.464 33.837 20.007 1.00 24.25 109 GLY C C 1
ATOM 2754 O O . GLY C 1 109 ? 21.388 33.701 19.201 1.00 24.25 109 GLY C O 1
ATOM 2755 N N . ASP C 1 110 ? 19.250 33.316 19.816 1.00 24.29 110 ASP C N 1
ATOM 2756 C CA . ASP C 1 110 ? 18.899 32.585 18.594 1.00 24.47 110 ASP C CA 1
ATOM 2757 C C . ASP C 1 110 ? 18.855 33.508 17.381 1.00 24.63 110 ASP C C 1
ATOM 2758 O O . ASP C 1 110 ? 18.247 34.577 17.430 1.00 24.21 110 ASP C O 1
ATOM 2763 N N . ARG C 1 111 ? 19.497 33.074 16.300 1.00 24.74 111 ARG C N 1
ATOM 2764 C CA . ARG C 1 111 ? 19.407 33.739 15.006 1.00 25.34 111 ARG C CA 1
ATOM 2765 C C . ARG C 1 111 ? 17.976 33.604 14.476 1.00 25.04 111 ARG C C 1
ATOM 2766 O O . ARG C 1 111 ? 17.429 32.500 14.431 1.00 25.03 111 ARG C O 1
ATOM 2774 N N . ILE C 1 112 ? 17.376 34.731 14.088 1.00 24.87 112 ILE C N 1
ATOM 2775 C CA . ILE C 1 112 ? 15.946 34.770 13.727 1.00 24.93 112 ILE C CA 1
ATOM 2776 C C . ILE C 1 112 ? 15.635 35.302 12.321 1.00 24.37 112 ILE C C 1
ATOM 2777 O O . ILE C 1 112 ? 14.556 35.053 11.787 1.00 24.19 112 ILE C O 1
ATOM 2782 N N . ALA C 1 113 ? 16.572 36.051 11.743 1.00 24.04 113 ALA C N 1
ATOM 2783 C CA . ALA C 1 113 ? 16.384 36.675 10.434 1.00 23.48 113 ALA C CA 1
ATOM 2784 C C . ALA C 1 113 ? 17.698 37.260 9.930 1.00 23.46 113 ALA C C 1
ATOM 2785 O O . ALA C 1 113 ? 18.685 37.317 10.664 1.00 23.19 113 ALA C O 1
ATOM 2787 N N . GLN C 1 114 ? 17.703 37.675 8.671 1.00 23.24 114 GLN C N 1
ATOM 2788 C CA . GLN C 1 114 ? 18.843 38.387 8.105 1.00 23.53 114 GLN C CA 1
ATOM 2789 C C . GLN C 1 114 ? 18.388 39.748 7.582 1.00 23.53 114 GLN C C 1
ATOM 2790 O O . GLN C 1 114 ? 17.416 39.848 6.826 1.00 23.74 114 GLN C O 1
ATOM 2796 N N . LEU C 1 115 ? 19.076 40.796 8.024 1.00 23.60 115 LEU C N 1
ATOM 2797 C CA . LEU C 1 115 ? 18.780 42.155 7.587 1.00 23.84 115 LEU C CA 1
ATOM 2798 C C . LEU C 1 115 ? 19.602 42.451 6.344 1.00 23.42 115 LEU C C 1
ATOM 2799 O O . LEU C 1 115 ? 20.833 42.360 6.370 1.00 23.48 115 LEU C O 1
ATOM 2804 N N . ILE C 1 116 ? 18.913 42.776 5.256 1.00 22.89 116 ILE C N 1
ATOM 2805 C CA . ILE C 1 116 ? 19.545 43.102 3.980 1.00 22.39 116 ILE C CA 1
ATOM 2806 C C . ILE C 1 116 ? 19.399 44.600 3.704 1.00 22.47 116 ILE C C 1
ATOM 2807 O O . ILE C 1 116 ? 18.298 45.142 3.758 1.00 22.06 116 ILE C O 1
ATOM 2812 N N . TYR C 1 117 ? 20.516 45.268 3.432 1.00 22.40 117 TYR C N 1
ATOM 2813 C CA . TYR C 1 117 ? 20.480 46.684 3.056 1.00 22.38 117 TYR C CA 1
ATOM 2814 C C . TYR C 1 117 ? 20.211 46.811 1.561 1.00 22.07 117 TYR C C 1
ATOM 2815 O O . TYR C 1 117 ? 21.116 46.689 0.735 1.00 22.43 117 TYR C O 1
ATOM 2824 N N . GLN C 1 118 ? 18.951 47.049 1.224 1.00 21.89 118 GLN C N 1
ATOM 2825 C CA . GLN C 1 118 ? 18.505 47.025 -0.157 1.00 22.05 118 GLN C CA 1
ATOM 2826 C C . GLN C 1 118 ? 18.507 48.432 -0.743 1.00 21.85 118 GLN C C 1
ATOM 2827 O O . GLN C 1 118 ? 17.908 49.342 -0.172 1.00 21.63 118 GLN C O 1
ATOM 2833 N N . ARG C 1 119 ? 19.192 48.603 -1.874 1.00 21.85 119 ARG C N 1
ATOM 2834 C CA . ARG C 1 119 ? 19.328 49.918 -2.511 1.00 21.83 119 ARG C CA 1
ATOM 2835 C C . ARG C 1 119 ? 18.029 50.337 -3.199 1.00 21.53 119 ARG C C 1
ATOM 2836 O O . ARG C 1 119 ? 17.423 49.555 -3.938 1.00 21.08 119 ARG C O 1
ATOM 2844 N N . ILE C 1 120 ? 17.604 51.572 -2.943 1.00 21.54 120 ILE C N 1
ATOM 2845 C CA . ILE C 1 120 ? 16.314 52.057 -3.446 1.00 21.39 120 ILE C CA 1
ATOM 2846 C C . ILE C 1 120 ? 16.397 53.448 -4.077 1.00 21.74 120 ILE C C 1
ATOM 2847 O O . ILE C 1 120 ? 17.417 54.136 -3.967 1.00 21.33 120 ILE C O 1
ATOM 2852 N N A TYR C 1 121 ? 15.296 53.868 -4.693 0.50 21.77 121 TYR C N 1
ATOM 2853 N N B TYR C 1 121 ? 15.335 53.821 -4.785 0.50 21.93 121 TYR C N 1
ATOM 2854 C CA A TYR C 1 121 ? 15.217 55.126 -5.423 0.50 21.91 121 TYR C CA 1
ATOM 2855 C CA B TYR C 1 121 ? 15.214 55.150 -5.361 0.50 22.19 121 TYR C CA 1
ATOM 2856 C C A TYR C 1 121 ? 14.041 55.946 -4.885 0.50 21.96 121 TYR C C 1
ATOM 2857 C C B TYR C 1 121 ? 14.103 55.929 -4.683 0.50 22.15 121 TYR C C 1
ATOM 2858 O O A TYR C 1 121 ? 12.961 55.397 -4.645 0.50 21.57 121 TYR C O 1
ATOM 2859 O O B TYR C 1 121 ? 13.126 55.354 -4.193 0.50 21.82 121 TYR C O 1
ATOM 2876 N N . TYR C 1 122 ? 14.261 57.247 -4.673 1.00 22.04 122 TYR C N 1
ATOM 2877 C CA . TYR C 1 122 ? 13.215 58.153 -4.189 1.00 22.25 122 TYR C CA 1
ATOM 2878 C C . TYR C 1 122 ? 12.817 59.150 -5.283 1.00 22.41 122 TYR C C 1
ATOM 2879 O O . TYR C 1 122 ? 13.161 60.337 -5.197 1.00 22.24 122 TYR C O 1
ATOM 2888 N N . PRO C 1 123 ? 12.085 58.684 -6.315 1.00 22.46 123 PRO C N 1
ATOM 2889 C CA . PRO C 1 123 ? 11.731 59.602 -7.386 1.00 22.54 123 PRO C CA 1
ATOM 2890 C C . PRO C 1 123 ? 10.655 60.593 -6.962 1.00 22.72 123 PRO C C 1
ATOM 2891 O O . PRO C 1 123 ? 9.877 60.323 -6.039 1.00 22.34 123 PRO C O 1
ATOM 2895 N N . GLU C 1 124 ? 10.635 61.742 -7.624 1.00 23.18 124 GLU C N 1
ATOM 2896 C CA . GLU C 1 124 ? 9.503 62.643 -7.521 1.00 23.71 124 GLU C CA 1
ATOM 2897 C C . GLU C 1 124 ? 8.380 62.031 -8.339 1.00 23.74 124 GLU C C 1
ATOM 2898 O O . GLU C 1 124 ? 8.623 61.439 -9.392 1.00 23.48 124 GLU C O 1
ATOM 2908 N N . LEU C 1 125 ? 7.156 62.158 -7.840 1.00 24.10 125 LEU C N 1
ATOM 2909 C CA . LEU C 1 125 ? 5.984 61.676 -8.553 1.00 24.54 125 LEU C CA 1
ATOM 2910 C C . LEU C 1 125 ? 5.220 62.856 -9.144 1.00 24.69 125 LEU C C 1
ATOM 2911 O O . LEU C 1 125 ? 5.062 63.893 -8.494 1.00 24.72 125 LEU C O 1
ATOM 2916 N N . GLU C 1 126 ? 4.777 62.699 -10.388 1.00 24.82 126 GLU C N 1
ATOM 2917 C CA . GLU C 1 126 ? 4.033 63.739 -11.084 1.00 25.33 126 GLU C CA 1
ATOM 2918 C C . GLU C 1 126 ? 2.788 63.148 -11.740 1.00 25.30 126 GLU C C 1
ATOM 2919 O O . GLU C 1 126 ? 2.883 62.222 -12.550 1.00 24.94 126 GLU C O 1
ATOM 2925 N N . GLU C 1 127 ? 1.623 63.683 -11.381 1.00 25.53 127 GLU C N 1
ATOM 2926 C CA . GLU C 1 127 ? 0.366 63.231 -11.963 1.00 25.98 127 GLU C CA 1
ATOM 2927 C C . GLU C 1 127 ? 0.210 63.736 -13.394 1.00 26.44 127 GLU C C 1
ATOM 2928 O O . GLU C 1 127 ? 0.429 64.919 -13.676 1.00 26.29 127 GLU C O 1
ATOM 2934 N N . VAL C 1 128 ? -0.165 62.824 -14.288 1.00 26.95 128 VAL C N 1
ATOM 2935 C CA . VAL C 1 128 ? -0.448 63.152 -15.686 1.00 27.68 128 VAL C CA 1
ATOM 2936 C C . VAL C 1 128 ? -1.831 62.642 -16.095 1.00 28.17 128 VAL C C 1
ATOM 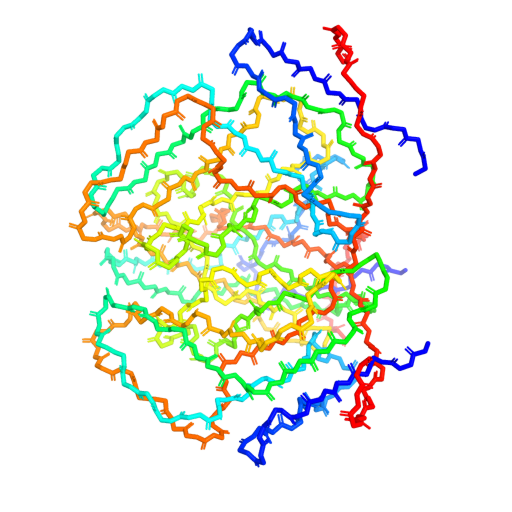2937 O O . VAL C 1 128 ? -2.413 61.795 -15.415 1.00 28.22 128 VAL C O 1
ATOM 2941 N N . GLN C 1 129 ? -2.354 63.168 -17.200 1.00 28.84 129 GLN C N 1
ATOM 2942 C CA . GLN C 1 129 ? -3.635 62.713 -17.741 1.00 29.59 129 GLN C CA 1
ATOM 2943 C C . GLN C 1 129 ? -3.471 61.374 -18.463 1.00 29.95 129 GLN C C 1
ATOM 2944 O O . GLN C 1 129 ? -4.351 60.513 -18.400 1.00 30.12 129 GLN C O 1
ATOM 2954 N N . SER C 1 130 ? -2.332 61.207 -19.134 1.00 30.42 130 SER C N 1
ATOM 2955 C CA . SER C 1 130 ? -2.040 59.999 -19.904 1.00 30.81 130 SER C CA 1
ATOM 2956 C C . SER C 1 130 ? -0.553 59.657 -19.833 1.00 31.00 130 SER C C 1
ATOM 2957 O O . SER C 1 130 ? 0.299 60.542 -19.936 1.00 31.16 130 SER C O 1
ATOM 2960 N N . LEU C 1 131 ? -0.252 58.373 -19.656 1.00 31.21 131 LEU C N 1
ATOM 2961 C CA . LEU C 1 131 ? 1.133 57.901 -19.573 1.00 31.43 131 LEU C CA 1
ATOM 2962 C C . LEU C 1 131 ? 1.798 57.804 -20.943 1.00 31.61 131 LEU C C 1
ATOM 2963 O O . LEU C 1 131 ? 1.132 57.669 -21.970 1.00 31.83 131 LEU C O 1
#

GO terms:
  GO:0004170 dUTP diphosphatase activity (F, EXP)

Solvent-accessible surface area: 16238 Å² total; per-residue (Å²): 140,48,5,103,8,28,68,119,47,147,110,6,96,35,12,49,72,161,31,122,6,20,0,6,8,21,2,26,1,0,74,102,40,94,1,66,56,37,73,44,64,53,0,75,2,3,1,17,2,22,14,28,145,109,0,0,0,28,3,0,12,64,73,38,18,0,92,140,4,4,21,36,3,8,10,25,14,32,25,63,81,110,28,24,1,16,0,4,0,10,1,66,17,142,98,78,38,88,2,85,53,37,50,102,3,0,25,0,0,0,2,62,2,31,45,5,139,34,73,94,25,182,88,74,134,56,3,86,7,19,70,88,54,150,107,5,84,42,8,80,60,112,38,121,6,9,0,2,11,6,1,24,1,0,66,96,34,87,1,67,56,34,72,43,65,76,0,104,2,3,1,4,1,13,12,17,151,114,2,0,0,30,3,0,12,83,69,40,28,0,87,138,3,5,20,36,3,10,10,20,14,35,22,73,83,129,27,45,1,18,0,8,0,11,1,64,16,143,98,88,32,83,1,74,52,20,55,89,3,0,18,0,0,0,3,100,2,83,49,22,130,46,83,94,33,178,84,60,186,80,63,5,126,6,13,72,83,53,148,96,4,90,41,9,60,71,107,34,124,4,5,1,0,4,3,1,32,0,0,69,97,37,96,1,66,56,37,78,44,63,70,0,115,1,8,2,0,1,28,15,17,147,111,0,0,0,31,4,0,13,34,60,47,27,0,86,141,4,2,21,36,2,11,12,22,15,40,25,68,87,140,29,63,1,21,0,9,0,11,1,64,15,141,96,75,34,85,3,84,51,19,52,91,3,0,6,0,0,0,3,76,5,81,37,7,139,42,93,94,37,183,89,63